Protein AF-0000000068719604 (afdb_homodimer)

Radius of gyration: 25.66 Å; Cα contacts (8 Å, |Δi|>4): 1727; chains: 2; bounding box: 52×74×62 Å

Structure (mmCIF, N/CA/C/O backbone):
data_AF-0000000068719604-model_v1
#
loop_
_entity.id
_entity.type
_entity.pdbx_description
1 polymer LD-carboxypeptidase
#
loop_
_atom_site.group_PDB
_atom_site.id
_atom_site.type_symbol
_atom_site.label_atom_id
_atom_site.label_alt_id
_atom_site.label_comp_id
_atom_site.label_asym_id
_atom_site.label_entity_id
_atom_site.label_seq_id
_atom_site.pdbx_PDB_ins_code
_atom_site.Cartn_x
_atom_site.Cartn_y
_atom_site.Cartn_z
_atom_site.occupancy
_atom_site.B_iso_or_equiv
_atom_site.auth_seq_id
_atom_site.auth_comp_id
_atom_site.auth_asym_id
_atom_site.auth_atom_id
_atom_site.pdbx_PDB_model_num
ATOM 1 N N . MET A 1 1 ? 5.652 -32.438 7.324 1 63.69 1 MET A N 1
ATOM 2 C CA . MET A 1 1 ? 4.797 -31.422 6.723 1 63.69 1 MET A CA 1
ATOM 3 C C . MET A 1 1 ? 3.811 -32.062 5.742 1 63.69 1 MET A C 1
ATOM 5 O O . MET A 1 1 ? 4.148 -33.031 5.047 1 63.69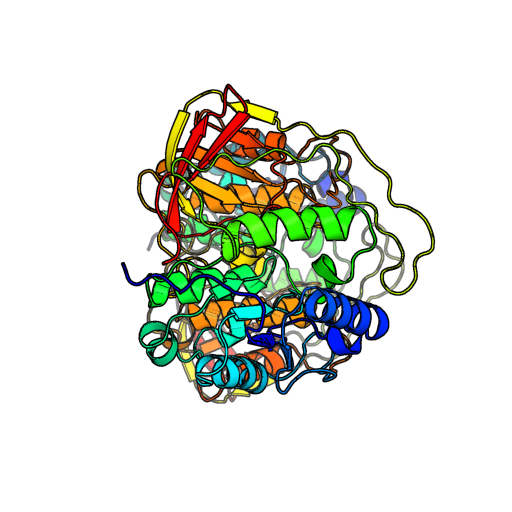 1 MET A O 1
ATOM 9 N N . LEU A 1 2 ? 2.512 -31.781 5.918 1 87.31 2 LEU A N 1
ATOM 10 C CA . LEU A 1 2 ? 1.528 -32.281 4.961 1 87.31 2 LEU A CA 1
ATOM 11 C C . LEU A 1 2 ? 1.741 -31.641 3.59 1 87.31 2 LEU A C 1
ATOM 13 O O . LEU A 1 2 ? 1.899 -30.422 3.482 1 87.31 2 LEU A O 1
ATOM 17 N N . LEU A 1 3 ? 2.041 -32.469 2.598 1 93.5 3 LEU A N 1
ATOM 18 C CA . LEU A 1 3 ? 2.295 -31.984 1.24 1 93.5 3 LEU A CA 1
ATOM 19 C C . LEU A 1 3 ? 1.126 -32.312 0.321 1 93.5 3 LEU A C 1
ATOM 21 O O . LEU A 1 3 ? 0.496 -33.375 0.467 1 93.5 3 LEU A O 1
ATOM 25 N N . PRO A 1 4 ? 0.834 -31.438 -0.579 1 95.38 4 PRO A N 1
ATOM 26 C CA . PRO A 1 4 ? -0.18 -31.781 -1.576 1 95.38 4 PRO A CA 1
ATOM 27 C C . PRO A 1 4 ? 0.299 -32.844 -2.553 1 95.38 4 PRO A C 1
ATOM 29 O O . PRO A 1 4 ? 1.506 -33.031 -2.744 1 95.38 4 PRO A O 1
ATOM 32 N N . LYS A 1 5 ? -0.651 -33.594 -3.117 1 95.25 5 LYS A N 1
ATOM 33 C CA . LYS A 1 5 ? -0.331 -34.594 -4.121 1 95.25 5 LYS A CA 1
ATOM 34 C C . LYS A 1 5 ? 0.071 -33.938 -5.441 1 95.25 5 LYS A C 1
ATOM 36 O O . LYS A 1 5 ? -0.4 -32.844 -5.773 1 95.25 5 LYS A O 1
ATOM 41 N N . SER A 1 6 ? 0.921 -34.656 -6.141 1 96.62 6 SER A N 1
ATOM 42 C CA . SER A 1 6 ? 1.283 -34.188 -7.48 1 96.62 6 SER A CA 1
ATOM 43 C C . SER A 1 6 ? 0.063 -34.125 -8.391 1 96.62 6 SER A C 1
ATOM 45 O O . SER A 1 6 ? -0.837 -34.969 -8.289 1 96.62 6 SER A O 1
ATOM 47 N N . LEU A 1 7 ? 0.074 -33.156 -9.234 1 97.88 7 LEU A N 1
ATOM 48 C CA . LEU A 1 7 ? -0.942 -33.062 -10.273 1 97.88 7 LEU A CA 1
ATOM 49 C C . LEU A 1 7 ? -0.713 -34.125 -11.344 1 97.88 7 LEU A C 1
ATOM 51 O O . LEU A 1 7 ? 0.431 -34.469 -11.656 1 97.88 7 LEU A O 1
ATOM 55 N N . LYS A 1 8 ? -1.786 -34.688 -11.875 1 97.5 8 LYS A N 1
ATOM 56 C CA . LYS A 1 8 ? -1.719 -35.688 -12.945 1 97.5 8 LYS A CA 1
ATOM 57 C C . LYS A 1 8 ? -2.68 -35.344 -14.078 1 97.5 8 LYS A C 1
ATOM 59 O O . LYS A 1 8 ? -3.699 -34.688 -13.852 1 97.5 8 LYS A O 1
ATOM 64 N N . TYR A 1 9 ? -2.24 -35.781 -15.242 1 97.75 9 TYR A N 1
ATOM 65 C CA . TYR A 1 9 ? -3.203 -35.656 -16.328 1 97.75 9 TYR A CA 1
ATOM 66 C C . TYR A 1 9 ? -4.5 -36.375 -16 1 97.75 9 TYR A C 1
ATOM 68 O O . TYR A 1 9 ? -4.48 -37.469 -15.422 1 97.75 9 TYR A O 1
ATOM 76 N N . GLY A 1 10 ? -5.617 -35.781 -16.375 1 98.31 10 GLY A N 1
ATOM 77 C CA . GLY A 1 10 ? -6.922 -36.312 -16 1 98.31 10 GLY A CA 1
ATOM 78 C C . GLY A 1 10 ? -7.504 -35.656 -14.773 1 98.31 10 GLY A C 1
ATOM 79 O O . GLY A 1 10 ? -8.711 -35.719 -14.531 1 98.31 10 GLY A O 1
ATOM 80 N N . ASP A 1 11 ? -6.66 -35.031 -13.977 1 98.62 11 ASP A N 1
ATOM 81 C CA . ASP A 1 11 ? -7.113 -34.344 -12.766 1 98.62 11 ASP A CA 1
ATOM 82 C C . ASP A 1 11 ? -8.008 -33.156 -13.109 1 98.62 11 ASP A C 1
ATOM 84 O O . ASP A 1 11 ? -7.984 -32.656 -14.242 1 98.62 11 ASP A O 1
ATOM 88 N N . THR A 1 12 ? -8.781 -32.75 -12.086 1 98.75 12 THR A N 1
ATOM 89 C CA . THR A 1 12 ? -9.641 -31.562 -12.219 1 98.75 12 THR A CA 1
ATOM 90 C C . THR A 1 12 ? -8.992 -30.344 -11.57 1 98.75 12 THR A C 1
ATOM 92 O O . THR A 1 12 ? -8.586 -30.391 -10.406 1 98.75 12 THR A O 1
ATOM 95 N N . ILE A 1 13 ? -8.867 -29.312 -12.367 1 98.88 13 ILE A N 1
ATOM 96 C CA . ILE A 1 13 ? -8.414 -28.016 -11.891 1 98.88 13 ILE A CA 1
ATOM 97 C C . ILE A 1 13 ? -9.617 -27.094 -11.664 1 98.88 13 ILE A C 1
ATOM 99 O O . ILE A 1 13 ? -10.375 -26.812 -12.594 1 98.88 13 ILE A O 1
ATOM 103 N N . GLY A 1 14 ? -9.852 -26.734 -10.391 1 98.94 14 GLY A N 1
ATOM 104 C CA . GLY A 1 14 ? -10.852 -25.719 -10.086 1 98.94 14 GLY A CA 1
ATOM 105 C C . GLY A 1 14 ? -10.336 -24.312 -10.273 1 98.94 14 GLY A C 1
ATOM 106 O O . GLY A 1 14 ? -9.25 -23.969 -9.797 1 98.94 14 GLY A O 1
ATOM 107 N N . ILE A 1 15 ? -11.086 -23.469 -11.008 1 98.94 15 ILE A N 1
ATOM 108 C CA . ILE A 1 15 ? -10.68 -22.078 -11.211 1 98.94 15 ILE A CA 1
ATOM 109 C C . ILE A 1 15 ? -11.633 -21.141 -10.461 1 98.94 15 ILE A C 1
ATOM 111 O O . ILE A 1 15 ? -12.82 -21.438 -10.312 1 98.94 15 ILE A O 1
ATOM 115 N N . TYR A 1 16 ? -11.094 -20.047 -9.945 1 98.88 16 TYR A N 1
ATOM 116 C CA . TYR A 1 16 ? -11.891 -19.094 -9.164 1 98.88 16 TYR A CA 1
ATOM 117 C C . TYR A 1 16 ? -11.43 -17.672 -9.406 1 98.88 16 TYR A C 1
ATOM 119 O O . TYR A 1 16 ? -10.328 -17.438 -9.922 1 98.88 16 TYR A O 1
ATOM 127 N N . SER A 1 17 ? -12.266 -16.719 -9.094 1 98.38 17 SER A N 1
ATOM 128 C CA . SER A 1 17 ? -12.055 -15.305 -9.359 1 98.38 17 SER A CA 1
ATOM 129 C C . SER A 1 17 ? -12 -14.5 -8.062 1 98.38 17 SER A C 1
ATOM 131 O O . SER A 1 17 ? -12.969 -13.828 -7.707 1 98.38 17 SER A O 1
ATOM 133 N N . PRO A 1 18 ? -10.859 -14.43 -7.465 1 97.75 18 PRO A N 1
ATOM 134 C CA . PRO A 1 18 ? -10.797 -13.836 -6.129 1 97.75 18 PRO A CA 1
ATOM 135 C C . PRO A 1 18 ? -10.836 -12.305 -6.164 1 97.75 18 PRO A C 1
ATOM 137 O O . PRO A 1 18 ? -11.039 -11.672 -5.129 1 97.75 18 PRO A O 1
ATOM 140 N N . SER A 1 19 ? -10.633 -11.695 -7.309 1 98.12 19 SER A N 1
ATOM 141 C CA . SER A 1 19 ? -10.539 -10.242 -7.426 1 98.12 19 SER A CA 1
ATOM 142 C C . SER A 1 19 ? -11.102 -9.766 -8.758 1 98.12 19 SER A C 1
ATOM 144 O O . SER A 1 19 ? -12.305 -9.836 -9 1 98.12 19 SER A O 1
ATOM 146 N N . SER A 1 20 ? -10.219 -9.438 -9.773 1 98.5 20 SER A N 1
ATOM 147 C CA . SER A 1 20 ? -10.664 -8.852 -11.039 1 98.5 20 SER A CA 1
ATOM 148 C C . SER A 1 20 ? -11.562 -9.82 -11.805 1 98.5 20 SER A C 1
ATOM 150 O O . SER A 1 20 ? -11.297 -11.023 -11.836 1 98.5 20 SER A O 1
ATOM 152 N N . PRO A 1 21 ? -12.57 -9.328 -12.43 1 98.62 21 PRO A N 1
ATOM 153 C CA . PRO A 1 21 ? -13.508 -10.195 -13.148 1 98.62 21 PRO A CA 1
ATOM 154 C C . PRO A 1 21 ? -13.078 -10.469 -14.594 1 98.62 21 PRO A C 1
ATOM 156 O O . PRO A 1 21 ? -13.844 -10.227 -15.523 1 98.62 21 PRO A O 1
ATOM 159 N N . VAL A 1 22 ? -12 -11.125 -14.727 1 98.62 22 VAL A N 1
ATOM 160 C CA . VAL A 1 22 ? -11.336 -11.242 -16.031 1 98.62 22 VAL A CA 1
ATOM 161 C C . VAL A 1 22 ? -12.117 -12.203 -16.922 1 98.62 22 VAL A C 1
ATOM 163 O O . VAL A 1 22 ? -12.102 -12.07 -18.156 1 98.62 22 VAL A O 1
ATOM 166 N N . THR A 1 23 ? -12.836 -13.234 -16.312 1 98.75 23 THR A N 1
ATOM 167 C CA . THR A 1 23 ? -13.602 -14.172 -17.109 1 98.75 23 THR A CA 1
ATOM 168 C C . THR A 1 23 ? -14.742 -13.461 -17.844 1 98.75 23 THR A C 1
ATOM 170 O O . THR A 1 23 ? -15.227 -13.938 -18.875 1 98.75 23 THR A O 1
ATOM 173 N N . TYR A 1 24 ? -15.141 -12.336 -17.281 1 98.62 24 TYR A N 1
ATOM 174 C CA . TYR A 1 24 ? -16.156 -11.492 -17.906 1 98.62 24 TYR A CA 1
ATOM 175 C C . TYR A 1 24 ? -15.508 -10.492 -18.859 1 98.62 24 TYR A C 1
ATOM 177 O O . TYR A 1 24 ? -15.984 -10.297 -19.984 1 98.62 24 TYR A O 1
ATOM 185 N N . THR A 1 25 ? -14.414 -9.844 -18.484 1 98 25 THR A N 1
ATOM 186 C CA . THR A 1 25 ? -13.867 -8.703 -19.219 1 98 25 THR A CA 1
ATOM 187 C C . THR A 1 25 ? -13.031 -9.172 -20.406 1 98 25 THR A C 1
ATOM 189 O O . THR A 1 25 ? -12.797 -8.414 -21.344 1 98 25 THR A O 1
ATOM 192 N N . SER A 1 26 ? -12.492 -10.422 -20.328 1 98.19 26 SER A N 1
ATOM 193 C CA . SER A 1 26 ? -11.695 -10.992 -21.406 1 98.19 26 SER A CA 1
ATOM 194 C C . SER A 1 26 ? -12.148 -12.414 -21.734 1 98.19 26 SER A C 1
ATOM 196 O O . SER A 1 26 ? -11.375 -13.367 -21.594 1 98.19 26 SER A O 1
ATOM 198 N N . PRO A 1 27 ? -13.344 -12.531 -22.297 1 98.19 27 PRO A N 1
ATOM 199 C CA . PRO A 1 27 ? -13.945 -13.859 -22.484 1 98.19 27 PRO A CA 1
ATOM 200 C C . PRO A 1 27 ? -13.211 -14.695 -23.516 1 98.19 27 PRO A C 1
ATOM 202 O O . PRO A 1 27 ? -13.148 -15.922 -23.406 1 98.19 27 PRO A O 1
ATOM 205 N N . LYS A 1 28 ? -12.617 -14.102 -24.609 1 98.5 28 LYS A N 1
ATOM 206 C CA . LYS A 1 28 ? -11.898 -14.875 -25.625 1 98.5 28 LYS A CA 1
ATOM 207 C C . LYS A 1 28 ? -10.617 -15.477 -25.047 1 98.5 28 LYS A C 1
ATOM 209 O O . LYS A 1 28 ? -10.312 -16.641 -25.281 1 98.5 28 LYS A O 1
ATOM 214 N N . ARG A 1 29 ? -9.914 -14.664 -24.359 1 98.5 29 ARG A N 1
ATOM 215 C CA . ARG A 1 29 ? -8.68 -15.148 -23.75 1 98.5 29 ARG A CA 1
ATOM 216 C C . ARG A 1 29 ? -8.977 -16.219 -22.688 1 98.5 29 ARG A C 1
ATOM 218 O O . ARG A 1 29 ? -8.211 -17.172 -22.531 1 98.5 29 ARG A O 1
ATOM 225 N N . PHE A 1 30 ? -10.094 -15.977 -22 1 98.81 30 PHE A N 1
ATOM 226 C CA . PHE A 1 30 ? -10.531 -16.953 -21 1 98.81 30 PHE A CA 1
ATOM 227 C C . PHE A 1 30 ? -10.781 -18.312 -21.641 1 98.81 30 PHE A C 1
ATOM 229 O O . PHE A 1 30 ? -10.266 -19.328 -21.172 1 98.81 30 PHE A O 1
ATOM 236 N N . GLU A 1 31 ? -11.469 -18.328 -22.672 1 98.69 31 GLU A N 1
ATOM 237 C CA . GLU A 1 31 ? -11.781 -19.562 -23.359 1 98.69 31 GLU A CA 1
ATOM 238 C C . GLU A 1 31 ? -10.523 -20.219 -23.938 1 98.69 31 GLU A C 1
ATOM 240 O O . GLU A 1 31 ? -10.383 -21.438 -23.906 1 98.69 31 GLU A O 1
ATOM 245 N N . ARG A 1 32 ? -9.641 -19.406 -24.438 1 98.69 32 ARG A N 1
ATOM 246 C CA . ARG A 1 32 ? -8.367 -19.922 -24.953 1 98.69 32 ARG A CA 1
ATOM 247 C C . ARG A 1 32 ? -7.555 -20.578 -23.844 1 98.69 32 ARG A C 1
ATOM 249 O O . ARG A 1 32 ? -6.945 -21.625 -24.047 1 98.69 32 ARG A O 1
ATOM 256 N N . ALA A 1 33 ? -7.559 -19.984 -22.719 1 98.88 33 ALA A N 1
ATOM 257 C CA . ALA A 1 33 ? -6.82 -20.5 -21.562 1 98.88 33 ALA A CA 1
ATOM 258 C C . ALA A 1 33 ? -7.383 -21.828 -21.109 1 98.88 33 ALA A C 1
ATOM 260 O O . ALA A 1 33 ? -6.629 -22.781 -20.859 1 98.88 33 ALA A O 1
ATOM 261 N N . LYS A 1 34 ? -8.695 -21.891 -20.953 1 98.62 34 LYS A N 1
ATOM 262 C CA . LYS A 1 34 ? -9.352 -23.141 -20.562 1 98.62 34 LYS A CA 1
ATOM 263 C C . LYS A 1 34 ? -9.055 -24.25 -21.547 1 98.62 34 LYS A C 1
ATOM 265 O O . LYS A 1 34 ? -8.68 -25.359 -21.156 1 98.62 34 LYS A O 1
ATOM 270 N N . SER A 1 35 ? -9.219 -23.938 -22.797 1 98.69 35 SER A N 1
ATOM 271 C CA . SER A 1 35 ? -9 -24.906 -23.859 1 98.69 35 SER A CA 1
ATOM 272 C C . SER A 1 35 ? -7.562 -25.422 -23.844 1 98.69 35 SER A C 1
ATOM 274 O O . SER A 1 35 ? -7.32 -26.609 -24.094 1 98.69 35 SER A O 1
ATOM 276 N N . TYR A 1 36 ? -6.652 -24.531 -23.625 1 98.81 36 TYR A N 1
ATOM 277 C CA . TYR A 1 36 ? -5.242 -24.906 -23.578 1 98.81 36 TYR A CA 1
ATOM 278 C C . TYR A 1 36 ? -5 -25.984 -22.547 1 98.81 36 TYR A C 1
ATOM 280 O O . TYR A 1 36 ? -4.375 -27.016 -22.844 1 98.81 36 TYR A O 1
ATOM 288 N N . LEU A 1 37 ? -5.512 -25.828 -21.328 1 98.88 37 LEU A N 1
ATOM 289 C CA . LEU A 1 37 ? -5.297 -26.797 -20.25 1 98.88 37 LEU A CA 1
ATOM 290 C C . LEU A 1 37 ? -6.09 -28.078 -20.516 1 98.88 37 LEU A C 1
ATOM 292 O O . LEU A 1 37 ? -5.633 -29.172 -20.172 1 98.88 37 LEU A O 1
ATOM 296 N N . GLN A 1 38 ? -7.262 -27.906 -21.078 1 98.81 38 GLN A N 1
ATOM 297 C CA . GLN A 1 38 ? -8.047 -29.078 -21.422 1 98.81 38 GLN A CA 1
ATOM 298 C C . GLN A 1 38 ? -7.336 -29.938 -22.469 1 98.81 38 GLN A C 1
ATOM 300 O O . GLN A 1 38 ? -7.348 -31.156 -22.391 1 98.81 38 GLN A O 1
ATOM 305 N N . GLN A 1 39 ? -6.742 -29.312 -23.391 1 98.69 39 GLN A N 1
ATOM 306 C CA . GLN A 1 39 ? -6 -30.016 -24.438 1 98.69 39 GLN A CA 1
ATOM 307 C C . GLN A 1 39 ? -4.777 -30.719 -23.875 1 98.69 39 GLN A C 1
ATOM 309 O O . GLN A 1 39 ? -4.305 -31.703 -24.438 1 98.69 39 GLN A O 1
ATOM 314 N N . LYS A 1 40 ? -4.223 -30.188 -22.828 1 98.5 40 LYS A N 1
ATOM 315 C CA . LYS A 1 40 ? -3.104 -30.859 -22.172 1 98.5 40 LYS A CA 1
ATOM 316 C C . LYS A 1 40 ? -3.562 -32.094 -21.438 1 98.5 40 LYS A C 1
ATOM 318 O O . LYS A 1 40 ? -2.744 -32.969 -21.062 1 98.5 40 LYS A O 1
ATOM 323 N N . GLY A 1 41 ? -4.961 -32.188 -21.141 1 98.5 41 GLY A N 1
ATOM 324 C CA . GLY A 1 41 ? -5.488 -33.406 -20.547 1 98.5 41 GLY A CA 1
ATOM 325 C C . GLY A 1 41 ? -6.133 -33.188 -19.188 1 98.5 41 GLY A C 1
ATOM 326 O O . GLY A 1 41 ? -6.438 -34.125 -18.469 1 98.5 41 GLY A O 1
ATOM 327 N N . PHE A 1 42 ? -6.34 -31.953 -18.828 1 98.81 42 PHE A N 1
ATOM 328 C CA . PHE A 1 42 ? -6.969 -31.656 -17.547 1 98.81 42 PHE A CA 1
ATOM 329 C C . PHE A 1 42 ? -8.461 -31.406 -17.734 1 98.81 42 PHE A C 1
ATOM 331 O O . PHE A 1 42 ? -8.914 -31.094 -18.828 1 98.81 42 PHE A O 1
ATOM 338 N N . ARG A 1 43 ? -9.188 -31.609 -16.656 1 98.62 43 ARG A N 1
ATOM 339 C CA . ARG A 1 43 ? -10.562 -31.125 -16.562 1 98.62 43 ARG A CA 1
ATOM 340 C C . ARG A 1 43 ? -10.609 -29.781 -15.828 1 98.62 43 ARG A C 1
ATOM 342 O O . ARG A 1 43 ? -9.859 -29.562 -14.867 1 98.62 43 ARG A O 1
ATOM 349 N N . ILE A 1 44 ? -11.461 -28.922 -16.312 1 98.81 44 ILE A N 1
ATOM 350 C CA . ILE A 1 44 ? -11.594 -27.609 -15.68 1 98.81 44 ILE A CA 1
ATOM 351 C C . ILE A 1 44 ? -12.961 -27.5 -15.023 1 98.81 44 ILE A C 1
ATOM 353 O O . ILE A 1 44 ? -13.992 -27.719 -15.664 1 98.81 44 ILE A O 1
ATOM 357 N N . LEU A 1 45 ? -13.016 -27.25 -13.766 1 98.88 45 LEU A N 1
ATOM 358 C CA . LEU A 1 45 ? -14.242 -26.906 -13.055 1 98.88 45 LEU A CA 1
ATOM 359 C C . LEU A 1 45 ? -14.305 -25.406 -12.773 1 98.88 45 LEU A C 1
ATOM 361 O O . LEU A 1 45 ? -13.484 -24.875 -12.016 1 98.88 45 LEU A O 1
ATOM 365 N N . GLU A 1 46 ? -15.211 -24.734 -13.344 1 98.81 46 GLU A N 1
ATOM 366 C CA . GLU A 1 46 ? -15.359 -23.281 -13.203 1 98.81 46 GLU A CA 1
ATOM 367 C C . GLU A 1 46 ? -16.031 -22.922 -11.875 1 98.81 46 GLU A C 1
ATOM 369 O O . GLU A 1 46 ? -17.031 -23.547 -11.492 1 98.81 46 GLU A O 1
ATOM 374 N N . GLY A 1 47 ? -15.5 -21.984 -11.164 1 98.81 47 GLY A N 1
ATOM 375 C CA . GLY A 1 47 ? -16.141 -21.484 -9.953 1 98.81 47 GLY A CA 1
ATOM 376 C C . GLY A 1 47 ? -17.422 -20.734 -10.227 1 98.81 47 GLY A C 1
ATOM 377 O O . GLY A 1 47 ? -17.719 -20.375 -11.375 1 98.81 47 GLY A O 1
ATOM 378 N N . SER A 1 48 ? -18.141 -20.406 -9.172 1 98.81 48 SER A N 1
ATOM 379 C CA . SER A 1 48 ? -19.5 -19.859 -9.266 1 98.81 48 SER A CA 1
ATOM 380 C C . SER A 1 48 ? -19.5 -18.438 -9.82 1 98.81 48 SER A C 1
ATOM 382 O O . SER A 1 48 ? -20.531 -17.938 -10.266 1 98.81 48 SER A O 1
ATOM 384 N N . LEU A 1 49 ? -18.359 -17.781 -9.828 1 98.81 49 LEU A N 1
ATOM 385 C CA . LEU A 1 49 ? -18.328 -16.391 -10.25 1 98.81 49 LEU A CA 1
ATOM 386 C C . LEU A 1 49 ? -17.781 -16.266 -11.664 1 98.81 49 LEU A C 1
ATOM 388 O O . LEU A 1 49 ? -17.484 -15.156 -12.125 1 98.81 49 LEU A O 1
ATOM 392 N N . THR A 1 50 ? -17.578 -17.344 -12.359 1 98.88 50 THR A N 1
ATOM 393 C CA . THR A 1 50 ? -17.188 -17.297 -13.766 1 98.88 50 THR A CA 1
ATOM 394 C C . THR A 1 50 ? -18.188 -16.484 -14.578 1 98.88 50 THR A C 1
ATOM 396 O O . THR A 1 50 ? -19.391 -16.703 -14.484 1 98.88 50 THR A O 1
ATOM 399 N N . GLY A 1 51 ? -17.688 -15.547 -15.258 1 98.56 51 GLY A N 1
ATOM 400 C CA . GLY A 1 51 ? -18.516 -14.703 -16.109 1 98.56 51 GLY A CA 1
ATOM 401 C C . GLY A 1 51 ? -19.234 -13.617 -15.336 1 98.56 51 GLY A C 1
ATOM 402 O O . GLY A 1 51 ? -19.953 -12.805 -15.93 1 98.56 51 GLY A O 1
ATOM 403 N N . ARG A 1 52 ? -19.062 -13.562 -14.031 1 98.5 52 ARG A N 1
ATOM 404 C CA . ARG A 1 52 ? -19.719 -12.555 -13.211 1 98.5 52 ARG A CA 1
ATOM 405 C C . ARG A 1 52 ? -18.906 -11.273 -13.148 1 98.5 52 ARG A C 1
ATOM 407 O O . ARG A 1 52 ? -17.688 -11.289 -13.359 1 98.5 52 ARG A O 1
ATOM 414 N N . TYR A 1 53 ? -19.594 -10.219 -12.875 1 98.38 53 TYR A N 1
ATOM 415 C CA . TYR A 1 53 ? -19.016 -8.883 -12.906 1 98.38 53 TYR A CA 1
ATOM 416 C C . TYR A 1 53 ? -19.656 -7.977 -11.867 1 98.38 53 TYR A C 1
ATOM 418 O O . TYR A 1 53 ? -20.875 -7.754 -11.891 1 98.38 53 TYR A O 1
ATOM 426 N N . ASP A 1 54 ? -18.938 -7.492 -11.016 1 98.25 54 ASP A N 1
ATOM 427 C CA . ASP A 1 54 ? -19.297 -6.465 -10.047 1 98.25 54 ASP A CA 1
ATOM 428 C C . ASP A 1 54 ? -18.312 -5.305 -10.078 1 98.25 54 ASP A C 1
ATOM 430 O O . ASP A 1 54 ? -17.703 -4.977 -9.055 1 98.25 54 ASP A O 1
ATOM 434 N N . PHE A 1 55 ? -18.156 -4.691 -11.352 1 97.94 55 PHE A N 1
ATOM 435 C CA . PHE A 1 55 ? -17.297 -3.547 -11.633 1 97.94 55 PHE A CA 1
ATOM 436 C C . PHE A 1 55 ? -15.82 -3.928 -11.492 1 97.94 55 PHE A C 1
ATOM 438 O O . PHE A 1 55 ? -15.305 -4.727 -12.281 1 97.94 55 PHE A O 1
ATOM 445 N N . TYR A 1 56 ? -15.172 -3.572 -10.453 1 98.44 56 TYR A N 1
ATOM 446 C CA . TYR A 1 56 ? -13.742 -3.791 -10.328 1 98.44 56 TYR A CA 1
ATOM 447 C C . TYR A 1 56 ? -13.445 -5.184 -9.781 1 98.44 56 TYR A C 1
ATOM 449 O O . TYR A 1 56 ? -12.281 -5.605 -9.734 1 98.44 56 TYR A O 1
ATOM 457 N N . ARG A 1 57 ? -14.43 -5.965 -9.414 1 98.62 57 ARG A N 1
ATOM 458 C CA . ARG A 1 57 ? -14.273 -7.293 -8.836 1 98.62 57 ARG A CA 1
ATOM 459 C C . ARG A 1 57 ? -15.344 -8.25 -9.344 1 98.62 57 ARG A C 1
ATOM 461 O O . ARG A 1 57 ? -16.281 -7.832 -10.039 1 98.62 57 ARG A O 1
ATOM 468 N N . SER A 1 58 ? -15.133 -9.523 -9.055 1 98.69 58 SER A N 1
ATOM 469 C CA . SER A 1 58 ? -16 -10.547 -9.625 1 98.69 58 SER A CA 1
ATOM 470 C C . SER A 1 58 ? -17.312 -10.664 -8.844 1 98.69 58 SER A C 1
ATOM 472 O O . SER A 1 58 ? -18.328 -11.117 -9.383 1 98.69 58 SER A O 1
ATOM 474 N N . GLY A 1 59 ? -17.344 -10.258 -7.695 1 98.69 59 GLY A N 1
ATOM 475 C CA . GLY A 1 59 ? -18.469 -10.328 -6.781 1 98.69 59 GLY A CA 1
ATOM 476 C C . GLY A 1 59 ? -18.188 -9.703 -5.43 1 98.69 59 GLY A C 1
ATOM 477 O O . GLY A 1 59 ? -17.094 -9.172 -5.203 1 98.69 59 GLY A O 1
ATOM 478 N N . SER A 1 60 ? -19.156 -9.766 -4.523 1 98.38 60 SER A N 1
ATOM 479 C CA . SER A 1 60 ? -18.969 -9.258 -3.17 1 98.38 60 SER A CA 1
ATOM 480 C C . SER A 1 60 ? -17.891 -10.023 -2.432 1 98.38 60 SER A C 1
ATOM 482 O O . SER A 1 60 ? -17.422 -11.07 -2.9 1 98.38 60 SER A O 1
ATOM 484 N N . ILE A 1 61 ? -17.531 -9.531 -1.334 1 98.69 61 ILE A N 1
ATOM 485 C CA . ILE A 1 61 ? -16.516 -10.18 -0.511 1 98.69 61 ILE A CA 1
ATOM 486 C C . ILE A 1 61 ? -16.953 -11.602 -0.169 1 98.69 61 ILE A C 1
ATOM 488 O O . ILE A 1 61 ? -16.203 -12.555 -0.357 1 98.69 61 ILE A O 1
ATOM 492 N N . GLN A 1 62 ? -18.203 -11.742 0.226 1 98.44 62 GLN A N 1
ATOM 493 C CA . GLN A 1 62 ? -18.703 -13.047 0.662 1 98.44 62 GLN A CA 1
ATOM 494 C C . GLN A 1 62 ? -18.859 -14 -0.519 1 98.44 62 GLN A C 1
ATOM 496 O O . GLN A 1 62 ? -18.562 -15.188 -0.406 1 98.44 62 GLN A O 1
ATOM 501 N N . GLU A 1 63 ? -19.328 -13.477 -1.628 1 98.81 63 GLU A N 1
ATOM 502 C CA . GLU A 1 63 ? -19.469 -14.32 -2.812 1 98.81 63 GLU A CA 1
ATOM 503 C C . GLU A 1 63 ? -18.125 -14.875 -3.271 1 98.81 63 GLU A C 1
ATOM 505 O O . GLU A 1 63 ? -18.047 -16.047 -3.656 1 98.81 63 GLU A O 1
ATOM 510 N N . ARG A 1 64 ? -17.172 -14.102 -3.262 1 98.88 64 ARG A N 1
ATOM 511 C CA . ARG A 1 64 ? -15.836 -14.531 -3.678 1 98.88 64 ARG A CA 1
ATOM 512 C C . ARG A 1 64 ? -15.266 -15.562 -2.711 1 98.88 64 ARG A C 1
ATOM 514 O O . ARG A 1 64 ? -14.633 -16.531 -3.133 1 98.88 64 ARG A O 1
ATOM 521 N N . ALA A 1 65 ? -15.461 -15.328 -1.406 1 98.81 65 ALA A N 1
ATOM 522 C CA . ALA A 1 65 ? -15.039 -16.312 -0.417 1 98.81 65 ALA A CA 1
ATOM 523 C C . ALA A 1 65 ? -15.773 -17.641 -0.619 1 98.81 65 ALA A C 1
ATOM 525 O O . ALA A 1 65 ? -15.164 -18.703 -0.574 1 98.81 65 ALA A O 1
ATOM 526 N N . ASP A 1 66 ? -17.078 -17.531 -0.856 1 98.88 66 ASP A N 1
ATOM 527 C CA . ASP A 1 66 ? -17.891 -18.719 -1.043 1 98.88 66 ASP A CA 1
ATOM 528 C C . ASP A 1 66 ? -17.438 -19.516 -2.27 1 98.88 66 ASP A C 1
ATOM 530 O O . ASP A 1 66 ? -17.453 -20.75 -2.254 1 98.88 66 ASP A O 1
ATOM 534 N N . GLU A 1 67 ? -17.125 -18.828 -3.299 1 98.88 67 GLU A N 1
ATOM 535 C CA . GLU A 1 67 ? -16.641 -19.484 -4.504 1 98.88 67 GLU A CA 1
ATOM 536 C C . GLU A 1 67 ? -15.398 -20.312 -4.207 1 98.88 67 GLU A C 1
ATOM 538 O O . GLU A 1 67 ? -15.328 -21.5 -4.582 1 98.88 67 GLU A O 1
ATOM 543 N N . LEU A 1 68 ? -14.43 -19.75 -3.561 1 98.88 68 LEU A N 1
ATOM 544 C CA . LEU A 1 68 ? -13.195 -20.453 -3.236 1 98.88 68 LEU A CA 1
ATOM 545 C C . LEU A 1 68 ? -13.469 -21.625 -2.297 1 98.88 68 LEU A C 1
ATOM 547 O O . LEU A 1 68 ? -12.93 -22.719 -2.486 1 98.88 68 LEU A O 1
ATOM 551 N N . ASN A 1 69 ? -14.297 -21.391 -1.307 1 98.94 69 ASN A N 1
ATOM 552 C CA . ASN A 1 69 ? -14.602 -22.438 -0.33 1 98.94 69 ASN A CA 1
ATOM 553 C C . ASN A 1 69 ? -15.289 -23.625 -0.981 1 98.94 69 ASN A C 1
ATOM 555 O O . ASN A 1 69 ? -15.062 -24.766 -0.584 1 98.94 69 ASN A O 1
ATOM 559 N N . ALA A 1 70 ? -16.141 -23.344 -1.938 1 98.88 70 ALA A N 1
ATOM 560 C CA . ALA A 1 70 ? -16.781 -24.438 -2.658 1 98.88 70 ALA A CA 1
ATOM 561 C C . ALA A 1 70 ? -15.75 -25.328 -3.338 1 98.88 70 ALA A C 1
ATOM 563 O O . ALA A 1 70 ? -15.891 -26.562 -3.342 1 98.88 70 ALA A O 1
ATOM 564 N N . LEU A 1 71 ? -14.75 -24.75 -3.9 1 98.81 71 LEU A N 1
ATOM 565 C CA . LEU A 1 71 ? -13.688 -25.516 -4.547 1 98.81 71 LEU A CA 1
ATOM 566 C C . LEU A 1 71 ? -12.844 -26.25 -3.514 1 98.81 71 LEU A C 1
ATOM 568 O O . LEU A 1 71 ? -12.453 -27.406 -3.725 1 98.81 71 LEU A O 1
ATOM 572 N N . ILE A 1 72 ? -12.539 -25.609 -2.404 1 98.81 72 ILE A N 1
ATOM 573 C CA . ILE A 1 72 ? -11.758 -26.203 -1.327 1 98.81 72 ILE A CA 1
ATOM 574 C C . ILE A 1 72 ? -12.469 -27.438 -0.788 1 98.81 72 ILE A C 1
ATOM 576 O O . ILE A 1 72 ? -11.836 -28.453 -0.524 1 98.81 72 ILE A O 1
ATOM 580 N N . ARG A 1 73 ? -13.758 -27.391 -0.738 1 98.62 73 ARG A N 1
ATOM 581 C CA . ARG A 1 73 ? -14.547 -28.453 -0.103 1 98.62 73 ARG A CA 1
ATOM 582 C C . ARG A 1 73 ? -14.828 -29.594 -1.077 1 98.62 73 ARG A C 1
ATOM 584 O O . ARG A 1 73 ? -15.266 -30.672 -0.67 1 98.62 73 ARG A O 1
ATOM 591 N N . ASN A 1 74 ? -14.594 -29.375 -2.342 1 98.5 74 ASN A N 1
ATOM 592 C CA . ASN A 1 74 ? -14.836 -30.391 -3.357 1 98.5 74 ASN A CA 1
ATOM 593 C C . ASN A 1 74 ? -13.703 -31.422 -3.412 1 98.5 74 ASN A C 1
ATOM 595 O O . ASN A 1 74 ? -12.602 -31.094 -3.857 1 98.5 74 ASN A O 1
ATOM 599 N N . PRO A 1 75 ? -13.938 -32.625 -3.039 1 96.69 75 PRO A N 1
ATOM 600 C CA . PRO A 1 75 ? -12.867 -33.625 -2.947 1 96.69 75 PRO A CA 1
ATOM 601 C C . PRO A 1 75 ? -12.336 -34.062 -4.312 1 96.69 75 PRO A C 1
ATOM 603 O O . PRO A 1 75 ? -11.297 -34.688 -4.402 1 96.69 75 PRO A O 1
ATOM 606 N N . ASN A 1 76 ? -12.992 -33.688 -5.355 1 97.19 76 ASN A N 1
ATOM 607 C CA . ASN A 1 76 ? -12.609 -34.156 -6.691 1 97.19 76 ASN A CA 1
ATOM 608 C C . ASN A 1 76 ? -11.625 -33.188 -7.348 1 97.19 76 ASN A C 1
ATOM 610 O O . ASN A 1 76 ? -11.164 -33.406 -8.461 1 97.19 76 ASN A O 1
ATOM 614 N N . ILE A 1 77 ? -11.305 -32.156 -6.66 1 97.94 77 ILE A N 1
ATOM 615 C CA . ILE A 1 77 ? -10.406 -31.125 -7.203 1 97.94 77 ILE A CA 1
ATOM 616 C C . ILE A 1 77 ? -8.984 -31.359 -6.691 1 97.94 77 ILE A C 1
ATOM 618 O O . ILE A 1 77 ? -8.773 -31.531 -5.484 1 97.94 77 ILE A O 1
ATOM 622 N N . SER A 1 78 ? -8.047 -31.328 -7.602 1 98 78 SER A N 1
ATOM 623 C CA . SER A 1 78 ? -6.652 -31.578 -7.246 1 98 78 SER A CA 1
ATOM 624 C C . SER A 1 78 ? -5.855 -30.281 -7.184 1 98 78 SER A C 1
ATOM 626 O O . SER A 1 78 ? -4.809 -30.219 -6.535 1 98 78 SER A O 1
ATOM 628 N N . CYS A 1 79 ? -6.293 -29.297 -7.91 1 98.75 79 CYS A N 1
ATOM 629 C CA . CYS A 1 79 ? -5.602 -28.031 -8.047 1 98.75 79 CYS A CA 1
ATOM 630 C C . CYS A 1 79 ? -6.594 -26.875 -8.117 1 98.75 79 CYS A C 1
ATOM 632 O O . CYS A 1 79 ? -7.633 -26.984 -8.773 1 98.75 79 CYS A O 1
ATOM 634 N N . ILE A 1 80 ? -6.391 -25.891 -7.344 1 98.94 80 ILE A N 1
ATOM 635 C CA . ILE A 1 80 ? -7.164 -24.656 -7.402 1 98.94 80 ILE A CA 1
ATOM 636 C C . ILE A 1 80 ? -6.301 -23.531 -7.969 1 98.94 80 ILE A C 1
ATOM 638 O O . ILE A 1 80 ? -5.246 -23.203 -7.414 1 98.94 80 ILE A O 1
ATOM 642 N N . MET A 1 81 ? -6.707 -22.906 -9.062 1 98.94 81 MET A N 1
ATOM 643 C CA . MET A 1 81 ? -5.945 -21.906 -9.805 1 98.94 81 MET A CA 1
ATOM 644 C C . MET A 1 81 ? -6.734 -20.609 -9.938 1 98.94 81 MET A C 1
ATOM 646 O O . MET A 1 81 ? -7.91 -20.625 -10.312 1 98.94 81 MET A O 1
ATOM 650 N N . SER A 1 82 ? -6.133 -19.484 -9.609 1 98.88 82 SER A N 1
ATOM 651 C CA . SER A 1 82 ? -6.809 -18.203 -9.812 1 98.88 82 SER A CA 1
ATOM 652 C C . SER A 1 82 ? -6.969 -17.891 -11.297 1 98.88 82 SER A C 1
ATOM 654 O O . SER A 1 82 ? -6.105 -18.25 -12.102 1 98.88 82 SER A O 1
ATOM 656 N N . THR A 1 83 ? -8.031 -17.203 -11.625 1 98.88 83 THR A N 1
ATOM 657 C CA . THR A 1 83 ? -8.219 -16.797 -13.008 1 98.88 83 THR A CA 1
ATOM 658 C C . THR A 1 83 ? -7.289 -15.641 -13.367 1 98.88 83 THR A C 1
ATOM 660 O O . THR A 1 83 ? -6.809 -15.555 -14.5 1 98.88 83 THR A O 1
ATOM 663 N N . ILE A 1 84 ? -7.184 -14.789 -12.469 1 98.25 84 ILE A N 1
ATOM 664 C CA . ILE A 1 84 ? -6.246 -13.664 -12.531 1 98.25 84 ILE A CA 1
ATOM 665 C C . ILE A 1 84 ? -6.035 -13.086 -11.133 1 98.25 84 ILE A C 1
ATOM 667 O O . ILE A 1 84 ? -6.609 -13.578 -10.156 1 98.25 84 ILE A O 1
ATOM 671 N N . GLY A 1 85 ? -5.227 -12.031 -11.039 1 96.31 85 GLY A N 1
ATOM 672 C CA . GLY A 1 85 ? -5.09 -11.242 -9.828 1 96.31 85 GLY A CA 1
ATOM 673 C C . GLY A 1 85 ? -6.043 -10.062 -9.773 1 96.31 85 GLY A C 1
ATOM 674 O O . GLY A 1 85 ? -7.168 -10.148 -10.273 1 96.31 85 GLY A O 1
ATOM 675 N N . GLY A 1 86 ? -5.664 -9.031 -9.305 1 97.75 86 GLY A N 1
ATOM 676 C CA . GLY A 1 86 ? -6.414 -7.816 -9.047 1 97.75 86 GLY A CA 1
ATOM 677 C C . GLY A 1 86 ? -5.926 -7.062 -7.82 1 97.75 86 GLY A C 1
ATOM 678 O O . GLY A 1 86 ? -4.73 -6.797 -7.691 1 97.75 86 GLY A O 1
ATOM 679 N N . MET A 1 87 ? -6.961 -6.715 -7.008 1 98.06 87 MET A N 1
ATOM 680 C CA . MET A 1 87 ? -6.539 -5.887 -5.883 1 98.06 87 MET A CA 1
ATOM 681 C C . MET A 1 87 ? -7.184 -6.363 -4.582 1 98.06 87 MET A C 1
ATOM 683 O O . MET A 1 87 ? -6.805 -5.918 -3.498 1 98.06 87 MET A O 1
ATOM 687 N N . ASN A 1 88 ? -8.078 -7.312 -4.613 1 98.56 88 ASN A N 1
ATOM 688 C CA . ASN A 1 88 ? -8.984 -7.406 -3.473 1 98.56 88 ASN A CA 1
ATOM 689 C C . ASN A 1 88 ? -9 -8.812 -2.881 1 98.56 88 ASN A C 1
ATOM 691 O O . ASN A 1 88 ? -9.93 -9.188 -2.164 1 98.56 88 ASN A O 1
ATOM 695 N N . SER A 1 89 ? -8.016 -9.586 -3.162 1 98.81 89 SER A N 1
ATOM 696 C CA . SER A 1 89 ? -7.977 -10.945 -2.623 1 98.81 89 SER A CA 1
ATOM 697 C C . SER A 1 89 ? -7.84 -10.93 -1.104 1 98.81 89 SER A C 1
ATOM 699 O O . SER A 1 89 ? -8.305 -11.852 -0.426 1 98.81 89 SER A O 1
ATOM 701 N N . ASN A 1 90 ? -7.254 -9.867 -0.549 1 98.88 90 ASN A N 1
ATOM 702 C CA . ASN A 1 90 ? -7.082 -9.805 0.897 1 98.88 90 ASN A CA 1
ATOM 703 C C . ASN A 1 90 ? -8.422 -9.719 1.62 1 98.88 90 ASN A C 1
ATOM 705 O O . ASN A 1 90 ? -8.531 -10.109 2.783 1 98.88 90 ASN A O 1
ATOM 709 N N . SER A 1 91 ? -9.477 -9.297 0.96 1 98.81 91 SER A N 1
ATOM 710 C CA . SER A 1 91 ? -10.789 -9.094 1.556 1 98.81 91 SER A CA 1
ATOM 711 C C . SER A 1 91 ? -11.438 -10.414 1.944 1 98.81 91 SER A C 1
ATOM 713 O O . SER A 1 91 ? -12.312 -10.453 2.809 1 98.81 91 SER A O 1
ATOM 715 N N . ILE A 1 92 ? -11.039 -11.516 1.323 1 98.81 92 ILE A N 1
ATOM 716 C CA . ILE A 1 92 ? -11.797 -12.75 1.549 1 98.81 92 ILE A CA 1
ATOM 717 C C . ILE A 1 92 ? -11.031 -13.648 2.516 1 98.81 92 ILE A C 1
ATOM 719 O O . ILE A 1 92 ? -11.555 -14.672 2.967 1 98.81 92 ILE A O 1
ATOM 723 N N . LEU A 1 93 ? -9.852 -13.258 2.953 1 98.88 93 LEU A N 1
ATOM 724 C CA . LEU A 1 93 ? -8.953 -14.07 3.764 1 98.88 93 LEU A CA 1
ATOM 725 C C . LEU A 1 93 ? -9.641 -14.531 5.043 1 98.88 93 LEU A C 1
ATOM 727 O O . LEU A 1 93 ? -9.516 -15.695 5.434 1 98.88 93 LEU A O 1
ATOM 731 N N . PRO A 1 94 ? -10.469 -13.664 5.723 1 98.5 94 PRO A N 1
ATOM 732 C CA . PRO A 1 94 ? -11.062 -14.094 6.992 1 98.5 94 PRO A CA 1
ATOM 733 C C . PRO A 1 94 ? -12.117 -15.18 6.816 1 98.5 94 PRO A C 1
ATOM 735 O O . PRO A 1 94 ? -12.516 -15.82 7.797 1 98.5 94 PRO A O 1
ATOM 738 N N . TYR A 1 95 ? -12.469 -15.438 5.605 1 98.62 95 TYR A N 1
ATOM 739 C CA . TYR A 1 95 ? -13.664 -16.25 5.398 1 98.62 95 TYR A CA 1
ATOM 740 C C . TYR A 1 95 ? -13.32 -17.562 4.695 1 98.62 95 TYR A C 1
ATOM 742 O O . TYR A 1 95 ? -14.211 -18.312 4.301 1 98.62 95 TYR A O 1
ATOM 750 N N . ILE A 1 96 ? -12.117 -17.844 4.516 1 98.81 96 ILE A N 1
ATOM 751 C CA . ILE A 1 96 ? -11.672 -19.047 3.822 1 98.81 96 ILE A CA 1
ATOM 752 C C . ILE A 1 96 ? -11.734 -20.25 4.77 1 98.81 96 ILE A C 1
ATOM 754 O O . ILE A 1 96 ? -11.422 -20.125 5.953 1 98.81 96 ILE A O 1
ATOM 758 N N . ASP A 1 97 ? -12.109 -21.375 4.297 1 98.81 97 ASP A N 1
ATOM 759 C CA . ASP A 1 97 ? -12.195 -22.625 5.055 1 98.81 97 ASP A CA 1
ATOM 760 C C . ASP A 1 97 ? -10.828 -23.297 5.152 1 98.81 97 ASP A C 1
ATOM 762 O O . ASP A 1 97 ? -10.609 -24.344 4.559 1 98.81 97 ASP A O 1
ATOM 766 N N . TYR A 1 98 ? -9.961 -22.797 6.008 1 98.69 98 TYR A N 1
ATOM 767 C CA . TYR A 1 98 ? -8.586 -23.266 6.156 1 98.69 98 TYR A CA 1
ATOM 768 C C . TYR A 1 98 ? -8.539 -24.688 6.711 1 98.69 98 TYR A C 1
ATOM 770 O O . TYR A 1 98 ? -7.668 -25.469 6.348 1 98.69 98 TYR A O 1
ATOM 778 N N . ASP A 1 99 ? -9.508 -25 7.574 1 98.38 99 ASP A N 1
ATOM 779 C CA . ASP A 1 99 ? -9.547 -26.328 8.18 1 98.38 99 ASP A CA 1
ATOM 780 C C . ASP A 1 99 ? -9.766 -27.422 7.125 1 98.38 99 ASP A C 1
ATOM 782 O O . ASP A 1 99 ? -9.086 -28.438 7.137 1 98.38 99 ASP A O 1
ATOM 786 N N . THR A 1 100 ? -10.719 -27.156 6.301 1 98.31 100 THR A N 1
ATOM 787 C CA . THR A 1 100 ? -10.969 -28.125 5.238 1 98.31 100 THR A CA 1
ATOM 788 C C . THR A 1 100 ? -9.758 -28.25 4.328 1 98.31 100 THR A C 1
ATOM 790 O O . THR A 1 100 ? -9.414 -29.359 3.9 1 98.31 100 THR A O 1
ATOM 793 N N . PHE A 1 101 ? -9.094 -27.188 4.004 1 98.19 101 PHE A N 1
ATOM 794 C CA . PHE A 1 101 ? -7.895 -27.219 3.172 1 98.19 101 PHE A CA 1
ATOM 795 C C . PHE A 1 101 ? -6.797 -28.031 3.844 1 98.19 101 PHE A C 1
ATOM 797 O O . PHE A 1 101 ? -6.105 -28.812 3.186 1 98.19 101 PHE A O 1
ATOM 804 N N . LEU A 1 102 ? -6.594 -27.812 5.121 1 97.44 102 LEU A N 1
ATOM 805 C CA . LEU A 1 102 ? -5.586 -28.531 5.898 1 97.44 102 LEU A CA 1
ATOM 806 C C . LEU A 1 102 ? -5.84 -30.031 5.875 1 97.44 102 LEU A C 1
ATOM 808 O O . LEU A 1 102 ? -4.898 -30.812 5.777 1 97.44 102 LEU A O 1
ATOM 812 N N . ASN A 1 103 ? -7.102 -30.406 5.918 1 95.94 103 ASN A N 1
ATOM 813 C CA . ASN A 1 103 ? -7.473 -31.812 6.012 1 95.94 103 ASN A CA 1
ATOM 814 C C . ASN A 1 103 ? -7.445 -32.5 4.645 1 95.94 103 ASN A C 1
ATOM 816 O O . ASN A 1 103 ? -7.363 -33.719 4.559 1 95.94 103 ASN A O 1
ATOM 820 N N . ASN A 1 104 ? -7.574 -31.719 3.639 1 94.44 104 ASN A N 1
ATOM 821 C CA . ASN A 1 104 ? -7.504 -32.219 2.266 1 94.44 104 ASN A CA 1
ATOM 822 C C . ASN A 1 104 ? -6.668 -31.281 1.386 1 94.44 104 ASN A C 1
ATOM 824 O O . ASN A 1 104 ? -7.199 -30.625 0.491 1 94.44 104 ASN A O 1
ATOM 828 N N . PRO A 1 105 ? -5.398 -31.359 1.587 1 95.56 105 PRO A N 1
ATOM 829 C CA . PRO A 1 105 ? -4.535 -30.422 0.873 1 95.56 105 PRO A CA 1
ATOM 830 C C . PRO A 1 105 ? -4.582 -30.609 -0.642 1 95.56 105 PRO A C 1
ATOM 832 O O . PRO A 1 105 ? -4.672 -31.734 -1.125 1 95.56 105 PRO A O 1
ATOM 835 N N . LYS A 1 106 ? -4.613 -29.531 -1.332 1 96.06 106 LYS A N 1
ATOM 836 C CA . LYS A 1 106 ? -4.547 -29.5 -2.791 1 96.06 106 LYS A CA 1
ATOM 837 C C . LYS A 1 106 ? -3.574 -28.422 -3.273 1 96.06 106 LYS A C 1
ATOM 839 O O . LYS A 1 106 ? -3.09 -27.609 -2.48 1 96.06 106 LYS A O 1
ATOM 844 N N . ILE A 1 107 ? -3.221 -28.531 -4.523 1 98.44 107 ILE A N 1
ATOM 845 C CA . ILE A 1 107 ? -2.355 -27.516 -5.121 1 98.44 107 ILE A CA 1
ATOM 846 C C . ILE A 1 107 ? -3.102 -26.188 -5.211 1 98.44 107 ILE A C 1
ATOM 848 O O . ILE A 1 107 ? -4.203 -26.125 -5.766 1 98.44 107 ILE A O 1
ATOM 852 N N . MET A 1 108 ? -2.619 -25.188 -4.57 1 98.75 108 MET A N 1
ATOM 853 C CA . MET A 1 108 ? -3.076 -23.797 -4.695 1 98.75 108 MET A CA 1
ATOM 854 C C . MET A 1 108 ? -2.068 -22.969 -5.477 1 98.75 108 MET A C 1
ATOM 856 O O . MET A 1 108 ? -0.922 -22.812 -5.051 1 98.75 108 MET A O 1
ATOM 860 N N . ILE A 1 109 ? -2.473 -22.375 -6.637 1 98.88 109 ILE A N 1
ATOM 861 C CA . ILE A 1 109 ? -1.487 -21.719 -7.488 1 98.88 109 ILE A CA 1
ATOM 862 C C . ILE A 1 109 ? -2.07 -20.422 -8.047 1 98.88 109 ILE A C 1
ATOM 864 O O . ILE A 1 109 ? -3.279 -20.328 -8.273 1 98.88 109 ILE A O 1
ATOM 868 N N . GLY A 1 110 ? -1.339 -19.453 -8.25 1 98.81 110 GLY A N 1
ATOM 869 C CA . GLY A 1 110 ? -1.627 -18.141 -8.781 1 98.81 110 GLY A CA 1
ATOM 870 C C . GLY A 1 110 ? -0.507 -17.141 -8.547 1 98.81 110 GLY A C 1
ATOM 871 O O . GLY A 1 110 ? 0.552 -17.5 -8.031 1 98.81 110 GLY A O 1
ATOM 872 N N . TYR A 1 111 ? -0.647 -15.945 -8.945 1 98.69 111 TYR A N 1
ATOM 873 C CA . TYR A 1 111 ? 0.321 -14.891 -8.695 1 98.69 111 TYR A CA 1
ATOM 874 C C . TYR A 1 111 ? -0.37 -13.531 -8.578 1 98.69 111 TYR A C 1
ATOM 876 O O . TYR A 1 111 ? -1.601 -13.453 -8.602 1 98.69 111 TYR A O 1
ATOM 884 N N . SER A 1 112 ? 0.421 -12.43 -8.422 1 98.62 112 SER A N 1
ATOM 885 C CA . SER A 1 112 ? -0.115 -11.078 -8.289 1 98.62 112 SER A CA 1
ATOM 886 C C . SER A 1 112 ? -0.936 -10.93 -7.012 1 98.62 112 SER A C 1
ATOM 888 O O . SER A 1 112 ? -0.454 -11.234 -5.918 1 98.62 112 SER A O 1
ATOM 890 N N . ASP A 1 113 ? -2.186 -10.57 -7.242 1 98.75 113 ASP A N 1
ATOM 891 C CA . ASP A 1 113 ? -3.045 -10.344 -6.082 1 98.75 113 ASP A CA 1
ATOM 892 C C . ASP A 1 113 ? -3.348 -11.656 -5.363 1 98.75 113 ASP A C 1
ATOM 894 O O . ASP A 1 113 ? -3.654 -11.664 -4.172 1 98.75 113 ASP A O 1
ATOM 898 N N . ALA A 1 114 ? -3.219 -12.805 -6.023 1 98.75 114 ALA A N 1
ATOM 899 C CA . ALA A 1 114 ? -3.447 -14.117 -5.426 1 98.75 114 ALA A CA 1
ATOM 900 C C . ALA A 1 114 ? -2.383 -14.438 -4.379 1 98.75 114 ALA A C 1
ATOM 902 O O . ALA A 1 114 ? -2.539 -15.367 -3.588 1 98.75 114 ALA A O 1
ATOM 903 N N . THR A 1 115 ? -1.307 -13.648 -4.355 1 98.94 115 THR A N 1
ATOM 904 C CA . THR A 1 115 ? -0.283 -13.766 -3.324 1 98.94 115 THR A CA 1
ATOM 905 C C . THR A 1 115 ? -0.916 -13.789 -1.936 1 98.94 115 THR A C 1
ATOM 907 O O . THR A 1 115 ? -0.487 -14.555 -1.065 1 98.94 115 THR A O 1
ATOM 910 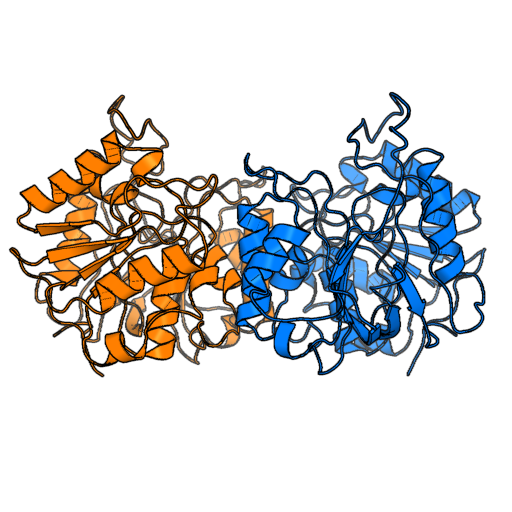N N . ALA A 1 116 ? -1.933 -12.961 -1.737 1 98.94 116 ALA A N 1
ATOM 911 C CA . ALA A 1 116 ? -2.598 -12.891 -0.439 1 98.94 116 ALA A CA 1
ATOM 912 C C . ALA A 1 116 ? -3.17 -14.25 -0.044 1 98.94 116 ALA A C 1
ATOM 914 O O . ALA A 1 116 ? -3.016 -14.688 1.1 1 98.94 116 ALA A O 1
ATOM 915 N N . LEU A 1 117 ? -3.783 -14.938 -0.982 1 98.94 117 LEU A N 1
ATOM 916 C CA . LEU A 1 117 ? -4.414 -16.219 -0.726 1 98.94 117 LEU A CA 1
ATOM 917 C C . LEU A 1 117 ? -3.363 -17.312 -0.548 1 98.94 117 LEU A C 1
ATOM 919 O O . LEU A 1 117 ? -3.494 -18.172 0.33 1 98.94 117 LEU A O 1
ATOM 923 N N . LEU A 1 118 ? -2.334 -17.297 -1.409 1 98.88 118 LEU A N 1
ATOM 924 C CA . LEU A 1 118 ? -1.254 -18.266 -1.304 1 98.88 118 LEU A CA 1
ATOM 925 C C . LEU A 1 118 ? -0.583 -18.188 0.064 1 98.88 118 LEU A C 1
ATOM 927 O O . LEU A 1 118 ? -0.413 -19.203 0.737 1 98.88 118 LEU A O 1
ATOM 931 N N . LEU A 1 119 ? -0.225 -16.984 0.457 1 98.94 119 LEU A N 1
ATOM 932 C CA . LEU A 1 119 ? 0.45 -16.781 1.734 1 98.94 119 LEU A CA 1
ATOM 933 C C . LEU A 1 119 ? -0.499 -17.062 2.898 1 98.94 119 LEU A C 1
ATOM 935 O O . LEU A 1 119 ? -0.092 -17.609 3.918 1 98.94 119 LEU A O 1
ATOM 939 N N . GLY A 1 120 ? -1.782 -16.609 2.729 1 98.88 120 GLY A N 1
ATOM 940 C CA . GLY A 1 120 ? -2.758 -16.891 3.77 1 98.88 120 GLY A CA 1
ATOM 941 C C . GLY A 1 120 ? -2.932 -18.375 4.043 1 98.88 120 GLY A C 1
ATOM 942 O O . GLY A 1 120 ? -2.934 -18.812 5.195 1 98.88 120 GLY A O 1
ATOM 943 N N . ILE A 1 121 ? -3.09 -19.172 2.992 1 98.75 121 ILE A N 1
ATOM 944 C CA . ILE A 1 121 ? -3.236 -20.609 3.115 1 98.75 121 ILE A CA 1
ATOM 945 C C . ILE A 1 121 ? -1.988 -21.203 3.764 1 98.75 121 ILE A C 1
ATOM 947 O O . ILE A 1 121 ? -2.086 -22.016 4.688 1 98.75 121 ILE A O 1
ATOM 951 N N . TYR A 1 122 ? -0.821 -20.797 3.312 1 98.62 122 TYR A N 1
ATOM 952 C CA . TYR A 1 122 ? 0.427 -21.297 3.885 1 98.62 122 TYR A CA 1
ATOM 953 C C . TYR A 1 122 ? 0.533 -20.922 5.359 1 98.62 122 TYR A C 1
ATOM 955 O O . TYR A 1 122 ? 0.924 -21.75 6.188 1 98.62 122 TYR A O 1
ATOM 963 N N . ALA A 1 123 ? 0.215 -19.688 5.691 1 98.69 123 ALA A N 1
ATOM 964 C CA . ALA A 1 123 ? 0.316 -19.203 7.062 1 98.69 123 ALA A CA 1
ATOM 965 C C . ALA A 1 123 ? -0.594 -20 7.996 1 98.69 123 ALA A C 1
ATOM 967 O O . ALA A 1 123 ? -0.217 -20.312 9.125 1 98.69 123 ALA A O 1
ATOM 968 N N . LYS A 1 124 ? -1.761 -20.391 7.496 1 98.5 124 LYS A N 1
ATOM 969 C CA . LYS A 1 124 ? -2.787 -20.984 8.344 1 98.5 124 LYS A CA 1
ATOM 970 C C . LYS A 1 124 ? -2.66 -22.5 8.367 1 98.5 124 LYS A C 1
ATOM 972 O O . LYS A 1 124 ? -3.129 -23.156 9.305 1 98.5 124 LYS A O 1
ATOM 977 N N . THR A 1 125 ? -2.006 -23.062 7.336 1 97.94 125 THR A N 1
ATOM 978 C CA . THR A 1 125 ? -2.062 -24.516 7.223 1 97.94 125 THR A CA 1
ATOM 979 C C . THR A 1 125 ? -0.657 -25.109 7.207 1 97.94 125 THR A C 1
ATOM 981 O O . THR A 1 125 ? -0.481 -26.297 7.457 1 97.94 125 THR A O 1
ATOM 984 N N . GLY A 1 126 ? 0.323 -24.328 6.852 1 97 126 GLY A N 1
ATOM 985 C CA . GLY A 1 126 ? 1.678 -24.844 6.707 1 97 126 GLY A CA 1
ATOM 986 C C . GLY A 1 126 ? 1.896 -25.594 5.406 1 97 126 GLY A C 1
ATOM 987 O O . GLY A 1 126 ? 3.014 -26.016 5.113 1 97 126 GLY A O 1
ATOM 988 N N . ILE A 1 127 ? 0.849 -25.734 4.598 1 97.38 127 ILE A N 1
ATOM 989 C CA . ILE A 1 127 ? 0.935 -26.453 3.33 1 97.38 127 ILE A CA 1
ATOM 990 C C . ILE A 1 127 ? 1.549 -25.547 2.266 1 97.38 127 ILE A C 1
ATOM 992 O O . ILE A 1 127 ? 1.104 -24.406 2.074 1 97.38 127 ILE A O 1
ATOM 996 N N . PRO A 1 128 ? 2.559 -26.016 1.551 1 97.62 128 PRO A N 1
ATOM 997 C CA . PRO A 1 128 ? 3.16 -25.188 0.5 1 97.62 128 PRO A CA 1
ATOM 998 C C . PRO A 1 128 ? 2.158 -24.781 -0.581 1 97.62 128 PRO A C 1
ATOM 1000 O O . PRO A 1 128 ? 1.304 -25.594 -0.964 1 97.62 128 PRO A O 1
ATOM 1003 N N . THR A 1 129 ? 2.193 -23.578 -0.951 1 98.56 129 THR A N 1
ATOM 1004 C CA . THR A 1 129 ? 1.442 -23.047 -2.086 1 98.56 129 THR A CA 1
ATOM 1005 C C . THR A 1 129 ? 2.385 -22.656 -3.221 1 98.56 129 THR A C 1
ATOM 1007 O O . THR A 1 129 ? 3.605 -22.672 -3.055 1 98.56 129 THR A O 1
ATOM 1010 N N . PHE A 1 130 ? 1.83 -22.344 -4.371 1 98.81 130 PHE A N 1
ATOM 1011 C CA . PHE A 1 130 ? 2.693 -22.203 -5.539 1 98.81 130 PHE A CA 1
ATOM 1012 C C . PHE A 1 130 ? 2.488 -20.844 -6.211 1 98.81 130 PHE A C 1
ATOM 1014 O O . PHE A 1 130 ? 1.383 -20.531 -6.648 1 98.81 130 PHE A O 1
ATOM 1021 N N . TYR A 1 131 ? 3.557 -20.047 -6.18 1 98.88 131 TYR A N 1
ATOM 1022 C CA . TYR A 1 131 ? 3.568 -18.828 -7 1 98.88 131 TYR A CA 1
ATOM 1023 C C . TYR A 1 131 ? 3.895 -19.156 -8.453 1 98.88 131 TYR A C 1
ATOM 1025 O O . TYR A 1 131 ? 4.988 -19.641 -8.758 1 98.88 131 TYR A O 1
ATOM 1033 N N . GLY A 1 132 ? 2.924 -18.969 -9.266 1 98.75 132 GLY A N 1
ATOM 1034 C CA . GLY A 1 132 ? 3.01 -19.406 -10.648 1 98.75 132 GLY A CA 1
ATOM 1035 C C . GLY A 1 132 ? 1.848 -18.938 -11.5 1 98.75 132 GLY A C 1
ATOM 1036 O O . GLY A 1 132 ? 1.183 -17.953 -11.156 1 98.75 132 GLY A O 1
ATOM 1037 N N . PRO A 1 133 ? 1.611 -19.609 -12.57 1 98.75 133 PRO A N 1
ATOM 1038 C CA . PRO A 1 133 ? 0.657 -19.109 -13.57 1 98.75 133 PRO A CA 1
ATOM 1039 C C . PRO A 1 133 ? -0.762 -18.984 -13.023 1 98.75 133 PRO A C 1
ATOM 1041 O O . PRO A 1 133 ? -1.177 -19.797 -12.188 1 98.75 133 PRO A O 1
ATOM 1044 N N . ALA A 1 134 ? -1.43 -17.984 -13.445 1 98.88 134 ALA A N 1
ATOM 1045 C CA . ALA A 1 134 ? -2.883 -17.875 -13.359 1 98.88 134 ALA A CA 1
ATOM 1046 C C . ALA A 1 134 ? -3.541 -18.203 -14.695 1 98.88 134 ALA A C 1
ATOM 1048 O O . ALA A 1 134 ? -2.932 -18.031 -15.758 1 98.88 134 ALA A O 1
ATOM 1049 N N . LEU A 1 135 ? -4.719 -18.594 -14.688 1 98.88 135 LEU A N 1
ATOM 1050 C CA . LEU A 1 135 ? -5.359 -19.172 -15.859 1 98.88 135 LEU A CA 1
ATOM 1051 C C . LEU A 1 135 ? -5.309 -18.219 -17.047 1 98.88 135 LEU A C 1
ATOM 1053 O O . LEU A 1 135 ? -4.637 -18.484 -18.047 1 98.88 135 LEU A O 1
ATOM 1057 N N . VAL A 1 136 ? -5.883 -17.078 -16.938 1 98.81 136 VAL A N 1
ATOM 1058 C CA . VAL A 1 136 ? -6.164 -16.219 -18.078 1 98.81 136 VAL A CA 1
ATOM 1059 C C . VAL A 1 136 ? -4.879 -15.539 -18.547 1 98.81 136 VAL A C 1
ATOM 1061 O O . VAL A 1 136 ? -4.531 -15.602 -19.734 1 98.81 136 VAL A O 1
ATOM 1064 N N . PRO A 1 137 ? -4.102 -14.914 -17.641 1 98.31 137 PRO A N 1
ATOM 1065 C CA . PRO A 1 137 ? -2.914 -14.227 -18.156 1 98.31 137 PRO A CA 1
ATOM 1066 C C . PRO A 1 137 ? -1.839 -15.188 -18.641 1 98.31 137 PRO A C 1
ATOM 1068 O O . PRO A 1 137 ? -1.069 -14.852 -19.547 1 98.31 137 PRO A O 1
ATOM 1071 N N . SER A 1 138 ? -1.797 -16.375 -18.078 1 98.5 138 SER A N 1
ATOM 1072 C CA . SER A 1 138 ? -0.682 -17.266 -18.375 1 98.5 138 SER A CA 1
ATOM 1073 C C . SER A 1 138 ? -1.042 -18.25 -19.484 1 98.5 138 SER A C 1
ATOM 1075 O O . SER A 1 138 ? -0.42 -18.25 -20.547 1 98.5 138 SER A O 1
ATOM 1077 N N . PHE A 1 139 ? -2.135 -18.953 -19.328 1 98.81 139 PHE A N 1
ATOM 1078 C CA . PHE A 1 139 ? -2.436 -20.031 -20.25 1 98.81 139 PHE A CA 1
ATOM 1079 C C . PHE A 1 139 ? -3.32 -19.547 -21.391 1 98.81 139 PHE A C 1
ATOM 1081 O O . PHE A 1 139 ? -3.57 -20.281 -22.344 1 98.81 139 PHE A O 1
ATOM 1088 N N . GLY A 1 140 ? -3.777 -18.266 -21.266 1 98.56 140 GLY A N 1
ATOM 1089 C CA . GLY A 1 140 ? -4.402 -17.594 -22.391 1 98.56 140 GLY A CA 1
ATOM 1090 C C . GLY A 1 140 ? -3.404 -16.922 -23.312 1 98.56 140 GLY A C 1
ATOM 1091 O O . GLY A 1 140 ? -3.775 -16.391 -24.359 1 98.56 140 GLY A O 1
ATOM 1092 N N . GLU A 1 141 ? -2.168 -16.875 -22.922 1 97.81 141 GLU A N 1
ATOM 1093 C CA . GLU A 1 141 ? -1.091 -16.281 -23.703 1 97.81 141 GLU A CA 1
ATOM 1094 C C . GLU A 1 141 ? -0.851 -17.062 -24.984 1 97.81 141 GLU A C 1
ATOM 1096 O O . GLU A 1 141 ? -1.198 -18.25 -25.078 1 97.81 141 GLU A O 1
ATOM 1101 N N . PHE A 1 142 ? -0.209 -16.422 -25.953 1 97.12 142 PHE A N 1
ATOM 1102 C CA . PHE A 1 142 ? 0.068 -17.047 -27.25 1 97.12 142 PHE A CA 1
ATOM 1103 C C . PHE A 1 142 ? 1.429 -17.734 -27.219 1 97.12 142 PHE A C 1
ATOM 1105 O O . PHE A 1 142 ? 2.283 -17.422 -26.406 1 97.12 142 PHE A O 1
ATOM 1112 N N . GLU A 1 143 ? 1.613 -18.688 -28.047 1 95.31 143 GLU A N 1
ATOM 1113 C CA . GLU A 1 143 ? 2.922 -19.297 -28.281 1 95.31 143 GLU A CA 1
ATOM 1114 C C . GLU A 1 143 ? 3.924 -18.25 -28.781 1 95.31 143 GLU A C 1
ATOM 1116 O O . GLU A 1 143 ? 3.553 -17.312 -29.484 1 95.31 143 GLU A O 1
ATOM 1121 N N . PRO A 1 144 ? 5.109 -18.5 -28.422 1 96.38 144 PRO A N 1
ATOM 1122 C CA . PRO A 1 144 ? 5.668 -19.656 -27.719 1 96.38 144 PRO A CA 1
ATOM 1123 C C . PRO A 1 144 ? 5.594 -19.516 -26.203 1 96.38 144 PRO A C 1
ATOM 1125 O O . PRO A 1 144 ? 5.852 -20.469 -25.469 1 96.38 144 PRO A O 1
ATOM 1128 N N . PHE A 1 145 ? 5.254 -18.359 -25.703 1 97.5 145 PHE A N 1
ATOM 1129 C CA . PHE A 1 145 ? 5.41 -18.047 -24.281 1 97.5 145 PHE A CA 1
ATOM 1130 C C . PHE A 1 145 ? 4.492 -18.922 -23.438 1 97.5 145 PHE A C 1
ATOM 1132 O O . PHE A 1 145 ? 4.863 -19.312 -22.328 1 97.5 145 PHE A O 1
ATOM 1139 N N . VAL A 1 146 ? 3.303 -19.234 -23.938 1 98.12 146 VAL A N 1
ATOM 1140 C CA . VAL A 1 146 ? 2.385 -20.078 -23.172 1 98.12 146 VAL A CA 1
ATOM 1141 C C . VAL A 1 146 ? 3.016 -21.453 -22.953 1 98.12 146 VAL A C 1
ATOM 1143 O O . VAL A 1 146 ? 2.914 -22.016 -21.859 1 98.12 146 VAL A O 1
ATOM 1146 N N . ASN A 1 147 ? 3.693 -21.969 -23.969 1 98.44 147 ASN A N 1
ATOM 1147 C CA . ASN A 1 147 ? 4.328 -23.281 -23.859 1 98.44 147 ASN A CA 1
ATOM 1148 C C . ASN A 1 147 ? 5.504 -23.25 -22.891 1 98.44 147 ASN A C 1
ATOM 1150 O O . ASN A 1 147 ? 5.715 -24.219 -22.141 1 98.44 147 ASN A O 1
ATOM 1154 N N . CYS A 1 148 ? 6.242 -22.203 -22.969 1 98.12 148 CYS A N 1
ATOM 1155 C CA . CYS A 1 148 ? 7.363 -22.047 -22.047 1 98.12 148 CYS A CA 1
ATOM 1156 C C . CYS A 1 148 ? 6.879 -22.016 -20.609 1 98.12 148 CYS A C 1
ATOM 1158 O O . CYS A 1 148 ? 7.453 -22.672 -19.734 1 98.12 148 CYS A O 1
ATOM 1160 N N . THR A 1 149 ? 5.855 -21.203 -20.328 1 98.75 149 THR A N 1
ATOM 1161 C CA . THR A 1 149 ? 5.262 -21.125 -19 1 98.75 149 THR A CA 1
ATOM 1162 C C . THR A 1 149 ? 4.734 -22.484 -18.547 1 98.75 149 THR A C 1
ATOM 1164 O O . THR A 1 149 ? 4.945 -22.891 -17.406 1 98.75 149 THR A O 1
ATOM 1167 N N . TYR A 1 150 ? 4.09 -23.203 -19.438 1 98.81 150 TYR A N 1
ATOM 1168 C CA . TYR A 1 150 ? 3.535 -24.516 -19.125 1 98.81 150 TYR A CA 1
ATOM 1169 C C . TYR A 1 150 ? 4.633 -25.484 -18.734 1 98.81 150 TYR A C 1
ATOM 1171 O O . TYR A 1 150 ? 4.434 -26.344 -17.875 1 98.81 150 TYR A O 1
ATOM 1179 N N . LYS A 1 151 ? 5.742 -25.406 -19.375 1 98.25 151 LYS A N 1
ATOM 1180 C CA . LYS A 1 151 ? 6.855 -26.297 -19.062 1 98.25 151 LYS A CA 1
ATOM 1181 C C . LYS A 1 151 ? 7.27 -26.156 -17.609 1 98.25 151 LYS A C 1
ATOM 1183 O O . LYS A 1 151 ? 7.496 -27.172 -16.922 1 98.25 151 LYS A O 1
ATOM 1188 N N . TYR A 1 152 ? 7.402 -24.953 -17.125 1 98.25 152 TYR A N 1
ATOM 1189 C CA . TYR A 1 152 ? 7.754 -24.719 -15.719 1 98.25 152 TYR A CA 1
ATOM 1190 C C . TYR A 1 152 ? 6.656 -25.234 -14.789 1 98.25 152 TYR A C 1
ATOM 1192 O O . TYR A 1 152 ? 6.941 -25.812 -13.75 1 98.25 152 TYR A O 1
ATOM 1200 N N . PHE A 1 153 ? 5.402 -24.984 -15.18 1 98.62 153 PHE A N 1
ATOM 1201 C CA . PHE A 1 153 ? 4.242 -25.469 -14.453 1 98.62 153 PHE A CA 1
ATOM 1202 C C . PHE A 1 153 ? 4.285 -27 -14.32 1 98.62 153 PHE A C 1
ATOM 1204 O O . PHE A 1 153 ? 4.168 -27.531 -13.219 1 98.62 153 PHE A O 1
ATOM 1211 N N . ALA A 1 154 ? 4.512 -27.672 -15.398 1 98.19 154 ALA A N 1
ATOM 1212 C CA . ALA A 1 154 ? 4.527 -29.125 -15.445 1 98.19 154 ALA A CA 1
ATOM 1213 C C . ALA A 1 154 ? 5.715 -29.688 -14.672 1 98.19 154 ALA A C 1
ATOM 1215 O O . ALA A 1 154 ? 5.574 -30.672 -13.93 1 98.19 154 ALA A O 1
ATOM 1216 N N . GLU A 1 155 ? 6.844 -29.078 -14.828 1 97.06 155 GLU A N 1
ATOM 1217 C CA . GLU A 1 155 ? 8.039 -29.531 -14.117 1 97.06 155 GLU A CA 1
ATOM 1218 C C . GLU A 1 155 ? 7.836 -29.469 -12.609 1 97.06 155 GLU A C 1
ATOM 1220 O O . GLU A 1 155 ? 8.305 -30.344 -11.875 1 97.06 155 GLU A O 1
ATOM 1225 N N . THR A 1 156 ? 7.141 -28.453 -12.203 1 97.69 156 THR A N 1
ATOM 1226 C CA . THR A 1 156 ? 6.988 -28.219 -10.766 1 97.69 156 THR A CA 1
ATOM 1227 C C . THR A 1 156 ? 5.84 -29.047 -10.195 1 97.69 156 THR A C 1
ATOM 1229 O O . THR A 1 156 ? 5.941 -29.578 -9.086 1 97.69 156 THR A O 1
ATOM 1232 N N . LEU A 1 157 ? 4.781 -29.203 -10.977 1 97.94 157 LEU A N 1
ATOM 1233 C CA . LEU A 1 157 ? 3.568 -29.719 -10.352 1 97.94 157 LEU A CA 1
ATOM 1234 C C . LEU A 1 157 ? 3.283 -31.156 -10.805 1 97.94 157 LEU A C 1
ATOM 1236 O O . LEU A 1 157 ? 2.582 -31.891 -10.117 1 97.94 157 LEU A O 1
ATOM 1240 N N . LEU A 1 158 ? 3.727 -31.547 -11.977 1 97.19 158 LEU A N 1
ATOM 1241 C CA . LEU A 1 158 ? 3.373 -32.844 -12.531 1 97.19 158 LEU A CA 1
ATOM 1242 C C . LEU A 1 158 ? 4.535 -33.844 -12.406 1 97.19 158 LEU A C 1
ATOM 1244 O O . LEU A 1 158 ? 4.336 -35 -12.062 1 97.19 158 LEU A O 1
ATOM 1248 N N . HIS A 1 159 ? 5.738 -33.375 -12.656 1 94.06 159 HIS A N 1
ATOM 1249 C CA . HIS A 1 159 ? 6.891 -34.281 -12.773 1 94.06 159 HIS A CA 1
ATOM 1250 C C . HIS A 1 159 ? 7.566 -34.469 -11.422 1 94.06 159 HIS A C 1
ATOM 1252 O O . HIS A 1 159 ? 7.555 -33.594 -10.57 1 94.06 159 HIS A O 1
ATOM 1258 N N . ASP A 1 160 ? 8.109 -35.656 -11.281 1 89.62 160 ASP A N 1
ATOM 1259 C CA . ASP A 1 160 ? 8.977 -35.906 -10.133 1 89.62 160 ASP A CA 1
ATOM 1260 C C . ASP A 1 160 ? 10.367 -35.312 -10.375 1 89.62 160 ASP A C 1
ATOM 1262 O O . ASP A 1 160 ? 10.945 -35.5 -11.445 1 89.62 160 ASP A O 1
ATOM 1266 N N . GLN A 1 161 ? 10.68 -34.594 -9.43 1 83.94 161 GLN A N 1
ATOM 1267 C CA . GLN A 1 161 ? 11.984 -33.969 -9.578 1 83.94 161 GLN A CA 1
ATOM 1268 C C . GLN A 1 161 ? 12.969 -34.5 -8.547 1 83.94 161 GLN A C 1
ATOM 1270 O O . GLN A 1 161 ? 12.609 -34.688 -7.379 1 83.94 161 GLN A O 1
ATOM 1275 N N . SER A 1 162 ? 14.203 -34.781 -9.062 1 90.56 162 SER A N 1
ATOM 1276 C CA . SER A 1 162 ? 15.289 -35.062 -8.133 1 90.56 162 SER A CA 1
ATOM 1277 C C . SER A 1 162 ? 15.789 -33.781 -7.445 1 90.56 162 SER A C 1
ATOM 1279 O O . SER A 1 162 ? 15.883 -32.75 -8.078 1 90.56 162 SER A O 1
ATOM 1281 N N . LEU A 1 163 ? 16.109 -34 -6.176 1 94 163 LEU A N 1
ATOM 1282 C CA . LEU A 1 163 ? 16.656 -32.875 -5.422 1 94 163 LEU A CA 1
ATOM 1283 C C . LEU A 1 163 ? 18.172 -32.875 -5.438 1 94 163 LEU A C 1
ATOM 1285 O O . LEU A 1 163 ? 18.797 -33.938 -5.359 1 94 163 LEU A O 1
ATOM 1289 N N . PRO A 1 164 ? 18.844 -31.734 -5.617 1 96.19 164 PRO A N 1
ATOM 1290 C CA . PRO A 1 164 ? 18.266 -30.391 -5.762 1 96.19 164 PRO A CA 1
ATOM 1291 C C . PRO A 1 164 ? 17.703 -30.156 -7.156 1 96.19 164 PRO A C 1
ATOM 1293 O O . PRO A 1 164 ? 18.266 -30.594 -8.148 1 96.19 164 PRO A O 1
ATOM 1296 N N . TYR A 1 165 ? 16.531 -29.562 -7.219 1 96.62 165 TYR A N 1
ATOM 1297 C CA . TYR A 1 165 ? 15.945 -29.156 -8.492 1 96.62 165 TYR A CA 1
ATOM 1298 C C . TYR A 1 165 ? 16.5 -27.797 -8.938 1 96.62 165 TYR A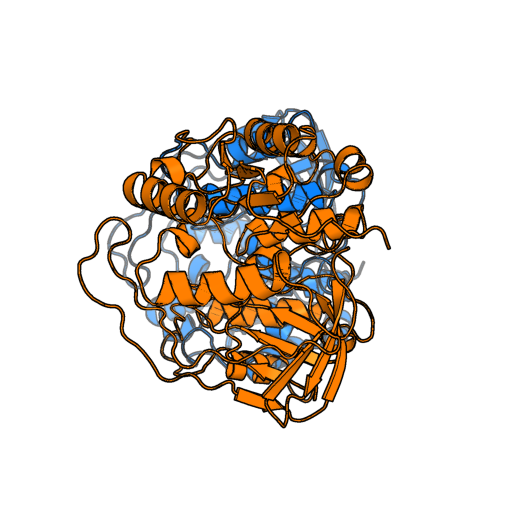 C 1
ATOM 1300 O O . TYR A 1 165 ? 16.328 -26.797 -8.25 1 96.62 165 TYR A O 1
ATOM 1308 N N . HIS A 1 166 ? 17.109 -27.75 -10.094 1 96.88 166 HIS A N 1
ATOM 1309 C CA . HIS A 1 166 ? 17.734 -26.562 -10.641 1 96.88 166 HIS A CA 1
ATOM 1310 C C . HIS A 1 166 ? 16.75 -25.781 -11.516 1 96.88 166 HIS A C 1
ATOM 1312 O O . HIS A 1 166 ? 16.375 -26.25 -12.594 1 96.88 166 HIS A O 1
ATOM 1318 N N . ILE A 1 167 ? 16.422 -24.609 -11.086 1 97.19 167 ILE A N 1
ATOM 1319 C CA . ILE A 1 167 ? 15.531 -23.781 -11.898 1 97.19 167 ILE A CA 1
ATOM 1320 C C . ILE A 1 167 ? 16.297 -23.234 -13.109 1 97.19 167 ILE A C 1
ATOM 1322 O O . ILE A 1 167 ? 17.344 -22.594 -12.961 1 97.19 167 ILE A O 1
ATOM 1326 N N . LYS A 1 168 ? 15.75 -23.469 -14.227 1 96.56 168 LYS A N 1
ATOM 1327 C CA . LYS A 1 168 ? 16.406 -23.062 -15.469 1 96.56 168 LYS A CA 1
ATOM 1328 C C . LYS A 1 168 ? 15.938 -21.672 -15.898 1 96.56 168 LYS A C 1
ATOM 1330 O O . LYS A 1 168 ? 14.734 -21.391 -15.93 1 96.56 168 LYS A O 1
ATOM 1335 N N . GLN A 1 169 ? 16.906 -20.844 -16.203 1 97.5 169 GLN A N 1
ATOM 1336 C CA . GLN A 1 169 ? 16.594 -19.516 -16.734 1 97.5 169 GLN A CA 1
ATOM 1337 C C . GLN A 1 169 ? 15.977 -19.609 -18.125 1 97.5 169 GLN A C 1
ATOM 1339 O O . GLN A 1 169 ? 16.484 -20.328 -19 1 97.5 169 GLN A O 1
ATOM 1344 N N . PRO A 1 170 ? 14.844 -18.953 -18.328 1 98 170 PRO A N 1
ATOM 1345 C CA . PRO A 1 170 ? 14.344 -18.906 -19.703 1 98 170 PRO A CA 1
ATOM 1346 C C . PRO A 1 170 ? 15.312 -18.219 -20.672 1 98 170 PRO A C 1
ATOM 1348 O O . PRO A 1 170 ? 16.031 -17.297 -20.281 1 98 170 PRO A O 1
ATOM 1351 N N . LEU A 1 171 ? 15.25 -18.609 -21.938 1 96.38 171 LEU A N 1
ATOM 1352 C CA . LEU A 1 171 ? 16.156 -18.047 -22.938 1 96.38 171 LEU A CA 1
ATOM 1353 C C . LEU A 1 171 ? 15.742 -16.641 -23.328 1 96.38 171 LEU A C 1
ATOM 1355 O O . LEU A 1 171 ? 16.594 -15.789 -23.609 1 96.38 171 LEU A O 1
ATOM 1359 N N . PHE A 1 172 ? 14.5 -16.453 -23.406 1 97.44 172 PHE A N 1
ATOM 1360 C CA . PHE A 1 172 ? 13.938 -15.164 -23.797 1 97.44 172 PHE A CA 1
ATOM 1361 C C . PHE A 1 172 ? 12.805 -14.758 -22.875 1 97.44 172 PHE A C 1
ATOM 1363 O O . PHE A 1 172 ? 12.258 -15.586 -22.141 1 97.44 172 PHE A O 1
ATOM 1370 N N . TRP A 1 173 ? 12.539 -13.461 -22.859 1 97.81 173 TRP A N 1
ATOM 1371 C CA . TRP A 1 173 ? 11.422 -12.945 -22.078 1 97.81 173 TRP A CA 1
ATOM 1372 C C . TRP A 1 173 ? 10.758 -11.766 -22.781 1 97.81 173 TRP A C 1
ATOM 1374 O O . TRP A 1 173 ? 11.289 -11.242 -23.766 1 97.81 173 TRP A O 1
ATOM 1384 N N . SER A 1 174 ? 9.57 -11.414 -22.359 1 97.62 174 SER A N 1
ATOM 1385 C CA . SER A 1 174 ? 8.859 -10.25 -22.875 1 97.62 174 SER A CA 1
ATOM 1386 C C . SER A 1 174 ? 7.887 -9.688 -21.859 1 97.62 174 SER A C 1
ATOM 1388 O O . SER A 1 174 ? 7.324 -10.438 -21.047 1 97.62 174 SER A O 1
ATOM 1390 N N . ASP A 1 175 ? 7.789 -8.414 -21.797 1 96.25 175 ASP A N 1
ATOM 1391 C CA . ASP A 1 175 ? 6.699 -7.762 -21.078 1 96.25 175 ASP A CA 1
ATOM 1392 C C . ASP A 1 175 ? 5.883 -6.867 -22 1 96.25 175 ASP A C 1
ATOM 1394 O O . ASP A 1 175 ? 5.258 -5.906 -21.562 1 96.25 175 ASP A O 1
ATOM 1398 N N . GLU A 1 176 ? 5.961 -7.172 -23.297 1 95.31 176 GLU A N 1
ATOM 1399 C CA . GLU A 1 176 ? 5.25 -6.379 -24.297 1 95.31 176 GLU A CA 1
ATOM 1400 C C . GLU A 1 176 ? 3.74 -6.473 -24.109 1 95.31 176 GLU A C 1
ATOM 1402 O O . GLU A 1 176 ? 3.195 -7.57 -23.953 1 95.31 176 GLU A O 1
ATOM 1407 N N . PHE A 1 177 ? 3.164 -5.383 -24.141 1 91.31 177 PHE A N 1
ATOM 1408 C CA . PHE A 1 177 ? 1.71 -5.34 -24.031 1 91.31 177 PHE A CA 1
ATOM 1409 C C . PHE A 1 177 ? 1.062 -5.348 -25.406 1 91.31 177 PHE A C 1
ATOM 1411 O O . PHE A 1 177 ? 1.12 -4.352 -26.125 1 91.31 177 PHE A O 1
ATOM 1418 N N . ILE A 1 178 ? 0.529 -6.414 -25.734 1 92.5 178 ILE A N 1
ATOM 1419 C CA . ILE A 1 178 ? -0.209 -6.516 -26.984 1 92.5 178 ILE A CA 1
ATOM 1420 C C . ILE A 1 178 ? -1.639 -6.977 -26.703 1 92.5 178 ILE A C 1
ATOM 1422 O O . ILE A 1 178 ? -1.977 -7.32 -25.578 1 92.5 178 ILE A O 1
ATOM 1426 N N . ASN A 1 179 ? -2.457 -6.977 -27.656 1 92.88 179 ASN A N 1
ATOM 1427 C CA . ASN A 1 179 ? -3.865 -7.324 -27.5 1 92.88 179 ASN A CA 1
ATOM 1428 C C . ASN A 1 179 ? -4.035 -8.703 -26.875 1 92.88 179 ASN A C 1
ATOM 1430 O O . ASN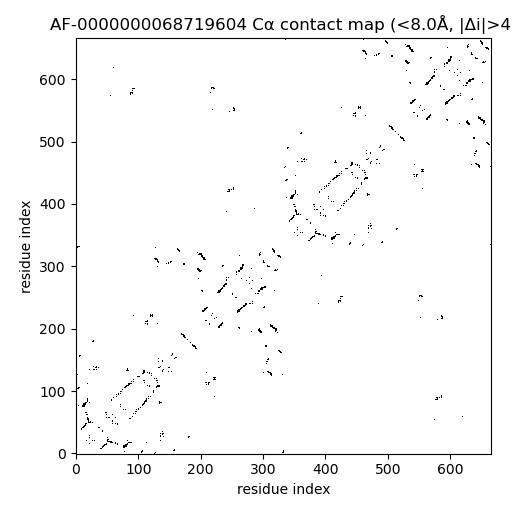 A 1 179 ? -3.469 -9.688 -27.359 1 92.88 179 ASN A O 1
ATOM 1434 N N . TRP A 1 180 ? -4.844 -8.891 -25.797 1 91.12 180 TRP A N 1
ATOM 1435 C CA . TRP A 1 180 ? -5.059 -10.117 -25.031 1 91.12 180 TRP A CA 1
ATOM 1436 C C . TRP A 1 180 ? -6.051 -11.031 -25.75 1 91.12 180 TRP A C 1
ATOM 1438 O O . TRP A 1 180 ? -5.965 -12.258 -25.625 1 91.12 180 TRP A O 1
ATOM 1448 N N . GLU A 1 181 ? -6.918 -10.383 -26.422 1 94.94 181 GLU A N 1
ATOM 1449 C CA . GLU A 1 181 ? -8.07 -11.133 -26.922 1 94.94 181 GLU A CA 1
ATOM 1450 C C . GLU A 1 181 ? -7.773 -11.766 -28.281 1 94.94 181 GLU A C 1
ATOM 1452 O O . GLU A 1 181 ? -8.234 -12.875 -28.578 1 94.94 181 GLU A O 1
ATOM 1457 N N . GLU A 1 182 ? -7.016 -11.016 -29.062 1 94.12 182 GLU A N 1
ATOM 1458 C CA . GLU A 1 182 ? -6.68 -11.484 -30.406 1 94.12 182 GLU A CA 1
ATOM 1459 C C . GLU A 1 182 ? -5.188 -11.352 -30.688 1 94.12 182 GLU A C 1
ATOM 1461 O O . GLU A 1 182 ? -4.562 -10.359 -30.281 1 94.12 182 GLU A O 1
ATOM 1466 N N . LYS A 1 183 ? -4.664 -12.352 -31.359 1 94.69 183 LYS A N 1
ATOM 1467 C CA . LYS A 1 183 ? -3.254 -12.266 -31.734 1 94.69 183 LYS A CA 1
ATOM 1468 C C . LYS A 1 183 ? -3.041 -11.242 -32.844 1 94.69 183 LYS A C 1
ATOM 1470 O O . LYS A 1 183 ? -3.496 -11.438 -33.969 1 94.69 183 LYS A O 1
ATOM 1475 N N . THR A 1 184 ? -2.451 -10.203 -32.5 1 95.56 184 THR A N 1
ATOM 1476 C CA . THR A 1 184 ? -2.254 -9.141 -33.5 1 95.56 184 THR A CA 1
ATOM 1477 C C . THR A 1 184 ? -0.818 -9.148 -34 1 95.56 184 THR A C 1
ATOM 1479 O O . THR A 1 184 ? -0.552 -8.688 -35.125 1 95.56 184 THR A O 1
ATOM 1482 N N . LYS A 1 185 ? 0.097 -9.648 -33.25 1 95.06 185 LYS A N 1
ATOM 1483 C CA . LYS A 1 185 ? 1.506 -9.797 -33.625 1 95.06 185 LYS A CA 1
ATOM 1484 C C . LYS A 1 185 ? 2.217 -10.742 -32.656 1 95.06 185 LYS A C 1
ATOM 1486 O O . LYS A 1 185 ? 1.658 -11.117 -31.609 1 95.06 185 LYS A O 1
ATOM 1491 N N . GLU A 1 186 ? 3.42 -11.086 -33.062 1 94.5 186 GLU A N 1
ATOM 1492 C CA . GLU A 1 186 ? 4.277 -11.82 -32.156 1 94.5 186 GLU A CA 1
ATOM 1493 C C . GLU A 1 186 ? 4.918 -10.883 -31.125 1 94.5 186 GLU A C 1
ATOM 1495 O O . GLU A 1 186 ? 5.32 -9.766 -31.453 1 94.5 186 GLU A O 1
ATOM 1500 N N . LYS A 1 187 ? 4.977 -11.352 -29.875 1 95.44 187 LYS A N 1
ATOM 1501 C CA . LYS A 1 187 ? 5.73 -10.594 -28.891 1 95.44 187 LYS A CA 1
ATOM 1502 C C . LYS A 1 187 ? 7.23 -10.664 -29.156 1 95.44 187 LYS A C 1
ATOM 1504 O O . LYS A 1 187 ? 7.73 -11.672 -29.656 1 95.44 187 LYS A O 1
ATOM 1509 N N . GLU A 1 188 ? 7.801 -9.594 -28.781 1 94.12 188 GLU A N 1
ATOM 1510 C CA . GLU A 1 188 ? 9.25 -9.547 -28.938 1 94.12 188 GLU A CA 1
ATOM 1511 C C . GLU A 1 188 ? 9.938 -10.562 -28.016 1 94.12 188 GLU A C 1
ATOM 1513 O O . GLU A 1 188 ? 9.547 -10.711 -26.859 1 94.12 188 GLU A O 1
ATOM 1518 N N . LEU A 1 189 ? 10.93 -11.266 -28.547 1 96.12 189 LEU A N 1
ATOM 1519 C CA . LEU A 1 189 ? 11.781 -12.148 -27.766 1 96.12 189 LEU A CA 1
ATOM 1520 C C . LEU A 1 189 ? 13.055 -11.43 -27.312 1 96.12 189 LEU A C 1
ATOM 1522 O O . LEU A 1 189 ? 14.031 -11.367 -28.062 1 96.12 189 LEU A O 1
ATOM 1526 N N . ARG A 1 190 ? 13.078 -10.969 -26.188 1 96.75 190 ARG A N 1
ATOM 1527 C CA . ARG A 1 190 ? 14.25 -10.289 -25.641 1 96.75 190 ARG A CA 1
ATOM 1528 C C . ARG A 1 190 ? 15.18 -11.266 -24.953 1 96.75 190 ARG A C 1
ATOM 1530 O O . ARG A 1 190 ? 14.734 -12.117 -24.172 1 96.75 190 ARG A O 1
ATOM 1537 N N . PRO A 1 191 ? 16.422 -11.133 -25.219 1 97.25 191 PRO A N 1
ATOM 1538 C CA . PRO A 1 191 ? 17.344 -12 -24.484 1 97.25 191 PRO A CA 1
ATOM 1539 C C . PRO A 1 191 ? 17.219 -11.867 -22.969 1 97.25 191 PRO A C 1
ATOM 1541 O O . PRO A 1 191 ? 17 -10.766 -22.453 1 97.25 191 PRO A O 1
ATOM 1544 N N . ASN A 1 192 ? 17.391 -13.016 -22.312 1 97.38 192 ASN A N 1
ATOM 1545 C CA . ASN A 1 192 ? 17.188 -13.07 -20.875 1 97.38 192 ASN A CA 1
ATOM 1546 C C . ASN A 1 192 ? 18.516 -13.195 -20.125 1 97.38 192 ASN A C 1
ATOM 1548 O O . ASN A 1 192 ? 19.406 -13.93 -20.562 1 97.38 192 ASN A O 1
ATOM 1552 N N . ASN A 1 193 ? 18.688 -12.414 -19.047 1 96.25 193 ASN A N 1
ATOM 1553 C CA . ASN A 1 193 ? 19.844 -12.531 -18.172 1 96.25 193 ASN A CA 1
ATOM 1554 C C . ASN A 1 193 ? 19.484 -12.109 -16.734 1 96.25 193 ASN A C 1
ATOM 1556 O O . ASN A 1 193 ? 19.109 -10.961 -16.5 1 96.25 193 ASN A O 1
ATOM 1560 N N . TRP A 1 194 ? 19.641 -13.07 -15.852 1 98.44 194 TRP A N 1
ATOM 1561 C CA . TRP A 1 194 ? 19.516 -12.68 -14.453 1 98.44 194 TRP A CA 1
ATOM 1562 C C . TRP A 1 194 ? 20.703 -11.828 -14.023 1 98.44 194 TRP A C 1
ATOM 1564 O O . TRP A 1 194 ? 21.766 -11.852 -14.656 1 98.44 194 TRP A O 1
ATOM 1574 N N . ILE A 1 195 ? 20.562 -11 -13.008 1 98.69 195 ILE A N 1
ATOM 1575 C CA . ILE A 1 195 ? 21.578 -10.031 -12.617 1 98.69 195 ILE A CA 1
ATOM 1576 C C . ILE A 1 195 ? 22.062 -10.336 -11.203 1 98.69 195 ILE A C 1
ATOM 1578 O O . ILE A 1 195 ? 21.266 -10.32 -10.258 1 98.69 195 ILE A O 1
ATOM 1582 N N . SER A 1 196 ? 23.344 -10.656 -11.07 1 98.81 196 SER A N 1
ATOM 1583 C CA . SER A 1 196 ? 23.969 -10.68 -9.75 1 98.81 196 SER A CA 1
ATOM 1584 C C . SER A 1 196 ? 24.172 -9.273 -9.211 1 98.81 196 SER A C 1
ATOM 1586 O O . SER A 1 196 ? 25.078 -8.555 -9.648 1 98.81 196 SER A O 1
ATOM 1588 N N . VAL A 1 197 ? 23.406 -8.836 -8.281 1 98.69 197 VAL A N 1
ATOM 1589 C CA . VAL A 1 197 ? 23.484 -7.477 -7.758 1 98.69 197 VAL A CA 1
ATOM 1590 C C . VAL A 1 197 ? 24.484 -7.426 -6.605 1 98.69 197 VAL A C 1
ATOM 1592 O O . VAL A 1 197 ? 25.391 -6.59 -6.598 1 98.69 197 VAL A O 1
ATOM 1595 N N . ILE A 1 198 ? 24.281 -8.273 -5.641 1 98.81 198 ILE A N 1
ATOM 1596 C CA . ILE A 1 198 ? 25.234 -8.484 -4.555 1 98.81 198 ILE A CA 1
ATOM 1597 C C . ILE A 1 198 ? 25.641 -9.961 -4.5 1 98.81 198 ILE A C 1
ATOM 1599 O O . ILE A 1 198 ? 24.781 -10.836 -4.336 1 98.81 198 ILE A O 1
ATOM 1603 N N . GLU A 1 199 ? 26.875 -10.289 -4.574 1 98.62 199 GLU A N 1
ATOM 1604 C CA . GLU A 1 199 ? 27.391 -11.656 -4.598 1 98.62 199 GLU A CA 1
ATOM 1605 C C . GLU A 1 199 ? 27.141 -12.359 -3.268 1 98.62 199 GLU A C 1
ATOM 1607 O O . GLU A 1 199 ? 26.906 -11.711 -2.25 1 98.62 199 GLU A O 1
ATOM 1612 N N . GLY A 1 200 ? 27.188 -13.695 -3.391 1 98.75 200 GLY A N 1
ATOM 1613 C CA . GLY A 1 200 ? 27.047 -14.508 -2.197 1 98.75 200 GLY A CA 1
ATOM 1614 C C . GLY A 1 200 ? 26.062 -15.656 -2.373 1 98.75 200 GLY A C 1
ATOM 1615 O O . GLY A 1 200 ? 25.453 -15.797 -3.432 1 98.75 200 GLY A O 1
ATOM 1616 N N . LYS A 1 201 ? 26.078 -16.5 -1.321 1 98.69 201 LYS A N 1
ATOM 1617 C CA . LYS A 1 201 ? 25.203 -17.672 -1.297 1 98.69 201 LYS A CA 1
ATOM 1618 C C . LYS A 1 201 ? 24.391 -17.719 -0.003 1 98.69 201 LYS A C 1
ATOM 1620 O O . LYS A 1 201 ? 24.828 -17.203 1.026 1 98.69 201 LYS A O 1
ATOM 1625 N N . ALA A 1 202 ? 23.266 -18.234 -0.139 1 98.69 202 ALA A N 1
ATOM 1626 C CA . ALA A 1 202 ? 22.406 -18.438 1.035 1 98.69 202 ALA A CA 1
ATOM 1627 C C . ALA A 1 202 ? 21.453 -19.594 0.836 1 98.69 202 ALA A C 1
ATOM 1629 O O . ALA A 1 202 ? 21.094 -19.922 -0.296 1 98.69 202 ALA A O 1
ATOM 1630 N N . THR A 1 203 ? 21.141 -20.266 1.902 1 98.75 203 THR A N 1
ATOM 1631 C CA . THR A 1 203 ? 20.109 -21.297 1.936 1 98.75 203 THR A CA 1
ATOM 1632 C C . THR A 1 203 ? 19.031 -20.953 2.967 1 98.75 203 THR A C 1
ATOM 1634 O O . THR A 1 203 ? 19.344 -20.547 4.082 1 98.75 203 THR A O 1
ATOM 1637 N N . GLY A 1 204 ? 17.797 -21 2.531 1 98.75 204 GLY A N 1
ATOM 1638 C CA . GLY A 1 204 ? 16.703 -20.703 3.447 1 98.75 204 GLY A CA 1
ATOM 1639 C C . GLY A 1 204 ? 15.336 -20.938 2.846 1 98.75 204 GLY A C 1
ATOM 1640 O O . GLY A 1 204 ? 15.227 -21.297 1.673 1 98.75 204 GLY A O 1
ATOM 1641 N N . ARG A 1 205 ? 14.312 -20.844 3.678 1 98.62 205 ARG A N 1
ATOM 1642 C CA . ARG A 1 205 ? 12.922 -20.953 3.242 1 98.62 205 ARG A CA 1
ATOM 1643 C C . ARG A 1 205 ? 12.562 -19.797 2.307 1 98.62 205 ARG A C 1
ATOM 1645 O O . ARG A 1 205 ? 12.82 -18.625 2.617 1 98.62 205 ARG A O 1
ATOM 1652 N N . ILE A 1 206 ? 12.023 -20.109 1.151 1 98.75 206 ILE A N 1
ATOM 1653 C CA . ILE A 1 206 ? 11.617 -19.078 0.217 1 98.75 206 ILE A CA 1
ATOM 1654 C C . ILE A 1 206 ? 10.203 -18.609 0.558 1 98.75 206 ILE A C 1
ATOM 1656 O O . ILE A 1 206 ? 9.289 -19.422 0.721 1 98.75 206 ILE A O 1
ATOM 1660 N N . ILE A 1 207 ? 10.023 -17.297 0.733 1 98.62 207 ILE A N 1
ATOM 1661 C CA . ILE A 1 207 ? 8.742 -16.688 1.047 1 98.62 207 ILE A CA 1
ATOM 1662 C C . ILE A 1 207 ? 8.633 -15.344 0.331 1 98.62 207 ILE A C 1
ATOM 1664 O O . ILE A 1 207 ? 9.633 -14.656 0.116 1 98.62 207 ILE A O 1
ATOM 1668 N N . GLY A 1 208 ? 7.445 -14.992 -0.109 1 98.25 208 GLY A N 1
ATOM 1669 C CA . GLY A 1 208 ? 7.258 -13.695 -0.737 1 98.25 208 GLY A CA 1
ATOM 1670 C C . GLY A 1 208 ? 6.102 -13.664 -1.719 1 98.25 208 GLY A C 1
ATOM 1671 O O . GLY A 1 208 ? 4.988 -14.07 -1.384 1 98.25 208 GLY A O 1
ATOM 1672 N N . GLY A 1 209 ? 6.34 -13.141 -2.912 1 98.69 209 GLY A N 1
ATOM 1673 C CA . GLY A 1 209 ? 5.32 -12.938 -3.928 1 98.69 209 GLY A CA 1
ATOM 1674 C C . GLY A 1 209 ? 5.215 -11.5 -4.391 1 98.69 209 GLY A C 1
ATOM 1675 O O . GLY A 1 209 ? 6.227 -10.805 -4.523 1 98.69 209 GLY A O 1
ATOM 1676 N N . ASN A 1 210 ? 4.039 -11.125 -4.816 1 98.88 210 ASN A N 1
ATOM 1677 C CA . ASN A 1 210 ? 3.814 -9.742 -5.238 1 98.88 210 ASN A CA 1
ATOM 1678 C C . ASN A 1 210 ? 3.91 -8.781 -4.059 1 98.88 210 ASN A C 1
ATOM 1680 O O . ASN A 1 210 ? 3.145 -8.883 -3.1 1 98.88 210 ASN A O 1
ATOM 1684 N N . LEU A 1 211 ? 4.844 -7.867 -4.148 1 98.81 211 LEU A N 1
ATOM 1685 C CA . LEU A 1 211 ? 5.172 -7.012 -3.014 1 98.81 211 LEU A CA 1
ATOM 1686 C C . LEU A 1 211 ? 4 -6.102 -2.662 1 98.81 211 LEU A C 1
ATOM 1688 O O . LEU A 1 211 ? 3.715 -5.875 -1.484 1 98.81 211 LEU A O 1
ATOM 1692 N N . ASN A 1 212 ? 3.369 -5.551 -3.686 1 98.5 212 ASN A N 1
ATOM 1693 C CA . ASN A 1 212 ? 2.178 -4.742 -3.449 1 98.5 212 ASN A CA 1
ATOM 1694 C C . ASN A 1 212 ? 1.131 -5.508 -2.645 1 98.5 212 ASN A C 1
ATOM 1696 O O . ASN A 1 212 ? 0.525 -4.957 -1.723 1 98.5 212 ASN A O 1
ATOM 1700 N N . THR A 1 213 ? 0.929 -6.727 -2.986 1 98.81 213 THR A N 1
ATOM 1701 C CA . THR A 1 213 ? -0.056 -7.562 -2.309 1 98.81 213 THR A CA 1
ATOM 1702 C C . THR A 1 213 ? 0.418 -7.926 -0.904 1 98.81 213 THR A C 1
ATOM 1704 O O . THR A 1 213 ? -0.376 -7.953 0.038 1 98.81 213 THR A O 1
ATOM 1707 N N . ILE A 1 214 ? 1.678 -8.219 -0.734 1 98.88 214 ILE A N 1
ATOM 1708 C CA . ILE A 1 214 ? 2.248 -8.516 0.575 1 98.88 214 ILE A CA 1
ATOM 1709 C C . ILE A 1 214 ? 1.969 -7.363 1.535 1 98.88 214 ILE A C 1
ATOM 1711 O O . ILE A 1 214 ? 1.563 -7.586 2.678 1 98.88 214 ILE A O 1
ATOM 1715 N N . GLN A 1 215 ? 2.107 -6.152 1.078 1 98.69 215 GLN A N 1
ATOM 1716 C CA . GLN A 1 215 ? 1.84 -4.98 1.905 1 98.69 215 GLN A CA 1
ATOM 1717 C C . GLN A 1 215 ? 0.384 -4.949 2.361 1 98.69 215 GLN A C 1
ATOM 1719 O O . GLN A 1 215 ? 0.079 -4.465 3.453 1 98.69 215 GLN A O 1
ATOM 1724 N N . GLY A 1 216 ? -0.478 -5.508 1.553 1 98.75 216 GLY A N 1
ATOM 1725 C CA . GLY A 1 216 ? -1.903 -5.496 1.843 1 98.75 216 GLY A CA 1
ATOM 1726 C C . GLY A 1 216 ? -2.305 -6.512 2.896 1 98.75 216 GLY A C 1
ATOM 1727 O O . GLY A 1 216 ? -3.441 -6.504 3.371 1 98.75 216 GLY A O 1
ATOM 1728 N N . ILE A 1 217 ? -1.358 -7.379 3.326 1 98.88 217 ILE A N 1
ATOM 1729 C CA . ILE A 1 217 ? -1.705 -8.375 4.336 1 98.88 217 ILE A CA 1
ATOM 1730 C C . ILE A 1 217 ? -0.638 -8.398 5.426 1 98.88 217 ILE A C 1
ATOM 1732 O O . ILE A 1 217 ? -0.664 -9.25 6.312 1 98.88 217 ILE A O 1
ATOM 1736 N N . TRP A 1 218 ? 0.278 -7.461 5.387 1 98.81 218 TRP A N 1
ATOM 1737 C CA . TRP A 1 218 ? 1.432 -7.422 6.281 1 98.81 218 TRP A CA 1
ATOM 1738 C C . TRP A 1 218 ? 0.991 -7.406 7.738 1 98.81 218 TRP A C 1
ATOM 1740 O O . TRP A 1 218 ? 0.032 -6.719 8.102 1 98.81 218 TRP A O 1
ATOM 1750 N N . ALA A 1 219 ? 1.657 -8.219 8.586 1 98.56 219 ALA A N 1
ATOM 1751 C CA . ALA A 1 219 ? 1.53 -8.289 10.039 1 98.56 219 ALA A CA 1
ATOM 1752 C C . ALA A 1 219 ? 0.182 -8.875 10.445 1 98.56 219 ALA A C 1
ATOM 1754 O O . ALA A 1 219 ? -0.118 -8.992 11.633 1 98.56 219 ALA A O 1
ATOM 1755 N N . SER A 1 220 ? -0.715 -9.242 9.508 1 98.81 220 SER A N 1
ATOM 1756 C CA . SER A 1 220 ? -1.954 -9.953 9.797 1 98.81 220 SER A CA 1
ATOM 1757 C C . SER A 1 220 ? -1.688 -11.43 10.078 1 98.81 220 SER A C 1
ATOM 1759 O O . SER A 1 220 ? -0.59 -11.93 9.82 1 98.81 220 SER A O 1
ATOM 1761 N N . PRO A 1 221 ? -2.703 -12.141 10.586 1 98.69 221 PRO A N 1
ATOM 1762 C CA . PRO A 1 221 ? -2.539 -13.586 10.797 1 98.69 221 PRO A CA 1
ATOM 1763 C C . PRO A 1 221 ? -2.393 -14.352 9.484 1 98.69 221 PRO A C 1
ATOM 1765 O O . PRO A 1 221 ? -2.08 -15.547 9.492 1 98.69 221 PRO A O 1
ATOM 1768 N N . TYR A 1 222 ? -2.498 -13.695 8.352 1 98.88 222 TYR A N 1
ATOM 1769 C CA . TYR A 1 222 ? -2.486 -14.359 7.051 1 98.88 222 TYR A CA 1
ATOM 1770 C C . TYR A 1 222 ? -1.153 -14.148 6.344 1 98.88 222 TYR A C 1
ATOM 1772 O O . TYR A 1 222 ? -0.925 -14.695 5.262 1 98.88 222 TYR A O 1
ATOM 1780 N N . MET A 1 223 ? -0.297 -13.305 6.859 1 98.88 223 MET A N 1
ATOM 1781 C CA . MET A 1 223 ? 1.064 -13.109 6.367 1 98.88 223 MET A CA 1
ATOM 1782 C C . MET A 1 223 ? 2.051 -13.984 7.133 1 98.88 223 MET A C 1
ATOM 1784 O O . MET A 1 223 ? 2.23 -13.82 8.336 1 98.88 223 MET A O 1
ATOM 1788 N N . PRO A 1 224 ? 2.701 -14.938 6.414 1 98.56 224 PRO A N 1
ATOM 1789 C CA . PRO A 1 224 ? 3.725 -15.703 7.133 1 98.56 224 PRO A CA 1
ATOM 1790 C C . PRO A 1 224 ? 4.809 -14.812 7.734 1 98.56 224 PRO A C 1
ATOM 1792 O O . PRO A 1 224 ? 5.238 -13.844 7.102 1 98.56 224 PRO A O 1
ATOM 1795 N N . HIS A 1 225 ? 5.188 -15.094 8.961 1 97.44 225 HIS A N 1
ATOM 1796 C CA . HIS A 1 225 ? 6.301 -14.367 9.555 1 97.44 225 HIS A CA 1
ATOM 1797 C C . HIS A 1 225 ? 7.582 -14.547 8.75 1 97.44 225 HIS A C 1
ATOM 1799 O O . HIS A 1 225 ? 7.891 -15.656 8.312 1 97.44 225 HIS A O 1
ATOM 1805 N N . ILE A 1 226 ? 8.227 -13.461 8.484 1 98.5 226 ILE A N 1
ATOM 1806 C CA . ILE A 1 226 ? 9.57 -13.547 7.926 1 98.5 226 ILE A CA 1
ATOM 1807 C C . ILE A 1 226 ? 10.555 -13.984 9.008 1 98.5 226 ILE A C 1
ATOM 1809 O O . ILE A 1 226 ? 10.727 -13.289 10.016 1 98.5 226 ILE A O 1
ATOM 1813 N N . GLN A 1 227 ? 11.18 -15.07 8.797 1 98.12 227 GLN A N 1
ATOM 1814 C CA . GLN A 1 227 ? 12.055 -15.664 9.805 1 98.12 227 GLN A CA 1
ATOM 1815 C C . GLN A 1 227 ? 13.523 -15.414 9.469 1 98.12 227 GLN A C 1
ATOM 1817 O O . GLN A 1 227 ? 13.859 -15.086 8.328 1 98.12 227 GLN A O 1
ATOM 1822 N N . GLU A 1 228 ? 14.344 -15.594 10.523 1 98.56 228 GLU A N 1
ATOM 1823 C CA . GLU A 1 228 ? 15.789 -15.539 10.312 1 98.56 228 GLU A CA 1
ATOM 1824 C C . GLU A 1 228 ? 16.234 -16.578 9.289 1 98.56 228 GLU A C 1
ATOM 1826 O O . GLU A 1 228 ? 15.891 -17.75 9.391 1 98.56 228 GLU A O 1
ATOM 1831 N N . GLY A 1 229 ? 16.891 -16.062 8.242 1 98.69 229 GLY A N 1
ATOM 1832 C CA . GLY A 1 229 ? 17.469 -16.984 7.277 1 98.69 229 GLY A CA 1
ATOM 1833 C C . GLY A 1 229 ? 16.594 -17.188 6.051 1 98.69 229 GLY A C 1
ATOM 1834 O O . GLY A 1 229 ? 17.016 -17.797 5.074 1 98.69 229 GLY A O 1
ATOM 1835 N N . ASP A 1 230 ? 15.406 -16.672 6.016 1 98.88 230 ASP A N 1
ATOM 1836 C CA . ASP A 1 230 ? 14.516 -16.781 4.867 1 98.88 230 ASP A CA 1
ATOM 1837 C C . ASP A 1 230 ? 15.148 -16.203 3.609 1 98.88 230 ASP A C 1
ATOM 1839 O O . ASP A 1 230 ? 16.031 -15.344 3.697 1 98.88 230 ASP A O 1
ATOM 1843 N N . ILE A 1 231 ? 14.812 -16.688 2.471 1 98.94 231 ILE A N 1
ATOM 1844 C CA . ILE A 1 231 ? 15.062 -16.078 1.177 1 98.94 231 ILE A CA 1
ATOM 1845 C C . ILE A 1 231 ? 13.82 -15.312 0.716 1 98.94 231 ILE A C 1
ATOM 1847 O O . ILE A 1 231 ? 12.766 -15.922 0.484 1 98.94 231 ILE A O 1
ATOM 1851 N N . LEU A 1 232 ? 13.953 -14.008 0.596 1 98.94 232 LEU A N 1
ATOM 1852 C CA . LEU A 1 232 ? 12.82 -13.172 0.209 1 98.94 232 LEU A CA 1
ATOM 1853 C C . LEU A 1 232 ? 12.703 -13.086 -1.309 1 98.94 232 LEU A C 1
ATOM 1855 O O . LEU A 1 232 ? 13.633 -12.633 -1.985 1 98.94 232 LEU A O 1
ATOM 1859 N N . PHE A 1 233 ? 11.648 -13.578 -1.8 1 98.88 233 PHE A N 1
ATOM 1860 C CA . PHE A 1 233 ? 11.312 -13.414 -3.207 1 98.88 233 PHE A CA 1
ATOM 1861 C C . PHE A 1 233 ? 10.219 -12.359 -3.379 1 98.88 233 PHE A C 1
ATOM 1863 O O . PHE A 1 233 ? 9.109 -12.523 -2.865 1 98.88 233 PHE A O 1
ATOM 1870 N N . ILE A 1 234 ? 10.492 -11.258 -4.152 1 98.88 234 ILE A N 1
ATOM 1871 C CA . ILE A 1 234 ? 9.461 -10.242 -4.363 1 98.88 234 ILE A CA 1
ATOM 1872 C C . ILE A 1 234 ? 9.469 -9.812 -5.828 1 98.88 234 ILE A C 1
ATOM 1874 O O . ILE A 1 234 ? 10.516 -9.812 -6.48 1 98.88 234 ILE A O 1
ATOM 1878 N N . GLU A 1 235 ? 8.367 -9.453 -6.328 1 98.75 235 GLU A N 1
ATOM 1879 C CA . GLU A 1 235 ? 8.156 -8.898 -7.664 1 98.75 235 GLU A CA 1
ATOM 1880 C C . GLU A 1 235 ? 6.973 -7.938 -7.684 1 98.75 235 GLU A C 1
ATOM 1882 O O . GLU A 1 235 ? 6.188 -7.891 -6.738 1 98.75 235 GLU A O 1
ATOM 1887 N N . ASP A 1 236 ? 6.871 -7.07 -8.711 1 98.31 236 ASP A N 1
ATOM 1888 C CA . ASP A 1 236 ? 5.73 -6.188 -8.93 1 98.31 236 ASP A CA 1
ATOM 1889 C C . ASP A 1 236 ? 5.531 -5.902 -10.414 1 98.31 236 ASP A C 1
ATOM 1891 O O . ASP A 1 236 ? 6.309 -6.363 -11.25 1 98.31 236 ASP A O 1
ATOM 1895 N N . SER A 1 237 ? 4.492 -5.297 -10.703 1 97.88 237 SER A N 1
ATOM 1896 C CA . SER A 1 237 ? 4.168 -4.969 -12.086 1 97.88 237 SER A CA 1
ATOM 1897 C C . SER A 1 237 ? 3.498 -3.604 -12.188 1 97.88 237 SER A C 1
ATOM 1899 O O . SER A 1 237 ? 2.705 -3.229 -11.32 1 97.88 237 SER A O 1
ATOM 1901 N N . SER A 1 238 ? 3.836 -2.832 -13.203 1 97.44 238 SER A N 1
ATOM 1902 C CA . SER A 1 238 ? 3.203 -1.57 -13.57 1 97.44 238 SER A CA 1
ATOM 1903 C C . SER A 1 238 ? 3.273 -0.562 -12.43 1 97.44 238 SER A C 1
ATOM 1905 O O . SER A 1 238 ? 2.277 0.089 -12.109 1 97.44 238 SER A O 1
ATOM 1907 N N . LYS A 1 239 ? 4.32 -0.52 -11.742 1 98.44 239 LYS A N 1
ATOM 1908 C CA . LYS A 1 239 ? 4.582 0.473 -10.703 1 98.44 239 LYS A CA 1
ATOM 1909 C C . LYS A 1 239 ? 5.656 1.463 -11.148 1 98.44 239 LYS A C 1
ATOM 1911 O O . LYS A 1 239 ? 6.387 1.204 -12.102 1 98.44 239 LYS A O 1
ATOM 1916 N N . ASP A 1 240 ? 5.664 2.57 -10.5 1 98.62 240 ASP A N 1
ATOM 1917 C CA . ASP A 1 240 ? 6.676 3.574 -10.812 1 98.62 240 ASP A CA 1
ATOM 1918 C C . ASP A 1 240 ? 7.754 3.615 -9.727 1 98.62 240 ASP A C 1
ATOM 1920 O O . ASP A 1 240 ? 7.641 2.938 -8.703 1 98.62 240 ASP A O 1
ATOM 1924 N N . ALA A 1 241 ? 8.797 4.375 -9.984 1 98.69 241 ALA A N 1
ATOM 1925 C CA . ALA A 1 241 ? 9.969 4.441 -9.109 1 98.69 241 ALA A CA 1
ATOM 1926 C C . ALA A 1 241 ? 9.586 4.914 -7.711 1 98.69 241 ALA A C 1
ATOM 1928 O O . ALA A 1 241 ? 10.109 4.402 -6.715 1 98.69 241 ALA A O 1
ATOM 1929 N N . ALA A 1 242 ? 8.703 5.855 -7.59 1 98.75 242 ALA A N 1
ATOM 1930 C CA . ALA A 1 242 ? 8.266 6.367 -6.297 1 98.75 242 ALA A CA 1
ATOM 1931 C C . ALA A 1 242 ? 7.582 5.273 -5.473 1 98.75 242 ALA A C 1
ATOM 1933 O O . ALA A 1 242 ? 7.879 5.105 -4.289 1 98.75 242 ALA A O 1
ATOM 1934 N N . THR A 1 243 ? 6.719 4.562 -6.145 1 98.62 243 THR A N 1
ATOM 1935 C CA . THR A 1 243 ? 5.977 3.498 -5.477 1 98.62 243 THR A CA 1
ATOM 1936 C C . THR A 1 243 ? 6.918 2.395 -5.008 1 98.62 243 THR A C 1
ATOM 1938 O O . THR A 1 243 ? 6.781 1.887 -3.893 1 98.62 243 THR A O 1
ATOM 1941 N N . ILE A 1 244 ? 7.883 1.999 -5.809 1 98.44 244 ILE A N 1
ATOM 1942 C CA . ILE A 1 244 ? 8.727 0.863 -5.465 1 98.44 244 ILE A CA 1
ATOM 1943 C C . ILE A 1 244 ? 9.711 1.267 -4.367 1 98.44 244 ILE A C 1
ATOM 1945 O O . ILE A 1 244 ? 10.055 0.456 -3.502 1 98.44 244 ILE A O 1
ATOM 1949 N N . GLU A 1 245 ? 10.219 2.561 -4.359 1 98.81 245 GLU A N 1
ATOM 1950 C CA . GLU A 1 245 ? 11.023 3 -3.223 1 98.81 245 GLU A CA 1
ATOM 1951 C C . GLU A 1 245 ? 10.25 2.883 -1.916 1 98.81 245 GLU A C 1
ATOM 1953 O O . GLU A 1 245 ? 10.781 2.41 -0.91 1 98.81 245 GLU A O 1
ATOM 1958 N N . ARG A 1 246 ? 9.008 3.35 -1.976 1 98.81 246 ARG A N 1
ATOM 1959 C CA . ARG A 1 246 ? 8.156 3.264 -0.794 1 98.81 246 ARG A CA 1
ATOM 1960 C C . ARG A 1 246 ? 8.016 1.819 -0.323 1 98.81 246 ARG A C 1
ATOM 1962 O O . ARG A 1 246 ? 8.125 1.537 0.872 1 98.81 246 ARG A O 1
ATOM 1969 N N . SER A 1 247 ? 7.77 0.929 -1.242 1 98.88 247 SER A N 1
ATOM 1970 C CA . SER A 1 247 ? 7.551 -0.476 -0.916 1 98.88 247 SER A CA 1
ATOM 1971 C C . SER A 1 247 ? 8.812 -1.115 -0.342 1 98.88 247 SER A C 1
ATOM 1973 O O . SER A 1 247 ? 8.742 -1.892 0.613 1 98.88 247 SER A O 1
ATOM 1975 N N . PHE A 1 248 ? 9.984 -0.812 -0.958 1 98.94 248 PHE A N 1
ATOM 1976 C CA . PHE A 1 248 ? 11.242 -1.335 -0.45 1 98.94 248 PHE A CA 1
ATOM 1977 C C . PHE A 1 248 ? 11.555 -0.758 0.926 1 98.94 248 PHE A C 1
ATOM 1979 O O . PHE A 1 248 ? 12.023 -1.473 1.813 1 98.94 248 PHE A O 1
ATOM 1986 N N . SER A 1 249 ? 11.289 0.527 1.122 1 98.94 249 SER A N 1
ATOM 1987 C CA . SER A 1 249 ? 11.516 1.175 2.41 1 98.94 249 SER A CA 1
ATOM 1988 C C . SER A 1 249 ? 10.609 0.593 3.49 1 98.94 249 SER A C 1
ATOM 1990 O O . SER A 1 249 ? 11.008 0.501 4.656 1 98.94 249 SER A O 1
ATOM 1992 N N . PHE A 1 250 ? 9.422 0.219 3.027 1 98.94 250 PHE A N 1
ATOM 1993 C CA . PHE A 1 250 ? 8.5 -0.469 3.92 1 98.94 250 PHE A CA 1
ATOM 1994 C C . PHE A 1 250 ? 9.133 -1.733 4.488 1 98.94 250 PHE A C 1
ATOM 1996 O O . PHE A 1 250 ? 9.07 -1.979 5.695 1 98.94 250 PHE A O 1
ATOM 2003 N N . LEU A 1 251 ? 9.734 -2.531 3.678 1 98.88 251 LEU A N 1
ATOM 2004 C CA . LEU A 1 251 ? 10.422 -3.74 4.121 1 98.88 251 LEU A CA 1
ATOM 2005 C C . LEU A 1 251 ? 11.57 -3.398 5.066 1 98.88 251 LEU A C 1
ATOM 2007 O O . LEU A 1 251 ? 11.773 -4.078 6.074 1 98.88 251 LEU A O 1
ATOM 2011 N N . LYS A 1 252 ? 12.297 -2.34 4.738 1 98.75 252 LYS A N 1
ATOM 2012 C CA . LYS A 1 252 ? 13.445 -1.915 5.539 1 98.75 252 LYS A CA 1
ATOM 2013 C C . LYS A 1 252 ? 13.016 -1.537 6.953 1 98.75 252 LYS A C 1
ATOM 2015 O O . LYS A 1 252 ? 13.57 -2.039 7.934 1 98.75 252 LYS A O 1
ATOM 2020 N N . ILE A 1 253 ? 11.992 -0.741 7.066 1 98.75 253 ILE A N 1
ATOM 2021 C CA . ILE A 1 253 ? 11.648 -0.196 8.375 1 98.75 253 ILE A CA 1
ATOM 2022 C C . ILE A 1 253 ? 10.945 -1.266 9.211 1 98.75 253 ILE A C 1
ATOM 2024 O O . ILE A 1 253 ? 10.797 -1.114 10.422 1 98.75 253 ILE A O 1
ATOM 2028 N N . ASN A 1 254 ? 10.477 -2.326 8.594 1 98.75 254 ASN A N 1
ATOM 2029 C CA . ASN A 1 254 ? 9.898 -3.451 9.32 1 98.75 254 ASN A CA 1
ATOM 2030 C C . ASN A 1 254 ? 10.953 -4.496 9.664 1 98.75 254 ASN A C 1
ATOM 2032 O O . ASN A 1 254 ? 10.625 -5.574 10.164 1 98.75 254 ASN A O 1
ATOM 2036 N N . GLY A 1 255 ? 12.203 -4.266 9.344 1 98.38 255 GLY A N 1
ATOM 2037 C CA . GLY A 1 255 ? 13.32 -5.102 9.766 1 98.38 255 GLY A CA 1
ATOM 2038 C C . GLY A 1 255 ? 13.484 -6.348 8.914 1 98.38 255 GLY A C 1
ATOM 2039 O O . GLY A 1 255 ? 14.164 -7.293 9.32 1 98.38 255 GLY A O 1
ATOM 2040 N N . VAL A 1 256 ? 12.898 -6.391 7.781 1 98.75 256 VAL A N 1
ATOM 2041 C CA . VAL A 1 256 ? 12.906 -7.582 6.941 1 98.75 256 VAL A CA 1
ATOM 2042 C C . VAL A 1 256 ? 14.336 -7.902 6.508 1 98.75 256 VAL A C 1
ATOM 2044 O O . VAL A 1 256 ? 14.766 -9.055 6.574 1 98.75 256 VAL A O 1
ATOM 2047 N N . PHE A 1 257 ? 15.102 -6.887 6.125 1 98.62 257 PHE A N 1
ATOM 2048 C CA . PHE A 1 257 ? 16.438 -7.09 5.555 1 98.62 257 PHE A CA 1
ATOM 2049 C C . PHE A 1 257 ? 17.438 -7.465 6.637 1 98.62 257 PHE A C 1
ATOM 2051 O O . PHE A 1 257 ? 18.547 -7.91 6.336 1 98.62 257 PHE A O 1
ATOM 2058 N N . ASP A 1 258 ? 17.047 -7.309 7.871 1 98.12 258 ASP A N 1
ATOM 2059 C CA . ASP A 1 258 ? 17.875 -7.746 8.992 1 98.12 258 ASP A CA 1
ATOM 2060 C C . ASP A 1 258 ? 17.703 -9.234 9.258 1 98.12 258 ASP A C 1
ATOM 2062 O O . ASP A 1 258 ? 18.531 -9.852 9.945 1 98.12 258 ASP A O 1
ATOM 2066 N N . LYS A 1 259 ? 16.672 -9.82 8.719 1 98.5 259 LYS A N 1
ATOM 2067 C CA . LYS A 1 259 ? 16.312 -11.203 9.039 1 98.5 259 LYS A CA 1
ATOM 2068 C C . LYS A 1 259 ? 16.656 -12.141 7.883 1 98.5 259 LYS A C 1
ATOM 2070 O O . LYS A 1 259 ? 17.141 -13.25 8.094 1 98.5 259 LYS A O 1
ATOM 2075 N N . ILE A 1 260 ? 16.438 -11.703 6.727 1 98.75 260 ILE A N 1
ATOM 2076 C CA . ILE A 1 260 ? 16.531 -12.586 5.574 1 98.75 260 ILE A CA 1
ATOM 2077 C C . ILE A 1 260 ? 18 -12.812 5.207 1 98.75 260 ILE A C 1
ATOM 2079 O O . ILE A 1 260 ? 18.859 -12 5.551 1 98.75 260 ILE A O 1
ATOM 2083 N N . SER A 1 261 ? 18.25 -13.906 4.449 1 98.69 261 SER A N 1
ATOM 2084 C CA . SER A 1 261 ? 19.609 -14.273 4.098 1 98.69 261 SER A CA 1
ATOM 2085 C C . SER A 1 261 ? 19.875 -14.086 2.605 1 98.69 261 SER A C 1
ATOM 2087 O O . SER A 1 261 ? 21 -14.227 2.143 1 98.69 261 SER A O 1
ATOM 2089 N N . GLY A 1 262 ? 18.844 -13.781 1.865 1 98.88 262 GLY A N 1
ATOM 2090 C CA . GLY A 1 262 ? 18.953 -13.562 0.432 1 98.88 262 GLY A CA 1
ATOM 2091 C C . GLY A 1 262 ? 17.75 -12.875 -0.171 1 98.88 262 GLY A C 1
ATOM 2092 O O . GLY A 1 262 ? 16.656 -12.906 0.406 1 98.88 262 GLY A O 1
ATOM 2093 N N . ILE A 1 263 ? 17.953 -12.234 -1.298 1 98.94 263 ILE A N 1
ATOM 2094 C CA . ILE A 1 263 ? 16.891 -11.539 -2.021 1 98.94 263 ILE A CA 1
ATOM 2095 C C . ILE A 1 263 ? 16.828 -12.055 -3.459 1 98.94 263 ILE A C 1
ATOM 2097 O O . ILE A 1 263 ? 17.859 -12.148 -4.137 1 98.94 263 ILE A O 1
ATOM 2101 N N . ILE A 1 264 ? 15.703 -12.445 -3.879 1 98.94 264 ILE A N 1
ATOM 2102 C CA . ILE A 1 264 ? 15.383 -12.688 -5.281 1 98.94 264 ILE A CA 1
ATOM 2103 C C . ILE A 1 264 ? 14.344 -11.672 -5.754 1 98.94 264 ILE A C 1
ATOM 2105 O O . ILE A 1 264 ? 13.203 -11.672 -5.289 1 98.94 264 ILE A O 1
ATOM 2109 N N . LEU A 1 265 ? 14.758 -10.781 -6.602 1 98.94 265 LEU A N 1
ATOM 2110 C CA . LEU A 1 265 ? 13.867 -9.758 -7.152 1 98.94 265 LEU A CA 1
ATOM 2111 C C . LEU A 1 265 ? 13.438 -10.125 -8.57 1 98.94 265 LEU A C 1
ATOM 2113 O O . LEU A 1 265 ? 14.273 -10.273 -9.461 1 98.94 265 LEU A O 1
ATOM 2117 N N . GLY A 1 266 ? 12.141 -10.25 -8.758 1 98.75 266 GLY A N 1
ATOM 2118 C CA . GLY A 1 266 ? 11.625 -10.547 -10.086 1 98.75 266 GLY A CA 1
ATOM 2119 C C . GLY A 1 266 ? 11.711 -9.375 -11.039 1 98.75 266 GLY A C 1
ATOM 2120 O O . GLY A 1 266 ? 11.828 -8.227 -10.609 1 98.75 266 GLY A O 1
ATOM 2121 N N . LYS A 1 267 ? 11.672 -9.703 -12.344 1 98.19 267 LYS A N 1
ATOM 2122 C CA . LYS A 1 267 ? 11.516 -8.633 -13.328 1 98.19 267 LYS A CA 1
ATOM 2123 C C . LYS A 1 267 ? 10.266 -7.801 -13.039 1 98.19 267 LYS A C 1
ATOM 2125 O O . LYS A 1 267 ? 9.242 -8.336 -12.609 1 98.19 267 LYS A O 1
ATOM 2130 N N . HIS A 1 268 ? 10.438 -6.516 -13.195 1 97.88 268 HIS A N 1
ATOM 2131 C CA . HIS A 1 268 ? 9.289 -5.621 -13.039 1 97.88 268 HIS A CA 1
ATOM 2132 C C . HIS A 1 268 ? 8.625 -5.34 -14.383 1 97.88 268 HIS A C 1
ATOM 2134 O O . HIS A 1 268 ? 9.211 -4.68 -15.242 1 97.88 268 HIS A O 1
ATOM 2140 N N . GLU A 1 269 ? 7.457 -5.875 -14.539 1 97.31 269 GLU A N 1
ATOM 2141 C CA . GLU A 1 269 ? 6.73 -5.648 -15.781 1 97.31 269 GLU A CA 1
ATOM 2142 C C . GLU A 1 269 ? 6.344 -4.18 -15.938 1 97.31 269 GLU A C 1
ATOM 2144 O O . GLU A 1 269 ? 5.754 -3.588 -15.031 1 97.31 269 GLU A O 1
ATOM 2149 N N . GLN A 1 270 ? 6.688 -3.574 -17.047 1 96.69 270 GLN A N 1
ATOM 2150 C CA . GLN A 1 270 ? 6.285 -2.217 -17.406 1 96.69 270 GLN A CA 1
ATOM 2151 C C . GLN A 1 270 ? 6.621 -1.232 -16.281 1 96.69 270 GLN A C 1
ATOM 2153 O O . GLN A 1 270 ? 5.758 -0.467 -15.852 1 96.69 270 GLN A O 1
ATOM 2158 N N . PHE A 1 271 ? 7.887 -1.275 -15.852 1 98 271 PHE A N 1
ATOM 2159 C CA . PHE A 1 271 ? 8.375 -0.377 -14.805 1 98 271 PHE A CA 1
ATOM 2160 C C . PHE A 1 271 ? 8.477 1.05 -15.328 1 98 271 PHE A C 1
ATOM 2162 O O . PHE A 1 271 ? 9.031 1.282 -16.406 1 98 271 PHE A O 1
ATOM 2169 N N . ASP A 1 272 ? 7.832 1.983 -14.578 1 98.62 272 ASP A N 1
ATOM 2170 C CA . ASP A 1 272 ? 7.992 3.406 -14.867 1 98.62 272 ASP A CA 1
ATOM 2171 C C . ASP A 1 272 ? 9.086 4.023 -14 1 98.62 272 ASP A C 1
ATOM 2173 O O . ASP A 1 272 ? 8.875 4.277 -12.812 1 98.62 272 ASP A O 1
ATOM 2177 N N . ASP A 1 273 ? 10.211 4.305 -14.555 1 98.44 273 ASP A N 1
ATOM 2178 C CA . ASP A 1 273 ? 11.359 4.773 -13.773 1 98.44 273 ASP A CA 1
ATOM 2179 C C . ASP A 1 273 ? 11.219 6.254 -13.438 1 98.44 273 ASP A C 1
ATOM 2181 O O . ASP A 1 273 ? 12.102 6.84 -12.805 1 98.44 273 ASP A O 1
ATOM 2185 N N . CYS A 1 274 ? 10.109 6.93 -13.883 1 98.25 274 CYS A N 1
ATOM 2186 C CA . CYS A 1 274 ? 9.828 8.336 -13.602 1 98.25 274 CYS A CA 1
ATOM 2187 C C . CYS A 1 274 ? 10.938 9.227 -14.125 1 98.25 274 CYS A C 1
ATOM 2189 O O . CYS A 1 274 ? 11.273 10.242 -13.508 1 98.25 274 CYS A O 1
ATOM 2191 N N . GLY A 1 275 ? 11.57 8.852 -15.148 1 98.12 275 GLY A N 1
ATOM 2192 C CA . GLY A 1 275 ? 12.609 9.648 -15.773 1 98.12 275 GLY A CA 1
ATOM 2193 C C . GLY A 1 275 ? 13.969 9.477 -15.125 1 98.12 275 GLY A C 1
ATOM 2194 O O . GLY A 1 275 ? 14.953 10.078 -15.562 1 98.12 275 GLY A O 1
ATOM 2195 N N . THR A 1 276 ? 14.133 8.641 -14.117 1 98 276 THR A N 1
ATOM 2196 C CA . THR A 1 276 ? 15.367 8.508 -13.352 1 98 276 THR A CA 1
ATOM 2197 C C . THR A 1 276 ? 16.391 7.668 -14.109 1 98 276 THR A C 1
ATOM 2199 O O . THR A 1 276 ? 17.594 7.781 -13.875 1 98 276 THR A O 1
ATOM 2202 N N . ASN A 1 277 ? 15.945 6.746 -14.93 1 97.94 277 ASN A N 1
ATOM 2203 C CA . ASN A 1 277 ? 16.734 5.727 -15.617 1 97.94 277 ASN A CA 1
ATOM 2204 C C . ASN A 1 277 ? 17.234 4.66 -14.648 1 97.94 277 ASN A C 1
ATOM 2206 O O . ASN A 1 277 ? 18.094 3.846 -15 1 97.94 277 ASN A O 1
ATOM 2210 N N . ARG A 1 278 ? 16.797 4.699 -13.406 1 97.94 278 ARG A N 1
ATOM 2211 C CA . ARG A 1 278 ? 17.141 3.662 -12.438 1 97.94 278 ARG A CA 1
ATOM 2212 C C . ARG A 1 278 ? 16.266 2.426 -12.625 1 97.94 278 ARG A C 1
ATOM 2214 O O . ARG A 1 278 ? 15.07 2.539 -12.922 1 97.94 278 ARG A O 1
ATOM 2221 N N . LYS A 1 279 ? 16.906 1.263 -12.398 1 98.12 279 LYS A N 1
ATOM 2222 C CA . LYS A 1 279 ? 16.172 0.005 -12.359 1 98.12 279 LYS A CA 1
ATOM 2223 C C . LYS A 1 279 ? 15.695 -0.314 -10.945 1 98.12 279 LYS A C 1
ATOM 2225 O O . LYS A 1 279 ? 16.219 0.238 -9.977 1 98.12 279 LYS A O 1
ATOM 2230 N N . PRO A 1 280 ? 14.719 -1.188 -10.859 1 98.69 280 PRO A N 1
ATOM 2231 C CA . PRO A 1 280 ? 14.203 -1.521 -9.531 1 98.69 280 PRO A CA 1
ATOM 2232 C C . PRO A 1 280 ? 15.297 -1.975 -8.57 1 98.69 280 PRO A C 1
ATOM 2234 O O . PRO A 1 280 ? 15.305 -1.573 -7.402 1 98.69 280 PRO A O 1
ATOM 2237 N N . PHE A 1 281 ? 16.25 -2.777 -9.039 1 98.75 281 PHE A N 1
ATOM 2238 C CA . PHE A 1 281 ? 17.266 -3.297 -8.125 1 98.75 281 PHE A CA 1
ATOM 2239 C C . PHE A 1 281 ? 18.188 -2.184 -7.656 1 98.75 281 PHE A C 1
ATOM 2241 O O . PHE A 1 281 ? 18.75 -2.254 -6.559 1 98.75 281 PHE A O 1
ATOM 2248 N N . GLU A 1 282 ? 18.375 -1.12 -8.453 1 98.69 282 GLU A N 1
ATOM 2249 C CA . GLU A 1 282 ? 19.188 0.022 -8.039 1 98.69 282 GLU A CA 1
ATOM 2250 C C . GLU A 1 282 ? 18.484 0.819 -6.938 1 98.69 282 GLU A C 1
ATOM 2252 O O . GLU A 1 282 ? 19.141 1.336 -6.031 1 98.69 282 GLU A O 1
ATOM 2257 N N . ILE A 1 283 ? 17.156 0.952 -7.078 1 98.75 283 ILE A N 1
ATOM 2258 C CA . ILE A 1 283 ? 16.375 1.613 -6.035 1 98.75 283 ILE A CA 1
ATOM 2259 C C . ILE A 1 283 ? 16.469 0.81 -4.742 1 98.75 283 ILE A C 1
ATOM 2261 O O . ILE A 1 283 ? 16.641 1.379 -3.66 1 98.75 283 ILE A O 1
ATOM 2265 N N . LEU A 1 284 ? 16.344 -0.502 -4.863 1 98.88 284 LEU A N 1
ATOM 2266 C CA . LEU A 1 284 ? 16.469 -1.355 -3.688 1 98.88 284 LEU A CA 1
ATOM 2267 C C . LEU A 1 284 ? 17.844 -1.232 -3.062 1 98.88 284 LEU A C 1
ATOM 2269 O O . LEU A 1 284 ? 17.984 -1.257 -1.837 1 98.88 284 LEU A O 1
ATOM 2273 N N . LEU A 1 285 ? 18.906 -1.115 -3.871 1 98.69 285 LEU A N 1
ATOM 2274 C CA . LEU A 1 285 ? 20.266 -0.934 -3.367 1 98.69 285 LEU A CA 1
ATOM 2275 C C . LEU A 1 285 ? 20.359 0.333 -2.523 1 98.69 285 LEU A C 1
ATOM 2277 O O . LEU A 1 285 ? 21.031 0.342 -1.488 1 98.69 285 LEU A O 1
ATOM 2281 N N . GLU A 1 286 ? 19.734 1.404 -3.002 1 98.31 286 GLU A N 1
ATOM 2282 C CA . GLU A 1 286 ? 19.75 2.627 -2.205 1 98.31 286 GLU A CA 1
ATOM 2283 C C . GLU A 1 286 ? 19.062 2.416 -0.854 1 98.31 286 GLU A C 1
ATOM 2285 O O . GLU A 1 286 ? 19.562 2.875 0.174 1 98.31 286 GLU A O 1
ATOM 2290 N N . VAL A 1 287 ? 17.922 1.697 -0.889 1 98.69 287 VAL A N 1
ATOM 2291 C CA . VAL A 1 287 ? 17.156 1.438 0.333 1 98.69 287 VAL A CA 1
ATOM 2292 C C . VAL A 1 287 ? 17.984 0.566 1.275 1 98.69 287 VAL A C 1
ATOM 2294 O O . VAL A 1 287 ? 17.969 0.77 2.492 1 98.69 287 VAL A O 1
ATOM 2297 N N . LEU A 1 288 ? 18.734 -0.406 0.696 1 98.25 288 LEU A N 1
ATOM 2298 C CA . LEU A 1 288 ? 19.547 -1.332 1.48 1 98.25 288 LEU A CA 1
ATOM 2299 C C . LEU A 1 288 ? 20.719 -0.608 2.135 1 98.25 288 LEU A C 1
ATOM 2301 O O . LEU A 1 288 ? 21.203 -1.028 3.188 1 98.25 288 LEU A O 1
ATOM 2305 N N . GLN A 1 289 ? 21.141 0.476 1.496 1 94.75 289 GLN A N 1
ATOM 2306 C CA . GLN A 1 289 ? 22.312 1.216 1.955 1 94.75 289 GLN A CA 1
ATOM 2307 C C . GLN A 1 289 ? 23.547 0.311 2.037 1 94.75 289 GLN A C 1
ATOM 2309 O O . GLN A 1 289 ? 23.969 -0.253 1.027 1 94.75 289 GLN A O 1
ATOM 2314 N N . ASN A 1 290 ? 24.031 -0.032 3.246 1 92.12 290 ASN A N 1
ATOM 2315 C CA . ASN A 1 290 ? 25.297 -0.752 3.387 1 92.12 290 ASN A CA 1
ATOM 2316 C C . ASN A 1 290 ? 25.062 -2.234 3.668 1 92.12 290 ASN A C 1
ATOM 2318 O O . ASN A 1 290 ? 26.016 -3 3.807 1 92.12 290 ASN A O 1
ATOM 2322 N N . GLN A 1 291 ? 23.859 -2.631 3.668 1 95.44 291 GLN A N 1
ATOM 2323 C CA . GLN A 1 291 ? 23.578 -4.039 3.943 1 95.44 291 GLN A CA 1
ATOM 2324 C C . GLN A 1 291 ? 23.922 -4.91 2.742 1 95.44 291 GLN A C 1
ATOM 2326 O O . GLN A 1 291 ? 23.547 -4.602 1.61 1 95.44 291 GLN A O 1
ATOM 2331 N N . ARG A 1 292 ? 24.703 -5.961 3.084 1 94.75 292 ARG A N 1
ATOM 2332 C CA . ARG A 1 292 ? 25.125 -6.879 2.027 1 94.75 292 ARG A CA 1
ATOM 2333 C C . ARG A 1 292 ? 24.453 -8.242 2.182 1 94.75 292 ARG A C 1
ATOM 2335 O O . ARG A 1 292 ? 24.891 -9.062 2.994 1 94.75 292 ARG A O 1
ATOM 2342 N N . ILE A 1 293 ? 23.5 -8.469 1.48 1 98 293 ILE A N 1
ATOM 2343 C CA . ILE A 1 293 ? 22.703 -9.695 1.402 1 98 293 ILE A CA 1
ATOM 2344 C C . ILE A 1 293 ? 22.75 -10.242 -0.02 1 98 293 ILE A C 1
ATOM 2346 O O . ILE A 1 293 ? 22.547 -9.508 -0.987 1 98 293 ILE A O 1
ATOM 2350 N N . PRO A 1 294 ? 23.141 -11.594 -0.169 1 98.88 294 PRO A N 1
ATOM 2351 C CA . PRO A 1 294 ? 23.047 -12.133 -1.529 1 98.88 294 PRO A CA 1
ATOM 2352 C C . PRO A 1 294 ? 21.781 -11.695 -2.254 1 98.88 294 PRO A C 1
ATOM 2354 O O . PRO A 1 294 ? 20.672 -11.852 -1.72 1 98.88 294 PRO A O 1
ATOM 2357 N N . PHE A 1 295 ? 21.953 -11.109 -3.445 1 98.88 295 PHE A N 1
ATOM 2358 C CA . PHE A 1 295 ? 20.859 -10.414 -4.121 1 98.88 295 PHE A CA 1
ATOM 2359 C C . PHE A 1 295 ? 20.891 -10.68 -5.621 1 98.88 295 PHE A C 1
ATOM 2361 O O . PHE A 1 295 ? 21.812 -10.234 -6.312 1 98.88 295 PHE A O 1
ATOM 2368 N N . LEU A 1 296 ? 19.891 -11.484 -6.102 1 98.94 296 LEU A N 1
ATOM 2369 C CA . LEU A 1 296 ? 19.703 -11.805 -7.512 1 98.94 296 LEU A CA 1
ATOM 2370 C C . LEU A 1 296 ? 18.484 -11.07 -8.078 1 98.94 296 LEU A C 1
ATOM 2372 O O . LEU A 1 296 ? 17.406 -11.125 -7.492 1 98.94 296 LEU A O 1
ATOM 2376 N N . ALA A 1 297 ? 18.625 -10.367 -9.203 1 98.81 297 ALA A N 1
ATOM 2377 C CA . ALA A 1 297 ? 17.531 -9.594 -9.773 1 98.81 297 ALA A CA 1
ATOM 2378 C C . ALA A 1 297 ? 17.125 -10.148 -11.141 1 98.81 297 ALA A C 1
ATOM 2380 O O . ALA A 1 297 ? 17.812 -11 -11.703 1 98.81 297 ALA A O 1
ATOM 2381 N N . ASP A 1 298 ? 16 -9.703 -11.641 1 98.38 298 ASP A N 1
ATOM 2382 C CA . ASP A 1 298 ? 15.445 -9.969 -12.961 1 98.38 298 ASP A CA 1
ATOM 2383 C C . ASP A 1 298 ? 15.055 -11.445 -13.094 1 98.38 298 ASP A C 1
ATOM 2385 O O . ASP A 1 298 ? 15.203 -12.031 -14.172 1 98.38 298 ASP A O 1
ATOM 2389 N N . PHE A 1 299 ? 14.703 -11.984 -11.953 1 98.69 299 PHE A N 1
ATOM 2390 C CA . PHE A 1 299 ? 14.211 -13.359 -11.938 1 98.69 299 PHE A CA 1
ATOM 2391 C C . PHE A 1 299 ? 12.875 -13.469 -12.664 1 98.69 299 PHE A C 1
ATOM 2393 O O . PHE A 1 299 ? 12.039 -12.562 -12.57 1 98.69 299 PHE A O 1
ATOM 2400 N N . ASP A 1 300 ? 12.555 -14.578 -13.32 1 98.56 300 ASP A N 1
ATOM 2401 C CA . ASP A 1 300 ? 11.445 -14.672 -14.266 1 98.56 300 ASP A CA 1
ATOM 2402 C C . ASP A 1 300 ? 10.227 -15.32 -13.625 1 98.56 300 ASP A C 1
ATOM 2404 O O . ASP A 1 300 ? 9.445 -15.992 -14.297 1 98.56 300 ASP A O 1
ATOM 2408 N N . CYS A 1 301 ? 10.008 -15.266 -12.359 1 97 301 CYS A N 1
ATOM 2409 C CA . CYS A 1 301 ? 8.789 -15.625 -11.641 1 97 301 CYS A CA 1
ATOM 2410 C C . CYS A 1 301 ? 7.992 -14.383 -11.266 1 97 301 CYS A C 1
ATOM 2412 O O . CYS A 1 301 ? 7.848 -14.07 -10.086 1 97 301 CYS A O 1
ATOM 2414 N N . CYS A 1 302 ? 7.414 -13.789 -12.312 1 97.06 302 CYS A N 1
ATOM 2415 C CA . CYS A 1 302 ? 6.824 -12.453 -12.219 1 97.06 302 CYS A CA 1
ATOM 2416 C C . CYS A 1 302 ? 5.801 -12.234 -13.328 1 97.06 302 CYS A C 1
ATOM 2418 O O . CYS A 1 302 ? 5.324 -13.195 -13.938 1 97.06 302 CYS A O 1
ATOM 2420 N N . HIS A 1 303 ? 5.41 -10.961 -13.586 1 97.69 303 HIS A N 1
ATOM 2421 C CA . HIS A 1 303 ? 4.332 -10.602 -14.5 1 97.69 303 HIS A CA 1
ATOM 2422 C C . HIS A 1 303 ? 4.816 -10.57 -15.945 1 97.69 303 HIS A C 1
ATOM 2424 O O . HIS A 1 303 ? 4.109 -10.094 -16.828 1 97.69 303 HIS A O 1
ATOM 2430 N N . THR A 1 304 ? 6.023 -11.07 -16.172 1 97.44 304 THR A N 1
ATOM 2431 C CA . THR A 1 304 ? 6.547 -11.188 -17.531 1 97.44 304 THR A CA 1
ATOM 2432 C C . THR A 1 304 ? 6.359 -12.609 -18.062 1 97.44 304 THR A C 1
ATOM 2434 O O . THR A 1 304 ? 5.863 -13.484 -17.344 1 97.44 304 THR A O 1
ATOM 2437 N N . HIS A 1 305 ? 6.652 -12.82 -19.328 1 97.56 305 HIS A N 1
ATOM 2438 C CA . HIS A 1 305 ? 6.562 -14.125 -19.984 1 97.56 305 HIS A CA 1
ATOM 2439 C C . HIS A 1 305 ? 7.934 -14.602 -20.438 1 97.56 305 HIS A C 1
ATOM 2441 O O . HIS A 1 305 ? 8.711 -13.828 -21 1 97.56 305 HIS A O 1
ATOM 2447 N N . PRO A 1 306 ? 8.258 -15.859 -20.266 1 98.06 306 PRO A N 1
ATOM 2448 C CA . PRO A 1 306 ? 7.453 -16.844 -19.562 1 98.06 306 PRO A CA 1
ATOM 2449 C C . PRO A 1 306 ? 7.52 -16.688 -18.031 1 98.06 306 PRO A C 1
ATOM 2451 O O . PRO A 1 306 ? 8.203 -15.781 -17.547 1 98.06 306 PRO A O 1
ATOM 2454 N N . MET A 1 307 ? 6.777 -17.453 -17.328 1 98.5 307 MET A N 1
ATOM 2455 C CA . MET A 1 307 ? 6.754 -17.391 -15.867 1 98.5 307 MET A CA 1
ATOM 2456 C C . MET A 1 307 ? 7.203 -18.719 -15.258 1 98.5 307 MET A C 1
ATOM 2458 O O . MET A 1 307 ? 6.652 -19.766 -15.586 1 98.5 307 MET A O 1
ATOM 2462 N N . ILE A 1 308 ? 8.211 -18.656 -14.391 1 98.69 308 ILE A N 1
ATOM 2463 C CA . ILE A 1 308 ? 8.664 -19.797 -13.602 1 98.69 308 ILE A CA 1
ATOM 2464 C C . ILE A 1 308 ? 7.664 -20.094 -12.484 1 98.69 308 ILE A C 1
ATOM 2466 O O . ILE A 1 308 ? 7.027 -19.172 -11.961 1 98.69 308 ILE A O 1
ATOM 2470 N N . THR A 1 309 ? 7.406 -21.312 -12.133 1 98.62 309 THR A N 1
ATOM 2471 C CA . THR A 1 309 ? 6.586 -21.719 -10.992 1 98.62 309 THR A CA 1
ATOM 2472 C C . THR A 1 309 ? 7.461 -22.109 -9.805 1 98.62 309 THR A C 1
ATOM 2474 O O . THR A 1 309 ? 8.367 -22.938 -9.945 1 98.62 309 THR A O 1
ATOM 2477 N N . ILE A 1 310 ? 7.203 -21.5 -8.641 1 98.19 310 ILE A N 1
ATOM 2478 C CA . ILE A 1 310 ? 8.008 -21.828 -7.473 1 98.19 310 ILE A CA 1
ATOM 2479 C C . ILE A 1 310 ? 7.098 -22.141 -6.289 1 98.19 310 ILE A C 1
ATOM 2481 O O . ILE A 1 310 ? 6.055 -21.5 -6.109 1 98.19 310 ILE A O 1
ATOM 2485 N N . PRO A 1 311 ? 7.453 -23.141 -5.465 1 98 311 PRO A N 1
ATOM 2486 C CA . PRO A 1 311 ? 6.719 -23.391 -4.227 1 98 311 PRO A CA 1
ATOM 2487 C C . PRO A 1 311 ? 7.141 -22.469 -3.086 1 98 311 PRO A C 1
ATOM 2489 O O . PRO A 1 311 ? 8.328 -22.172 -2.932 1 98 311 PRO A O 1
ATOM 2492 N N . PHE A 1 312 ? 6.199 -21.938 -2.375 1 98.12 312 PHE A N 1
ATOM 2493 C CA . PHE A 1 312 ? 6.48 -21.172 -1.171 1 98.12 312 PHE A CA 1
ATOM 2494 C C . PHE A 1 312 ? 6.613 -22.078 0.041 1 98.12 312 PHE A C 1
ATOM 2496 O O . PHE A 1 312 ? 5.91 -23.094 0.142 1 98.12 312 PHE A O 1
ATOM 2503 N N . GLY A 1 313 ? 7.469 -21.734 0.9 1 97.31 313 GLY A N 1
ATOM 2504 C CA . GLY A 1 313 ? 7.551 -22.406 2.188 1 97.31 313 GLY A CA 1
ATOM 2505 C C . GLY A 1 313 ? 8.555 -23.547 2.205 1 97.31 313 GLY A C 1
ATOM 2506 O O . GLY A 1 313 ? 8.586 -24.344 3.152 1 97.31 313 GLY A O 1
ATOM 2507 N N . VAL A 1 314 ? 9.359 -23.625 1.139 1 97.44 314 VAL A N 1
ATOM 2508 C CA . VAL A 1 314 ? 10.32 -24.719 1.062 1 97.44 314 VAL A CA 1
ATOM 2509 C C . VAL A 1 314 ? 11.742 -24.156 1.049 1 97.44 314 VAL A C 1
ATOM 2511 O O . VAL A 1 314 ? 11.945 -22.969 0.768 1 97.44 314 VAL A O 1
ATOM 2514 N N . GLN A 1 315 ? 12.695 -25.031 1.24 1 98.38 315 GLN A N 1
ATOM 2515 C CA . GLN A 1 315 ? 14.094 -24.625 1.29 1 98.38 315 GLN A CA 1
ATOM 2516 C C . GLN A 1 315 ? 14.672 -24.484 -0.113 1 98.38 315 GLN A C 1
ATOM 2518 O O . GLN A 1 315 ? 14.453 -25.344 -0.972 1 98.38 315 GLN A O 1
ATOM 2523 N N . VAL A 1 316 ? 15.414 -23.344 -0.278 1 98.69 316 VAL A N 1
ATOM 2524 C CA . VAL A 1 316 ? 16.094 -23.109 -1.548 1 98.69 316 VAL A CA 1
ATOM 2525 C C . VAL A 1 316 ? 17.531 -22.656 -1.289 1 98.69 316 VAL A C 1
ATOM 2527 O O . VAL A 1 316 ? 17.828 -22.109 -0.227 1 98.69 316 VAL A O 1
ATOM 2530 N N . GLU A 1 317 ? 18.344 -22.953 -2.201 1 98.81 317 GLU A N 1
ATOM 2531 C CA . GLU A 1 317 ? 19.703 -22.422 -2.254 1 98.81 317 GLU A CA 1
ATOM 2532 C C . GLU A 1 317 ? 19.828 -21.328 -3.318 1 98.81 317 GLU A C 1
ATOM 2534 O O . GLU A 1 317 ? 19.531 -21.562 -4.492 1 98.81 317 GLU A O 1
ATOM 2539 N N . LEU A 1 318 ? 20.203 -20.203 -2.873 1 98.88 318 LEU A N 1
ATOM 2540 C CA . LEU A 1 318 ? 20.484 -19.078 -3.752 1 98.88 318 LEU A CA 1
ATOM 2541 C C . LEU A 1 318 ? 21.984 -18.859 -3.906 1 98.88 318 LEU A C 1
ATOM 2543 O O . LEU A 1 318 ? 22.688 -18.688 -2.914 1 98.88 318 LEU A O 1
ATOM 2547 N N . ASP A 1 319 ? 22.5 -18.984 -5.051 1 98.88 319 ASP A N 1
ATOM 2548 C CA . ASP A 1 319 ? 23.844 -18.547 -5.402 1 98.88 319 ASP A CA 1
ATOM 2549 C C . ASP A 1 319 ? 23.812 -17.312 -6.289 1 98.88 319 ASP A C 1
ATOM 2551 O O . ASP A 1 319 ? 23.828 -17.406 -7.516 1 98.88 319 ASP A O 1
ATOM 2555 N N . ALA A 1 320 ? 23.797 -16.188 -5.648 1 98.75 320 ALA A N 1
ATOM 2556 C CA . ALA A 1 320 ? 23.672 -14.93 -6.383 1 98.75 320 ALA A CA 1
ATOM 2557 C C . ALA A 1 320 ? 24.891 -14.695 -7.273 1 98.75 320 ALA A C 1
ATOM 2559 O O . ALA A 1 320 ? 24.781 -14.109 -8.352 1 98.75 320 ALA A O 1
ATOM 2560 N N . THR A 1 321 ? 26 -15.125 -6.883 1 98.62 321 THR A N 1
ATOM 2561 C CA . THR A 1 321 ? 27.219 -14.953 -7.645 1 98.62 321 THR A CA 1
ATOM 2562 C C . THR A 1 321 ? 27.125 -15.656 -8.992 1 98.62 321 THR A C 1
ATOM 2564 O O . THR A 1 321 ? 27.406 -15.055 -10.031 1 98.62 321 THR A O 1
ATOM 2567 N N . ASN A 1 322 ? 26.703 -16.906 -8.953 1 98.56 322 ASN A N 1
ATOM 2568 C CA . ASN A 1 322 ? 26.656 -17.719 -10.172 1 98.56 322 ASN A CA 1
ATOM 2569 C C . ASN A 1 322 ? 25.266 -17.703 -10.797 1 98.56 322 ASN A C 1
ATOM 2571 O O . ASN A 1 322 ? 25.016 -18.453 -11.75 1 98.56 322 ASN A O 1
ATOM 2575 N N . LYS A 1 323 ? 24.375 -16.984 -10.234 1 98.56 323 LYS A N 1
ATOM 2576 C CA . LYS A 1 323 ? 23.016 -16.766 -10.758 1 98.56 323 LYS A CA 1
ATOM 2577 C C . LYS A 1 323 ? 22.266 -18.094 -10.875 1 98.56 323 LYS A C 1
ATOM 2579 O O . LYS A 1 323 ? 21.688 -18.391 -11.93 1 98.56 323 LYS A O 1
ATOM 2584 N N . THR A 1 324 ? 22.25 -18.828 -9.719 1 98.5 324 THR A N 1
ATOM 2585 C CA . THR A 1 324 ? 21.5 -20.078 -9.711 1 98.5 324 THR A CA 1
ATOM 2586 C C . THR A 1 324 ? 20.562 -20.141 -8.5 1 98.5 324 THR A C 1
ATOM 2588 O O . THR A 1 324 ? 20.891 -19.594 -7.441 1 98.5 324 THR A O 1
ATOM 2591 N N . ILE A 1 325 ? 19.438 -20.734 -8.656 1 98.5 325 ILE A N 1
ATOM 2592 C CA . ILE A 1 325 ? 18.484 -21.047 -7.598 1 98.5 325 ILE A CA 1
ATOM 2593 C C . ILE A 1 325 ? 18.141 -22.531 -7.652 1 98.5 325 ILE A C 1
ATOM 2595 O O . ILE A 1 325 ? 17.734 -23.047 -8.703 1 98.5 325 ILE A O 1
ATOM 2599 N N . HIS A 1 326 ? 18.328 -23.234 -6.559 1 98.31 326 HIS A N 1
ATOM 2600 C CA . HIS A 1 326 ? 18 -24.656 -6.445 1 98.31 326 HIS A CA 1
ATOM 2601 C C . HIS A 1 326 ? 16.984 -24.906 -5.328 1 98.31 326 HIS A C 1
ATOM 2603 O O . HIS A 1 326 ? 17.156 -24.406 -4.211 1 98.31 326 HIS A O 1
ATOM 2609 N N . ILE A 1 327 ? 15.938 -25.625 -5.641 1 98.19 327 ILE A N 1
ATOM 2610 C CA . ILE A 1 327 ? 15.047 -26.094 -4.586 1 98.19 327 ILE A CA 1
ATOM 2611 C C . ILE A 1 327 ? 15.625 -27.359 -3.951 1 98.19 327 ILE A C 1
ATOM 2613 O O . ILE A 1 327 ? 15.961 -28.312 -4.652 1 98.19 327 ILE A O 1
ATOM 2617 N N . VAL A 1 328 ? 15.695 -27.406 -2.605 1 98.25 328 VAL A N 1
ATOM 2618 C CA . VAL A 1 328 ? 16.438 -28.5 -1.97 1 98.25 328 VAL A CA 1
ATOM 2619 C C . VAL A 1 328 ? 15.523 -29.234 -0.994 1 98.25 328 VAL A C 1
ATOM 2621 O O . VAL A 1 328 ? 15.992 -30.016 -0.168 1 98.25 328 VAL A O 1
ATOM 2624 N N . GLU A 1 329 ? 14.273 -28.969 -1.056 1 96.75 329 GLU A N 1
ATOM 2625 C CA . GLU A 1 329 ? 13.266 -29.625 -0.238 1 96.75 329 GLU A CA 1
ATOM 2626 C C . GLU A 1 329 ? 12.055 -30.031 -1.072 1 96.75 329 GLU A C 1
ATOM 2628 O O . GLU A 1 329 ? 11.648 -29.297 -1.976 1 96.75 329 GLU A O 1
ATOM 2633 N N . SER A 1 330 ? 11.477 -31.203 -0.725 1 95.56 330 SER A N 1
ATOM 2634 C CA . SER A 1 330 ? 10.281 -31.656 -1.434 1 95.56 330 SER A CA 1
ATOM 2635 C C . SER A 1 330 ? 9.102 -30.734 -1.153 1 95.56 330 SER A C 1
ATOM 2637 O O . SER A 1 330 ? 8.922 -30.266 -0.025 1 95.56 330 SER A O 1
ATOM 2639 N N . TRP A 1 331 ? 8.258 -30.5 -2.201 1 95.62 331 TRP A N 1
ATOM 2640 C CA . TRP A 1 331 ? 7.137 -29.578 -2.037 1 95.62 331 TRP A CA 1
ATOM 2641 C C . TRP A 1 331 ? 5.816 -30.266 -2.381 1 95.62 331 TRP A C 1
ATOM 2643 O O . TRP A 1 331 ? 4.75 -29.656 -2.258 1 95.62 331 TRP A O 1
ATOM 2653 N N . LYS A 1 332 ? 5.871 -31.453 -2.793 1 92.62 332 LYS A N 1
ATOM 2654 C CA . LYS A 1 332 ? 4.707 -32.281 -3.09 1 92.62 332 LYS A CA 1
ATOM 2655 C C . LYS A 1 332 ? 5.016 -33.75 -2.848 1 92.62 332 LYS A C 1
ATOM 2657 O O . LYS A 1 332 ? 6.176 -34.125 -2.66 1 92.62 332 LYS A O 1
ATOM 2662 N N . LYS A 1 333 ? 3.902 -34.531 -2.816 1 89.94 333 LYS A N 1
ATOM 2663 C CA . LYS A 1 333 ? 4.055 -35.969 -2.594 1 89.94 333 LYS A CA 1
ATOM 2664 C C . LYS A 1 333 ? 4.477 -36.688 -3.877 1 89.94 333 LYS A C 1
ATOM 2666 O O . LYS A 1 333 ? 4.113 -36.25 -4.977 1 89.94 333 LYS A O 1
ATOM 2671 N N . MET B 1 1 ? 2.895 14.469 29.844 1 63.53 1 MET B N 1
ATOM 2672 C CA . MET B 1 1 ? 3.309 14.383 28.438 1 63.53 1 MET B CA 1
ATOM 2673 C C . MET B 1 1 ? 3.979 15.672 28 1 63.53 1 MET B C 1
ATOM 2675 O O . MET B 1 1 ? 3.582 16.766 28.406 1 63.53 1 MET B O 1
ATOM 2679 N N . LEU B 1 2 ? 5.199 15.57 27.438 1 87.38 2 LEU B N 1
ATOM 2680 C CA . LEU B 1 2 ? 5.852 16.766 26.906 1 87.38 2 LEU B CA 1
ATOM 2681 C C . LEU B 1 2 ? 5.074 17.312 25.719 1 87.38 2 LEU B C 1
ATOM 2683 O O . LEU B 1 2 ? 4.695 16.562 24.812 1 87.38 2 LEU B O 1
ATOM 2687 N N . LEU B 1 3 ? 4.574 18.531 25.844 1 93.56 3 LEU B N 1
ATOM 2688 C CA . LEU B 1 3 ? 3.789 19.172 24.812 1 93.56 3 LEU B CA 1
ATOM 2689 C C . LEU B 1 3 ? 4.602 20.266 24.109 1 93.56 3 LEU B C 1
ATOM 2691 O O . LEU B 1 3 ? 5.41 20.938 24.75 1 93.56 3 LEU B O 1
ATOM 2695 N N . PRO B 1 4 ? 4.406 20.391 22.828 1 95.38 4 PRO B N 1
ATOM 2696 C CA . PRO B 1 4 ? 5.047 21.516 22.156 1 95.38 4 PRO B CA 1
ATOM 2697 C C . PRO B 1 4 ? 4.438 22.859 22.547 1 95.38 4 PRO B C 1
ATOM 2699 O O . PRO B 1 4 ? 3.285 22.922 22.984 1 95.38 4 PRO B O 1
ATOM 2702 N N . LYS B 1 5 ? 5.238 23.922 22.438 1 95.25 5 LYS B N 1
ATOM 2703 C CA . LYS B 1 5 ? 4.754 25.266 22.703 1 95.25 5 LYS B CA 1
ATOM 2704 C C . LYS B 1 5 ? 3.816 25.75 21.609 1 95.25 5 LYS B C 1
ATOM 2706 O O . LYS B 1 5 ? 3.961 25.359 20.438 1 95.25 5 LYS B O 1
ATOM 2711 N N . SER B 1 6 ? 2.898 26.578 22.016 1 96.62 6 SER B N 1
ATOM 2712 C CA . SER B 1 6 ? 2.021 27.203 21.031 1 96.62 6 SER B CA 1
ATOM 2713 C C . SER B 1 6 ? 2.816 28.047 20.031 1 96.62 6 SER B C 1
ATOM 2715 O O . SER B 1 6 ? 3.818 28.656 20.391 1 96.62 6 SER B O 1
ATOM 2717 N N . LEU B 1 7 ? 2.35 28.016 18.828 1 97.88 7 LEU B N 1
ATOM 2718 C CA . LEU B 1 7 ? 2.906 28.906 17.812 1 97.88 7 LEU B CA 1
ATOM 2719 C C . LEU B 1 7 ? 2.494 30.344 18.062 1 97.88 7 LEU B C 1
ATOM 2721 O O . LEU B 1 7 ? 1.378 30.609 18.516 1 97.88 7 LEU B O 1
ATOM 2725 N N . LYS B 1 8 ? 3.396 31.281 17.797 1 97.56 8 LYS B N 1
ATOM 2726 C CA . LYS B 1 8 ? 3.119 32.719 17.922 1 97.56 8 LYS B CA 1
ATOM 2727 C C . LYS B 1 8 ? 3.553 33.469 16.672 1 97.56 8 LYS B C 1
ATOM 2729 O O . LYS B 1 8 ? 4.469 33.031 15.969 1 97.56 8 LYS B O 1
ATOM 2734 N N . TYR B 1 9 ? 2.809 34.562 16.484 1 97.75 9 TYR B N 1
ATOM 2735 C CA . TYR B 1 9 ? 3.291 35.438 15.422 1 97.75 9 TYR B CA 1
ATOM 2736 C C . TYR B 1 9 ? 4.723 35.875 15.688 1 97.75 9 TYR B C 1
ATOM 2738 O O . TYR B 1 9 ? 5.086 36.156 16.828 1 97.75 9 TYR B O 1
ATOM 2746 N N . GLY B 1 10 ? 5.523 35.969 14.656 1 98.31 10 GLY B N 1
ATOM 2747 C CA . GLY B 1 10 ? 6.941 36.25 14.797 1 98.31 10 GLY B CA 1
ATOM 2748 C C . GLY B 1 10 ? 7.805 35 14.82 1 98.31 10 GLY B C 1
ATOM 2749 O O . GLY B 1 10 ? 9.008 35.062 14.586 1 98.31 10 GLY B O 1
ATOM 2750 N N . ASP B 1 11 ? 7.211 33.844 15.133 1 98.62 11 ASP B N 1
ATOM 2751 C CA . ASP B 1 11 ? 7.945 32.594 15.164 1 98.62 11 ASP B CA 1
ATOM 2752 C C . ASP B 1 11 ? 8.453 32.219 13.773 1 98.62 11 ASP B C 1
ATOM 2754 O O . ASP B 1 11 ? 7.949 32.719 12.766 1 98.62 11 ASP B O 1
ATOM 2758 N N . THR B 1 12 ? 9.445 31.312 13.781 1 98.81 12 THR B N 1
ATOM 2759 C CA . THR B 1 12 ? 10 30.781 12.539 1 98.81 12 THR B CA 1
ATOM 2760 C C . THR B 1 12 ? 9.43 29.406 12.242 1 98.81 12 THR B C 1
ATOM 2762 O O . THR B 1 12 ? 9.477 28.516 13.086 1 98.81 12 THR B O 1
ATOM 2765 N N . ILE B 1 13 ? 8.867 29.297 11.062 1 98.88 13 ILE B N 1
ATOM 2766 C CA . ILE B 1 13 ? 8.406 28.016 10.531 1 98.88 13 ILE B CA 1
ATOM 2767 C C . ILE B 1 13 ? 9.453 27.438 9.578 1 98.88 13 ILE B C 1
ATOM 2769 O O . ILE B 1 13 ? 9.781 28.062 8.562 1 98.88 13 ILE B O 1
ATOM 2773 N N . GLY B 1 14 ? 10.047 26.312 9.961 1 98.94 14 GLY B N 1
ATOM 2774 C CA . GLY B 1 14 ? 10.906 25.578 9.047 1 98.94 14 GLY B CA 1
ATOM 2775 C C . GLY B 1 14 ? 10.141 24.703 8.078 1 98.94 14 GLY B C 1
ATOM 2776 O O . GLY B 1 14 ? 9.258 23.953 8.477 1 98.94 14 GLY B O 1
ATOM 2777 N N . ILE B 1 15 ? 10.438 24.812 6.77 1 98.94 15 ILE B N 1
ATOM 2778 C CA . ILE B 1 15 ? 9.766 23.984 5.773 1 98.94 15 ILE B CA 1
ATOM 2779 C C . ILE B 1 15 ? 10.758 22.969 5.188 1 98.94 15 ILE B C 1
ATOM 2781 O O . ILE B 1 15 ? 11.953 23.266 5.082 1 98.94 15 ILE B O 1
ATOM 2785 N N . TYR B 1 16 ? 10.258 21.797 4.852 1 98.88 16 TYR B N 1
ATOM 2786 C CA . TYR B 1 16 ? 11.109 20.734 4.328 1 98.88 16 TYR B CA 1
ATOM 2787 C C . TYR B 1 16 ? 10.359 19.891 3.297 1 98.88 16 TYR B C 1
ATOM 2789 O O . TYR B 1 16 ? 9.133 19.938 3.23 1 98.88 16 TYR B O 1
ATOM 2797 N N . SER B 1 17 ? 11.086 19.172 2.473 1 98.38 17 SER B N 1
ATOM 2798 C CA . SER B 1 17 ? 10.555 18.406 1.355 1 98.38 17 SER B CA 1
ATOM 2799 C C . SER B 1 17 ? 10.844 16.906 1.534 1 98.38 17 SER B C 1
ATOM 2801 O O . SER B 1 17 ? 11.75 16.375 0.906 1 98.38 17 SER B O 1
ATOM 2803 N N . PRO B 1 18 ? 9.992 16.234 2.229 1 97.75 18 PRO B N 1
ATOM 2804 C CA . PRO B 1 18 ? 10.312 14.852 2.584 1 97.75 18 PRO B CA 1
ATOM 2805 C C . PRO B 1 18 ? 10.086 13.883 1.427 1 97.75 18 PRO B C 1
ATOM 2807 O O . PRO B 1 18 ? 10.531 12.734 1.484 1 97.75 18 PRO B O 1
ATOM 2810 N N . SER B 1 19 ? 9.391 14.289 0.396 1 98.19 19 SER B N 1
ATOM 2811 C CA . SER B 1 19 ? 9.031 13.406 -0.708 1 98.19 19 SER B CA 1
ATOM 2812 C C . SER B 1 19 ? 9 14.164 -2.033 1 98.19 19 SER B C 1
ATOM 2814 O O . SER B 1 19 ? 10.039 14.586 -2.537 1 98.19 19 SER B O 1
ATOM 2816 N N . SER B 1 20 ? 7.781 14.555 -2.559 1 98.5 20 SER B N 1
ATOM 2817 C CA . SER B 1 20 ? 7.652 15.172 -3.873 1 98.5 20 SER B CA 1
ATOM 2818 C C . SER B 1 20 ? 8.367 16.516 -3.92 1 98.5 20 SER B C 1
ATOM 2820 O O . SER B 1 20 ? 8.32 17.281 -2.959 1 98.5 20 SER B O 1
ATOM 2822 N N . PRO B 1 21 ? 9 16.828 -4.996 1 98.62 21 PRO B N 1
ATOM 2823 C CA . PRO B 1 21 ? 9.758 18.078 -5.109 1 98.62 21 PRO B CA 1
ATOM 2824 C C . PRO B 1 21 ? 8.898 19.234 -5.586 1 98.62 21 PRO B C 1
ATOM 2826 O O . PRO B 1 21 ? 9.242 19.906 -6.57 1 98.62 21 PRO B O 1
ATOM 2829 N N . VAL B 1 22 ? 7.961 19.609 -4.805 1 98.62 22 VAL B N 1
ATOM 2830 C CA . VAL B 1 22 ? 6.918 20.531 -5.238 1 98.62 22 VAL B CA 1
ATOM 2831 C C . VAL B 1 22 ? 7.48 21.938 -5.324 1 98.62 22 VAL B C 1
ATOM 2833 O O . VAL B 1 22 ? 7.016 22.75 -6.125 1 98.62 22 VAL B O 1
ATOM 2836 N N . THR B 1 23 ? 8.516 22.281 -4.449 1 98.75 23 THR B N 1
ATOM 2837 C CA . THR B 1 23 ? 9.094 23.625 -4.488 1 98.75 23 THR B CA 1
ATOM 2838 C C . THR B 1 23 ? 9.781 23.875 -5.828 1 98.75 23 THR B C 1
ATOM 2840 O O . THR B 1 23 ? 9.945 25.031 -6.238 1 98.75 23 THR B O 1
ATOM 2843 N N . TYR B 1 24 ? 10.156 22.797 -6.477 1 98.62 24 TYR B N 1
ATOM 2844 C CA . TYR B 1 24 ? 10.727 22.875 -7.816 1 98.62 24 TYR B CA 1
ATOM 2845 C C . TYR B 1 24 ? 9.641 22.812 -8.883 1 98.62 24 TYR B C 1
ATOM 2847 O O . TYR B 1 24 ? 9.656 23.594 -9.836 1 98.62 24 TYR B O 1
ATOM 2855 N N . THR B 1 25 ? 8.656 21.938 -8.766 1 98 25 THR B N 1
ATOM 2856 C CA . THR B 1 25 ? 7.711 21.641 -9.836 1 98 25 THR B CA 1
ATOM 2857 C C . THR B 1 25 ? 6.602 22.688 -9.883 1 98 25 THR B C 1
ATOM 2859 O O . THR B 1 25 ? 5.93 22.844 -10.906 1 98 25 THR B O 1
ATOM 2862 N N . SER B 1 26 ? 6.332 23.344 -8.727 1 98.19 26 SER B N 1
ATOM 2863 C CA . SER B 1 26 ? 5.316 24.391 -8.648 1 98.19 26 SER B CA 1
ATOM 2864 C C . SER B 1 26 ? 5.852 25.641 -7.949 1 98.19 26 SER B C 1
ATOM 2866 O O . SER B 1 26 ? 5.34 26.031 -6.902 1 98.19 26 SER B O 1
ATOM 2868 N N . PRO B 1 27 ? 6.777 26.312 -8.602 1 98.19 27 PRO B N 1
ATOM 2869 C CA . PRO B 1 27 ? 7.48 27.422 -7.953 1 98.19 27 PRO B CA 1
ATOM 2870 C C . PRO B 1 27 ? 6.574 28.625 -7.676 1 98.19 27 PRO B C 1
ATOM 2872 O O . PRO B 1 27 ? 6.762 29.328 -6.684 1 98.19 27 PRO B O 1
ATOM 2875 N N . LYS B 1 28 ? 5.551 28.938 -8.531 1 98.5 28 LYS B N 1
ATOM 2876 C CA . LYS B 1 28 ? 4.668 30.078 -8.297 1 98.5 28 LYS B CA 1
ATOM 2877 C C . LYS B 1 28 ? 3.781 29.844 -7.074 1 98.5 28 LYS B C 1
ATOM 2879 O O . LYS B 1 28 ? 3.611 30.734 -6.242 1 98.5 28 LYS B O 1
ATOM 2884 N N . ARG B 1 29 ? 3.242 28.672 -7.027 1 98.5 29 ARG B N 1
ATOM 2885 C CA . ARG B 1 29 ? 2.4 28.344 -5.883 1 98.5 29 ARG B CA 1
ATOM 2886 C C . ARG B 1 29 ? 3.213 28.312 -4.594 1 98.5 29 ARG B C 1
ATOM 2888 O O . ARG B 1 29 ? 2.719 28.688 -3.531 1 98.5 29 ARG B O 1
ATOM 2895 N N . PHE B 1 30 ? 4.445 27.828 -4.766 1 98.81 30 PHE B N 1
ATOM 2896 C CA . PHE B 1 30 ? 5.355 27.797 -3.627 1 98.81 30 PHE B CA 1
ATOM 2897 C C . PHE B 1 30 ? 5.59 29.203 -3.084 1 98.81 30 PHE B C 1
ATOM 2899 O O . PHE B 1 30 ? 5.445 29.438 -1.883 1 98.81 30 PHE B O 1
ATOM 2906 N N . GLU B 1 31 ? 5.863 30.094 -3.904 1 98.69 31 GLU B N 1
ATOM 2907 C CA . GLU B 1 31 ? 6.117 31.469 -3.492 1 98.69 31 GLU B CA 1
ATOM 2908 C C . GLU B 1 31 ? 4.863 32.094 -2.904 1 98.69 31 GLU B C 1
ATOM 2910 O O . GLU B 1 31 ? 4.945 32.875 -1.936 1 98.69 31 GLU B O 1
ATOM 2915 N N . ARG B 1 32 ? 3.734 31.812 -3.477 1 98.69 32 ARG B N 1
ATOM 2916 C CA . ARG B 1 32 ? 2.471 32.312 -2.951 1 98.69 32 ARG B CA 1
ATOM 2917 C C . ARG B 1 32 ? 2.213 31.797 -1.544 1 98.69 32 ARG B C 1
ATOM 2919 O O . ARG B 1 32 ? 1.752 32.531 -0.673 1 98.69 32 ARG B O 1
ATOM 2926 N N . ALA B 1 33 ? 2.516 30.578 -1.348 1 98.88 33 ALA B N 1
ATOM 2927 C CA . ALA B 1 33 ? 2.32 29.938 -0.047 1 98.88 33 ALA B CA 1
ATOM 2928 C C . ALA B 1 33 ? 3.221 30.578 1.012 1 98.88 33 ALA B C 1
ATOM 2930 O O . ALA B 1 33 ? 2.768 30.875 2.117 1 98.88 33 ALA B O 1
ATOM 2931 N N . LYS B 1 34 ? 4.496 30.719 0.698 1 98.62 34 LYS B N 1
ATOM 2932 C CA . LYS B 1 34 ? 5.441 31.344 1.609 1 98.62 34 LYS B CA 1
ATOM 2933 C C . LYS B 1 34 ? 5 32.75 1.965 1 98.62 34 LYS B C 1
ATOM 2935 O O . LYS B 1 34 ? 4.977 33.125 3.139 1 98.62 34 LYS B O 1
ATOM 2940 N N . SER B 1 35 ? 4.66 33.5 0.945 1 98.69 35 SER B N 1
ATOM 2941 C CA . SER B 1 35 ? 4.242 34.875 1.128 1 98.69 35 SER B CA 1
ATOM 2942 C C . SER B 1 35 ? 3.008 34.969 2.018 1 98.69 35 SER B C 1
ATOM 2944 O O . SER B 1 35 ? 2.889 35.906 2.83 1 98.69 35 SER B O 1
ATOM 2946 N N . TYR B 1 36 ? 2.1 34.062 1.808 1 98.81 36 TYR B N 1
ATOM 2947 C CA . TYR B 1 36 ? 0.875 34.062 2.602 1 98.81 36 TYR B CA 1
ATOM 2948 C C . TYR B 1 36 ? 1.192 33.969 4.09 1 98.81 36 TYR B C 1
ATOM 2950 O O . TYR B 1 36 ? 0.678 34.75 4.891 1 98.81 36 TYR B O 1
ATOM 2958 N N . LEU B 1 37 ? 2.062 33.062 4.496 1 98.88 37 LEU B N 1
ATOM 2959 C CA . LEU B 1 37 ? 2.396 32.875 5.906 1 98.88 37 LEU B CA 1
ATOM 2960 C C . LEU B 1 37 ? 3.248 34.031 6.422 1 98.88 37 LEU B C 1
ATOM 2962 O O . LEU B 1 37 ? 3.125 34.406 7.582 1 98.88 37 LEU B O 1
ATOM 2966 N N . GLN B 1 38 ? 4.102 34.531 5.555 1 98.81 38 GLN B N 1
ATOM 2967 C CA . GLN B 1 38 ? 4.898 35.688 5.941 1 98.81 38 GLN B CA 1
ATOM 2968 C C . GLN B 1 38 ? 4.012 36.875 6.215 1 98.81 38 GLN B C 1
ATOM 2970 O O . GLN B 1 38 ? 4.254 37.625 7.164 1 98.81 38 GLN B O 1
ATOM 2975 N N . GLN B 1 39 ? 3.037 37.062 5.43 1 98.69 39 GLN B N 1
ATOM 2976 C CA . GLN B 1 39 ? 2.1 38.156 5.602 1 98.69 39 GLN B CA 1
ATOM 2977 C C . GLN B 1 39 ? 1.29 38 6.883 1 98.69 39 GLN B C 1
ATOM 2979 O O . GLN B 1 39 ? 0.82 39 7.453 1 98.69 39 GLN B O 1
ATOM 2984 N N . LYS B 1 40 ? 1.057 36.812 7.289 1 98.5 40 LYS B N 1
ATOM 2985 C CA . LYS B 1 40 ? 0.365 36.562 8.555 1 98.5 40 LYS B CA 1
ATOM 2986 C C . LYS B 1 40 ? 1.252 36.938 9.742 1 98.5 40 LYS B C 1
ATOM 2988 O O . LYS B 1 40 ? 0.766 37.062 10.867 1 98.5 40 LYS B O 1
ATOM 2993 N N . GLY B 1 41 ? 2.66 37 9.477 1 98.5 41 GLY B N 1
ATOM 2994 C CA . GLY B 1 41 ? 3.555 37.438 10.539 1 98.5 41 GLY B CA 1
ATOM 2995 C C . GLY B 1 41 ? 4.586 36.406 10.922 1 98.5 41 GLY B C 1
ATOM 2996 O O . GLY B 1 41 ? 5.281 36.562 11.93 1 98.5 41 GLY B O 1
ATOM 2997 N N . PHE B 1 42 ? 4.703 35.375 10.164 1 98.81 42 PHE B N 1
ATOM 2998 C CA . PHE B 1 42 ? 5.688 34.344 10.461 1 98.81 42 PHE B CA 1
ATOM 2999 C C . PHE B 1 42 ? 6.961 34.562 9.648 1 98.81 42 PHE B C 1
ATOM 3001 O O . PHE B 1 42 ? 6.941 35.219 8.625 1 98.81 42 PHE B O 1
ATOM 3008 N N . ARG B 1 43 ? 8.039 34.031 10.172 1 98.62 43 ARG B N 1
ATOM 3009 C CA . ARG B 1 43 ? 9.258 33.844 9.391 1 98.62 43 ARG B CA 1
ATOM 3010 C C . ARG B 1 43 ? 9.344 32.438 8.812 1 98.62 43 ARG B C 1
ATOM 3012 O O . ARG B 1 43 ? 8.945 31.469 9.461 1 98.62 43 ARG B O 1
ATOM 3019 N N . ILE B 1 44 ? 9.82 32.375 7.594 1 98.81 44 ILE B N 1
ATOM 3020 C CA . ILE B 1 44 ? 9.945 31.062 6.949 1 98.81 44 ILE B CA 1
ATOM 3021 C C . ILE B 1 44 ? 11.422 30.719 6.762 1 98.81 44 ILE B C 1
ATOM 3023 O O . ILE B 1 44 ? 12.18 31.5 6.188 1 98.81 44 ILE B O 1
ATOM 3027 N N . LEU B 1 45 ? 11.867 29.656 7.281 1 98.88 45 LEU B N 1
ATOM 3028 C CA . LEU B 1 45 ? 13.195 29.109 7.004 1 98.88 45 LEU B CA 1
ATOM 3029 C C . LEU B 1 45 ? 13.102 27.922 6.043 1 98.88 45 LEU B C 1
ATOM 3031 O O . LEU B 1 45 ? 12.523 26.891 6.379 1 98.88 45 LEU B O 1
ATOM 3035 N N . GLU B 1 46 ? 13.625 28.047 4.902 1 98.81 46 GLU B N 1
ATOM 3036 C CA . GLU B 1 46 ? 13.586 27.016 3.871 1 98.81 46 GLU B CA 1
ATOM 3037 C C . GLU B 1 46 ? 14.609 25.906 4.145 1 98.81 46 GLU B C 1
ATOM 3039 O O . GLU B 1 46 ? 15.758 26.203 4.48 1 98.81 46 GLU B O 1
ATOM 3044 N N . GLY B 1 47 ? 14.211 24.672 4.051 1 98.81 47 GLY B N 1
ATOM 3045 C CA . GLY B 1 47 ? 15.141 23.562 4.156 1 98.81 47 GLY B CA 1
ATOM 3046 C C . GLY B 1 47 ? 16.109 23.484 2.994 1 98.81 47 GLY B C 1
ATOM 3047 O O . GLY B 1 47 ? 15.922 24.156 1.972 1 98.81 47 GLY B O 1
ATOM 3048 N N . SER B 1 48 ? 17.094 22.609 3.104 1 98.81 48 SER B N 1
ATOM 3049 C CA . SER B 1 48 ? 18.219 22.547 2.182 1 98.81 48 SER B CA 1
ATOM 3050 C C . SER B 1 48 ? 17.797 22.016 0.817 1 98.81 48 SER B C 1
ATOM 3052 O O . SER B 1 48 ? 18.5 22.188 -0.173 1 98.81 48 SER B O 1
ATOM 3054 N N . LEU B 1 49 ? 16.625 21.406 0.719 1 98.81 49 LEU B N 1
ATOM 3055 C CA . LEU B 1 49 ? 16.234 20.797 -0.545 1 98.81 49 LEU B CA 1
ATOM 3056 C C . LEU B 1 49 ? 15.195 21.672 -1.264 1 98.81 49 LEU B C 1
ATOM 3058 O O . LEU B 1 49 ? 14.586 21.234 -2.242 1 98.81 49 LEU B O 1
ATOM 3062 N N . THR B 1 50 ? 14.945 22.859 -0.792 1 98.88 50 THR B N 1
ATOM 3063 C CA . THR B 1 50 ? 14.078 23.797 -1.507 1 98.88 50 THR B CA 1
ATOM 3064 C C . THR B 1 50 ? 14.586 24.016 -2.928 1 98.88 50 THR B C 1
ATOM 3066 O O . THR B 1 50 ? 15.773 24.297 -3.133 1 98.88 50 THR B O 1
ATOM 3069 N N . GLY B 1 51 ? 13.742 23.828 -3.842 1 98.56 51 GLY B N 1
ATOM 3070 C CA . GLY B 1 51 ? 14.078 24.031 -5.242 1 98.56 51 GLY B CA 1
ATOM 3071 C C . GLY B 1 51 ? 14.836 22.859 -5.852 1 98.56 51 GLY B C 1
ATOM 3072 O O . GLY B 1 51 ? 15.156 22.875 -7.043 1 98.56 51 GLY B O 1
ATOM 3073 N N . ARG B 1 52 ? 15.109 21.844 -5.07 1 98.5 52 ARG B N 1
ATOM 3074 C CA . ARG B 1 52 ? 15.852 20.688 -5.57 1 98.5 52 ARG B CA 1
ATOM 3075 C C . ARG B 1 52 ? 14.906 19.672 -6.195 1 98.5 52 ARG B C 1
ATOM 3077 O O . ARG B 1 52 ? 13.719 19.641 -5.875 1 98.5 52 ARG B O 1
ATOM 3084 N N . TYR B 1 53 ? 15.469 18.891 -7.055 1 98.38 53 TYR B N 1
ATOM 3085 C CA . TYR B 1 53 ? 14.703 17.938 -7.855 1 98.38 53 TYR B CA 1
ATOM 3086 C C . TYR B 1 53 ? 15.516 16.688 -8.148 1 98.38 53 TYR B C 1
ATOM 3088 O O . TYR B 1 53 ? 16.578 16.766 -8.75 1 98.38 53 TYR B O 1
ATOM 3096 N N . ASP B 1 54 ? 15.07 15.633 -7.758 1 98.25 54 ASP B N 1
ATOM 3097 C CA . ASP B 1 54 ? 15.578 14.305 -8.086 1 98.25 54 ASP B CA 1
ATOM 3098 C C . ASP B 1 54 ? 14.461 13.406 -8.609 1 98.25 54 ASP B C 1
ATOM 3100 O O . ASP B 1 54 ? 14.203 12.336 -8.047 1 98.25 54 ASP B O 1
ATOM 3104 N N . PHE B 1 55 ? 13.773 13.906 -9.75 1 97.94 55 PHE B N 1
ATOM 3105 C CA . PHE B 1 55 ? 12.695 13.227 -10.461 1 97.94 55 PHE B CA 1
ATOM 3106 C C . PHE B 1 55 ? 11.453 13.125 -9.586 1 97.94 55 PHE B C 1
ATOM 3108 O O . PHE B 1 55 ? 10.836 14.141 -9.266 1 97.94 55 PHE B O 1
ATOM 3115 N N . TYR B 1 56 ? 11.164 12.023 -9.016 1 98.44 56 TYR B N 1
ATOM 3116 C CA . TYR B 1 56 ? 9.922 11.836 -8.281 1 98.44 56 TYR B CA 1
ATOM 3117 C C . TYR B 1 56 ? 10.062 12.305 -6.832 1 98.44 56 TYR B C 1
ATOM 3119 O O . TYR B 1 56 ? 9.078 12.344 -6.086 1 98.44 56 TYR B O 1
ATOM 3127 N N . ARG B 1 57 ? 11.227 12.703 -6.387 1 98.62 57 ARG B N 1
ATOM 3128 C CA . ARG B 1 57 ? 11.492 13.117 -5.012 1 98.62 57 ARG B CA 1
ATOM 3129 C C . ARG B 1 57 ? 12.461 14.297 -4.98 1 98.62 57 ARG B C 1
ATOM 3131 O O . ARG B 1 57 ? 13 14.695 -6.012 1 98.62 57 ARG B O 1
ATOM 3138 N N . SER B 1 58 ? 12.578 14.891 -3.795 1 98.69 58 SER B N 1
ATOM 3139 C CA . SER B 1 58 ? 13.344 16.125 -3.672 1 98.69 58 SER B CA 1
ATOM 3140 C C . SER B 1 58 ? 14.844 15.836 -3.594 1 98.69 58 SER B C 1
ATOM 3142 O O . SER B 1 58 ? 15.656 16.703 -3.918 1 98.69 58 SER B O 1
ATOM 3144 N N . GLY B 1 59 ? 15.211 14.734 -3.238 1 98.69 59 GLY B N 1
ATOM 3145 C CA . GLY B 1 59 ? 16.578 14.289 -3.057 1 98.69 59 GLY B CA 1
ATOM 3146 C C . GLY B 1 59 ? 16.688 12.836 -2.639 1 98.69 59 GLY B C 1
ATOM 3147 O O . GLY B 1 59 ? 15.68 12.141 -2.52 1 98.69 59 GLY B O 1
ATOM 3148 N N . SER B 1 60 ? 17.922 12.375 -2.408 1 98.38 60 SER B N 1
ATOM 3149 C CA . SER B 1 60 ? 18.141 11.008 -1.94 1 98.38 60 SER B CA 1
ATOM 3150 C C . SER B 1 60 ? 17.516 10.789 -0.562 1 98.38 60 SER B C 1
ATOM 3152 O O . SER B 1 60 ? 17.109 11.75 0.095 1 98.38 60 SER B O 1
ATOM 3154 N N . ILE B 1 61 ? 17.5 9.594 -0.168 1 98.69 61 ILE B N 1
ATOM 3155 C CA . ILE B 1 61 ? 16.953 9.25 1.143 1 98.69 61 ILE B CA 1
ATOM 3156 C C . ILE B 1 61 ? 17.719 10 2.23 1 98.69 61 ILE B C 1
ATOM 3158 O O . ILE B 1 61 ? 17.109 10.641 3.092 1 98.69 61 ILE B O 1
ATOM 3162 N N . GLN B 1 62 ? 19.031 10.016 2.131 1 98.44 62 GLN B N 1
ATOM 3163 C CA . GLN B 1 62 ? 19.859 10.625 3.164 1 98.44 62 GLN B CA 1
ATOM 3164 C C . GLN B 1 62 ? 19.75 12.148 3.131 1 98.44 62 GLN B C 1
ATOM 3166 O O . GLN B 1 62 ? 19.703 12.797 4.176 1 98.44 62 GLN B O 1
ATOM 3171 N N . GLU B 1 63 ? 19.688 12.695 1.942 1 98.81 63 GLU B N 1
ATOM 3172 C CA . GLU B 1 63 ? 19.547 14.141 1.823 1 98.81 63 GLU B CA 1
ATOM 3173 C C . GLU B 1 63 ? 18.25 14.625 2.441 1 98.81 63 GLU B C 1
ATOM 3175 O O . GLU B 1 63 ? 18.219 15.664 3.109 1 98.81 63 GLU B O 1
ATOM 3180 N N . ARG B 1 64 ? 17.234 13.945 2.209 1 98.88 64 ARG B N 1
ATOM 3181 C CA . ARG B 1 64 ? 15.93 14.32 2.75 1 98.88 64 ARG B CA 1
ATOM 3182 C C . ARG B 1 64 ? 15.914 14.188 4.27 1 98.88 64 ARG B C 1
ATOM 3184 O O . ARG B 1 64 ? 15.344 15.031 4.961 1 98.88 64 ARG B O 1
ATOM 3191 N N . ALA B 1 65 ? 16.516 13.109 4.785 1 98.81 65 ALA B N 1
ATOM 3192 C CA . ALA B 1 65 ? 16.641 12.953 6.23 1 98.81 65 ALA B CA 1
ATOM 3193 C C . ALA B 1 65 ? 17.453 14.094 6.836 1 98.81 65 ALA B C 1
ATOM 3195 O O . ALA B 1 65 ? 17.078 14.664 7.863 1 98.81 65 ALA B O 1
ATOM 3196 N N . ASP B 1 66 ? 18.547 14.414 6.164 1 98.88 66 ASP B N 1
ATOM 3197 C CA . ASP B 1 66 ? 19.438 15.461 6.648 1 98.88 66 ASP B CA 1
ATOM 3198 C C . ASP B 1 66 ? 18.719 16.812 6.68 1 98.88 66 ASP B C 1
ATOM 3200 O O . ASP B 1 66 ? 18.922 17.609 7.594 1 98.88 66 ASP B O 1
ATOM 3204 N N . GLU B 1 67 ? 17.953 17.062 5.684 1 98.88 67 GLU B N 1
ATOM 3205 C CA . GLU B 1 67 ? 17.188 18.312 5.645 1 98.88 67 GLU B CA 1
ATOM 3206 C C . GLU B 1 67 ? 16.281 18.438 6.867 1 98.88 67 GLU B C 1
ATOM 3208 O O . GLU B 1 67 ? 16.281 19.469 7.539 1 98.88 67 GLU B O 1
ATOM 3213 N N . LEU B 1 68 ? 15.523 17.422 7.16 1 98.88 68 LEU B N 1
ATOM 3214 C CA . LEU B 1 68 ? 14.617 17.438 8.297 1 98.88 68 LEU B CA 1
ATOM 3215 C C . LEU B 1 68 ? 15.391 17.562 9.609 1 98.88 68 LEU B C 1
ATOM 3217 O O . LEU B 1 68 ? 15 18.344 10.492 1 98.88 68 LEU B O 1
ATOM 3221 N N . ASN B 1 69 ? 16.469 16.828 9.719 1 98.94 69 ASN B N 1
ATOM 3222 C CA . ASN B 1 69 ? 17.25 16.844 10.945 1 98.94 69 ASN B CA 1
ATOM 3223 C C . ASN B 1 69 ? 17.859 18.219 11.203 1 98.94 69 ASN B C 1
ATOM 3225 O O . ASN B 1 69 ? 17.984 18.641 12.359 1 98.94 69 ASN B O 1
ATOM 3229 N N . ALA B 1 70 ? 18.25 18.875 10.141 1 98.88 70 ALA B N 1
ATOM 3230 C CA . ALA B 1 70 ? 18.781 20.219 10.305 1 98.88 70 ALA B CA 1
ATOM 3231 C C . ALA B 1 70 ? 17.734 21.141 10.938 1 98.88 70 ALA B C 1
ATOM 3233 O O . ALA B 1 70 ? 18.062 21.969 11.789 1 98.88 70 ALA B O 1
ATOM 3234 N N . LEU B 1 71 ? 16.516 21.016 10.539 1 98.81 71 LEU B N 1
ATOM 3235 C CA . LEU B 1 71 ? 15.445 21.812 11.109 1 98.81 71 LEU B CA 1
ATOM 3236 C C . LEU B 1 71 ? 15.141 21.391 12.539 1 98.81 71 LEU B C 1
ATOM 3238 O O . LEU B 1 71 ? 14.898 22.234 13.406 1 98.81 71 LEU B O 1
ATOM 3242 N N . ILE B 1 72 ? 15.148 20.109 12.805 1 98.81 72 ILE B N 1
ATOM 3243 C CA . ILE B 1 72 ? 14.898 19.562 14.141 1 98.81 72 ILE B CA 1
ATOM 3244 C C . ILE B 1 72 ? 15.945 20.094 15.109 1 98.81 72 ILE B C 1
ATOM 3246 O O . ILE B 1 72 ? 15.625 20.469 16.234 1 98.81 72 ILE B O 1
ATOM 3250 N N . ARG B 1 73 ? 17.156 20.25 14.664 1 98.62 73 ARG B N 1
ATOM 3251 C CA . ARG B 1 73 ? 18.266 20.609 15.531 1 98.62 73 ARG B CA 1
ATOM 3252 C C . ARG B 1 73 ? 18.359 22.109 15.711 1 98.62 73 ARG B C 1
ATOM 3254 O O . ARG B 1 73 ? 19.094 22.594 16.578 1 98.62 73 ARG B O 1
ATOM 3261 N N . ASN B 1 74 ? 17.688 22.875 14.898 1 98.5 74 ASN B N 1
ATOM 3262 C CA . ASN B 1 74 ? 17.719 24.328 14.977 1 98.5 74 ASN B CA 1
ATOM 3263 C C . ASN B 1 74 ? 16.812 24.859 16.094 1 98.5 74 ASN B C 1
ATOM 3265 O O . ASN B 1 74 ? 15.594 24.797 15.992 1 98.5 74 ASN B O 1
ATOM 3269 N N . PRO B 1 75 ? 17.359 25.422 17.109 1 96.69 75 PRO B N 1
ATOM 3270 C CA . PRO B 1 75 ? 16.562 25.812 18.266 1 96.69 75 PRO B CA 1
ATOM 3271 C C . PRO B 1 75 ? 15.672 27.016 17.984 1 96.69 75 PRO B C 1
ATOM 3273 O O . PRO B 1 75 ? 14.781 27.344 18.781 1 96.69 75 PRO B O 1
ATOM 3276 N N . ASN B 1 76 ? 15.852 27.672 16.891 1 97.19 76 ASN B N 1
ATOM 3277 C CA . ASN B 1 76 ? 15.102 28.875 16.594 1 97.19 76 ASN B CA 1
ATOM 3278 C C . ASN B 1 76 ? 13.805 28.562 15.844 1 97.19 76 ASN B C 1
ATOM 3280 O O . ASN B 1 76 ? 13.031 29.469 15.531 1 97.19 76 ASN B O 1
ATOM 3284 N N . ILE B 1 77 ? 13.578 27.328 15.594 1 97.94 77 ILE B N 1
ATOM 3285 C CA . ILE B 1 77 ? 12.398 26.906 14.844 1 97.94 77 ILE B CA 1
ATOM 3286 C C . ILE B 1 77 ? 11.305 26.453 15.812 1 97.94 77 ILE B C 1
ATOM 3288 O O . ILE B 1 77 ? 11.562 25.656 16.703 1 97.94 77 ILE B O 1
ATOM 3292 N N . SER B 1 78 ? 10.109 26.953 15.586 1 98 78 SER B N 1
ATOM 3293 C CA . SER B 1 78 ? 8.992 26.641 16.469 1 98 78 SER B CA 1
ATOM 3294 C C . SER B 1 78 ? 8.062 25.609 15.82 1 98 78 SER B C 1
ATOM 3296 O O . SER B 1 78 ? 7.312 24.922 16.516 1 98 78 SER B O 1
ATOM 3298 N N . CYS B 1 79 ? 8.055 25.562 14.523 1 98.75 79 CYS B N 1
ATOM 3299 C CA . CYS B 1 79 ? 7.164 24.719 13.742 1 98.75 79 CYS B CA 1
ATOM 3300 C C . CYS B 1 79 ? 7.867 24.172 12.508 1 98.75 79 CYS B C 1
ATOM 3302 O O . CYS B 1 79 ? 8.609 24.891 11.844 1 98.75 79 CYS B O 1
ATOM 3304 N N . ILE B 1 80 ? 7.785 22.922 12.305 1 98.94 80 ILE B N 1
ATOM 3305 C CA . ILE B 1 80 ? 8.281 22.281 11.094 1 98.94 80 ILE B CA 1
ATOM 3306 C C . ILE B 1 80 ? 7.102 21.812 10.234 1 98.94 80 ILE B C 1
ATOM 3308 O O . ILE B 1 80 ? 6.266 21.031 10.688 1 98.94 80 ILE B O 1
ATOM 3312 N N . MET B 1 81 ? 6.988 22.297 9.008 1 98.94 81 MET B N 1
ATOM 3313 C CA . MET B 1 81 ? 5.859 22.062 8.109 1 98.94 81 MET B CA 1
ATOM 3314 C C . MET B 1 81 ? 6.332 21.438 6.797 1 98.94 81 MET B C 1
ATOM 3316 O O . MET B 1 81 ? 7.285 21.922 6.18 1 98.94 81 MET B O 1
ATOM 3320 N N . SER B 1 82 ? 5.703 20.359 6.375 1 98.88 82 SER B N 1
ATOM 3321 C CA . SER B 1 82 ? 6.051 19.781 5.082 1 98.88 82 SER B CA 1
ATOM 3322 C C . SER B 1 82 ? 5.625 20.688 3.938 1 98.88 82 SER B C 1
ATOM 3324 O O . SER B 1 82 ? 4.605 21.375 4.027 1 98.88 82 SER B O 1
ATOM 3326 N N . THR B 1 83 ? 6.383 20.656 2.861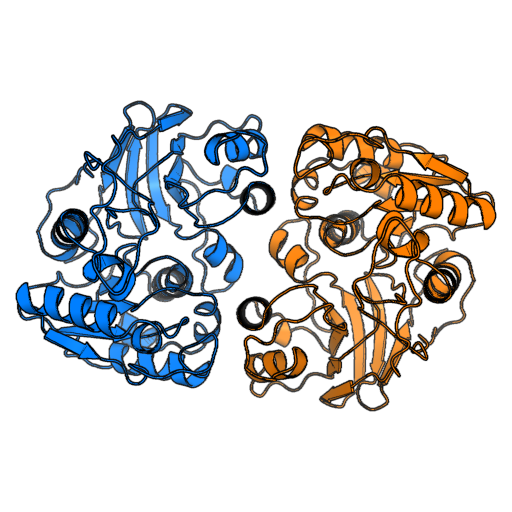 1 98.88 83 THR B N 1
ATOM 3327 C CA . THR B 1 83 ? 6.008 21.438 1.691 1 98.88 83 THR B CA 1
ATOM 3328 C C . THR B 1 83 ? 4.84 20.797 0.957 1 98.88 83 THR B C 1
ATOM 3330 O O . THR B 1 83 ? 3.984 21.484 0.404 1 98.88 83 THR B O 1
ATOM 3333 N N . ILE B 1 84 ? 4.906 19.547 0.885 1 98.31 84 ILE B N 1
ATOM 3334 C CA . ILE B 1 84 ? 3.842 18.719 0.346 1 98.31 84 ILE B CA 1
ATOM 3335 C C . ILE B 1 84 ? 4.043 17.266 0.799 1 98.31 84 ILE B C 1
ATOM 3337 O O . ILE B 1 84 ? 4.996 16.969 1.516 1 98.31 84 ILE B O 1
ATOM 3341 N N . GLY B 1 85 ? 3.148 16.375 0.372 1 96.44 85 GLY B N 1
ATOM 3342 C CA . GLY B 1 85 ? 3.314 14.938 0.539 1 96.44 85 GLY B CA 1
ATOM 3343 C C . GLY B 1 85 ? 4.031 14.281 -0.626 1 96.44 85 GLY B C 1
ATOM 3344 O O . GLY B 1 85 ? 4.914 14.883 -1.238 1 96.44 85 GLY B O 1
ATOM 3345 N N . GLY B 1 86 ? 3.676 13.203 -0.98 1 97.81 86 GLY B N 1
ATOM 3346 C CA . GLY B 1 86 ? 4.27 12.336 -1.983 1 97.81 86 GLY B CA 1
ATOM 3347 C C . GLY B 1 86 ? 4.125 10.859 -1.658 1 97.81 86 GLY B C 1
ATOM 3348 O O . GLY B 1 86 ? 3.027 10.391 -1.349 1 97.81 86 GLY B O 1
ATOM 3349 N N . MET B 1 87 ? 5.301 10.195 -1.824 1 98.19 87 MET B N 1
ATOM 3350 C CA . MET B 1 87 ? 5.176 8.75 -1.638 1 98.19 87 MET B CA 1
ATOM 3351 C C . MET B 1 87 ? 6.301 8.219 -0.758 1 98.19 87 MET B C 1
ATOM 3353 O O . MET B 1 87 ? 6.258 7.062 -0.323 1 98.19 87 MET B O 1
ATOM 3357 N N . ASN B 1 88 ? 7.277 9.016 -0.397 1 98.62 88 ASN B N 1
ATOM 3358 C CA . ASN B 1 88 ? 8.531 8.391 0.015 1 98.62 88 ASN B CA 1
ATOM 3359 C C . ASN B 1 88 ? 8.977 8.875 1.392 1 98.62 88 ASN B C 1
ATOM 3361 O O . ASN B 1 88 ? 10.148 8.75 1.754 1 98.62 88 ASN B O 1
ATOM 3365 N N . SER B 1 89 ? 8.094 9.43 2.146 1 98.81 89 SER B N 1
ATOM 3366 C CA . SER B 1 89 ? 8.461 9.914 3.473 1 98.81 89 SER B CA 1
ATOM 3367 C C . SER B 1 89 ? 8.867 8.758 4.387 1 98.81 89 SER B C 1
ATOM 3369 O O . SER B 1 89 ? 9.68 8.938 5.293 1 98.81 89 SER B O 1
ATOM 3371 N N . ASN B 1 90 ? 8.352 7.559 4.125 1 98.88 90 ASN B N 1
ATOM 3372 C CA . ASN B 1 90 ? 8.688 6.422 4.977 1 98.88 90 ASN B CA 1
ATOM 3373 C C . ASN B 1 90 ? 10.164 6.051 4.859 1 98.88 90 ASN B C 1
ATOM 3375 O O . ASN B 1 90 ? 10.734 5.469 5.781 1 98.88 90 ASN B O 1
ATOM 3379 N N . SER B 1 91 ? 10.828 6.438 3.805 1 98.81 91 SER B N 1
ATOM 3380 C CA . SER B 1 91 ? 12.219 6.078 3.535 1 98.81 91 SER B CA 1
ATOM 3381 C C . SER B 1 91 ? 13.164 6.766 4.508 1 98.81 91 SER B C 1
ATOM 3383 O O . SER B 1 91 ? 14.289 6.301 4.73 1 98.81 91 SER B O 1
ATOM 3385 N N . ILE B 1 92 ? 12.766 7.879 5.094 1 98.81 92 ILE B N 1
ATOM 3386 C CA . ILE B 1 92 ? 13.742 8.641 5.867 1 98.81 92 ILE B CA 1
ATOM 3387 C C . ILE B 1 92 ? 13.523 8.398 7.359 1 98.81 92 ILE B C 1
ATOM 3389 O O . ILE B 1 92 ? 14.336 8.82 8.188 1 98.81 92 ILE B O 1
ATOM 3393 N N . LEU B 1 93 ? 12.523 7.621 7.738 1 98.88 93 LEU B N 1
ATOM 3394 C CA . LEU B 1 93 ? 12.109 7.414 9.125 1 98.88 93 LEU B CA 1
ATOM 3395 C C . LEU B 1 93 ? 13.266 6.883 9.961 1 98.88 93 LEU B C 1
ATOM 3397 O O . LEU B 1 93 ? 13.477 7.332 11.086 1 98.88 93 LEU B O 1
ATOM 3401 N N . PRO B 1 94 ? 14.133 5.949 9.422 1 98.5 94 PRO B N 1
ATOM 3402 C CA . PRO B 1 94 ? 15.188 5.387 10.258 1 98.5 94 PRO B CA 1
ATOM 3403 C C . PRO B 1 94 ? 16.281 6.402 10.602 1 98.5 94 PRO B C 1
ATOM 3405 O O . PRO B 1 94 ? 17.094 6.164 11.492 1 98.5 94 PRO B O 1
ATOM 3408 N N . TYR B 1 95 ? 16.219 7.527 9.969 1 98.62 95 TYR B N 1
ATOM 3409 C CA . TYR B 1 95 ? 17.391 8.406 10.031 1 98.62 95 TYR B CA 1
ATOM 3410 C C . TYR B 1 95 ? 17.031 9.727 10.703 1 98.62 95 TYR B C 1
ATOM 3412 O O . TYR B 1 95 ? 17.844 10.656 10.711 1 98.62 95 TYR B O 1
ATOM 3420 N N . ILE B 1 96 ? 15.914 9.844 11.242 1 98.81 96 ILE B N 1
ATOM 3421 C CA . ILE B 1 96 ? 15.453 11.07 11.883 1 98.81 96 ILE B CA 1
ATOM 3422 C C . ILE B 1 96 ? 16.047 11.172 13.289 1 98.81 96 ILE B C 1
ATOM 3424 O O . ILE B 1 96 ? 16.141 10.164 13.992 1 98.81 96 ILE B O 1
ATOM 3428 N N . ASP B 1 97 ? 16.406 12.32 13.719 1 98.81 97 ASP B N 1
ATOM 3429 C CA . ASP B 1 97 ? 16.953 12.594 15.047 1 98.81 97 ASP B CA 1
ATOM 3430 C C . ASP B 1 97 ? 15.836 12.734 16.078 1 98.81 97 ASP B C 1
ATOM 3432 O O . ASP B 1 97 ? 15.594 13.828 16.594 1 98.81 97 ASP B O 1
ATOM 3436 N N . TYR B 1 98 ? 15.25 11.633 16.5 1 98.69 98 TYR B N 1
ATOM 3437 C CA . TYR B 1 98 ? 14.109 11.602 17.422 1 98.69 98 TYR B CA 1
ATOM 3438 C C . TYR B 1 98 ? 14.5 12.117 18.797 1 98.69 98 TYR B C 1
ATOM 3440 O O . TYR B 1 98 ? 13.695 12.758 19.484 1 98.69 98 TYR B O 1
ATOM 3448 N N . ASP B 1 99 ? 15.75 11.859 19.188 1 98.38 99 ASP B N 1
ATOM 3449 C CA . ASP B 1 99 ? 16.219 12.281 20.516 1 98.38 99 ASP B CA 1
ATOM 3450 C C . ASP B 1 99 ? 16.219 13.805 20.625 1 98.38 99 ASP B C 1
ATOM 3452 O O . ASP B 1 99 ? 15.766 14.359 21.625 1 98.38 99 ASP B O 1
ATOM 3456 N N . THR B 1 100 ? 16.766 14.398 19.625 1 98.31 100 THR B N 1
ATOM 3457 C CA . THR B 1 100 ? 16.781 15.859 19.641 1 98.31 100 THR B CA 1
ATOM 3458 C C . THR B 1 100 ? 15.367 16.422 19.641 1 98.31 100 THR B C 1
ATOM 3460 O O . THR B 1 100 ? 15.078 17.406 20.328 1 98.31 100 THR B O 1
ATOM 3463 N N . PHE B 1 101 ? 14.469 15.836 18.891 1 98.19 101 PHE B N 1
ATOM 3464 C CA . PHE B 1 101 ? 13.078 16.281 18.859 1 98.19 101 PHE B CA 1
ATOM 3465 C C . PHE B 1 101 ? 12.438 16.141 20.234 1 98.19 101 PHE B C 1
ATOM 3467 O O . PHE B 1 101 ? 11.695 17.031 20.656 1 98.19 101 PHE B O 1
ATOM 3474 N N . LEU B 1 102 ? 12.656 15.023 20.875 1 97.44 102 LEU B N 1
ATOM 3475 C CA . LEU B 1 102 ? 12.109 14.75 22.188 1 97.44 102 LEU B CA 1
ATOM 3476 C C . LEU B 1 102 ? 12.586 15.797 23.203 1 97.44 102 LEU B C 1
ATOM 3478 O O . LEU B 1 102 ? 11.812 16.234 24.062 1 97.44 102 LEU B O 1
ATOM 3482 N N . ASN B 1 103 ? 13.82 16.219 23.062 1 95.94 103 ASN B N 1
ATOM 3483 C CA . ASN B 1 103 ? 14.43 17.125 24.031 1 95.94 103 ASN B CA 1
ATOM 3484 C C . ASN B 1 103 ? 14.031 18.578 23.75 1 95.94 103 ASN B C 1
ATOM 3486 O O . ASN B 1 103 ? 14.125 19.422 24.641 1 95.94 103 ASN B O 1
ATOM 3490 N N . ASN B 1 104 ? 13.68 18.844 22.547 1 94.44 104 ASN B N 1
ATOM 3491 C CA . ASN B 1 104 ? 13.211 20.172 22.141 1 94.44 104 ASN B CA 1
ATOM 3492 C C . ASN B 1 104 ? 11.984 20.078 21.234 1 94.44 104 ASN B C 1
ATOM 3494 O O . ASN B 1 104 ? 12.047 20.406 20.047 1 94.44 104 ASN B O 1
ATOM 3498 N N . PRO B 1 105 ? 10.891 19.75 21.859 1 95.62 105 PRO B N 1
ATOM 3499 C CA . PRO B 1 105 ? 9.695 19.516 21.047 1 95.62 105 PRO B CA 1
ATOM 3500 C C . PRO B 1 105 ? 9.242 20.766 20.297 1 95.62 105 PRO B C 1
ATOM 3502 O O . PRO B 1 105 ? 9.336 21.875 20.812 1 95.62 105 PRO B O 1
ATOM 3505 N N . LYS B 1 106 ? 8.852 20.578 19.094 1 96.12 106 LYS B N 1
ATOM 3506 C CA . LYS B 1 106 ? 8.273 21.625 18.25 1 96.12 106 LYS B CA 1
ATOM 3507 C C . LYS B 1 106 ? 7.035 21.125 17.516 1 96.12 106 LYS B C 1
ATOM 3509 O O . LYS B 1 106 ? 6.734 19.922 17.547 1 96.12 106 LYS B O 1
ATOM 3514 N N . ILE B 1 107 ? 6.289 22.047 17 1 98.44 107 ILE B N 1
ATOM 3515 C CA . ILE B 1 107 ? 5.117 21.688 16.203 1 98.44 107 ILE B CA 1
ATOM 3516 C C . ILE B 1 107 ? 5.555 21 14.914 1 98.44 107 ILE B C 1
ATOM 3518 O O . ILE B 1 107 ? 6.367 21.547 14.164 1 98.44 107 ILE B O 1
ATOM 3522 N N . MET B 1 108 ? 5.164 19.797 14.711 1 98.75 108 MET B N 1
ATOM 3523 C CA . MET B 1 108 ? 5.312 19.062 13.461 1 98.75 108 MET B CA 1
ATOM 3524 C C . MET B 1 108 ? 3.975 18.922 12.742 1 98.75 108 MET B C 1
ATOM 3526 O O . MET B 1 108 ? 3.041 18.312 13.273 1 98.75 108 MET B O 1
ATOM 3530 N N . ILE B 1 109 ? 3.85 19.453 11.508 1 98.88 109 ILE B N 1
ATOM 3531 C CA . ILE B 1 109 ? 2.535 19.5 10.875 1 98.88 109 ILE B CA 1
ATOM 3532 C C . ILE B 1 109 ? 2.666 19.156 9.391 1 98.88 109 ILE B C 1
ATOM 3534 O O . ILE B 1 109 ? 3.689 19.453 8.766 1 98.88 109 ILE B O 1
ATOM 3538 N N . GLY B 1 110 ? 1.763 18.547 8.812 1 98.81 110 GLY B N 1
ATOM 3539 C CA . GLY B 1 110 ? 1.624 18.125 7.43 1 98.81 110 GLY B CA 1
ATOM 3540 C C . GLY B 1 110 ? 0.509 17.109 7.227 1 98.81 110 GLY B C 1
ATOM 3541 O O . GLY B 1 110 ? -0.225 16.797 8.164 1 98.81 110 GLY B O 1
ATOM 3542 N N . TYR B 1 111 ? 0.303 16.656 6.07 1 98.69 111 TYR B N 1
ATOM 3543 C CA . TYR B 1 111 ? -0.677 15.617 5.777 1 98.69 111 TYR B CA 1
ATOM 3544 C C . TYR B 1 111 ? -0.222 14.75 4.605 1 98.69 111 TYR B C 1
ATOM 3546 O O . TYR B 1 111 ? 0.888 14.922 4.098 1 98.69 111 TYR B O 1
ATOM 3554 N N . SER B 1 112 ? -1.071 13.781 4.16 1 98.62 112 SER B N 1
ATOM 3555 C CA . SER B 1 112 ? -0.753 12.883 3.055 1 98.62 112 SER B CA 1
ATOM 3556 C C . SER B 1 112 ? 0.429 11.984 3.396 1 98.62 112 SER B C 1
ATOM 3558 O O . SER B 1 112 ? 0.419 11.305 4.422 1 98.62 112 SER B O 1
ATOM 3560 N N . ASP B 1 113 ? 1.443 12.117 2.559 1 98.75 113 ASP B N 1
ATOM 3561 C CA . ASP B 1 113 ? 2.607 11.266 2.764 1 98.75 113 ASP B CA 1
ATOM 3562 C C . ASP B 1 113 ? 3.354 11.648 4.039 1 98.75 113 ASP B C 1
ATOM 3564 O O . ASP B 1 113 ? 4.055 10.82 4.629 1 98.75 113 ASP B O 1
ATOM 3568 N N . ALA B 1 114 ? 3.188 12.867 4.551 1 98.75 114 ALA B N 1
ATOM 3569 C CA . ALA B 1 114 ? 3.82 13.32 5.785 1 98.75 114 ALA B CA 1
ATOM 3570 C C . ALA B 1 114 ? 3.256 12.586 6.996 1 98.75 114 ALA B C 1
ATOM 3572 O O . ALA B 1 114 ? 3.83 12.633 8.086 1 98.75 114 ALA B O 1
ATOM 3573 N N . THR B 1 115 ? 2.143 11.867 6.801 1 98.94 115 THR B N 1
ATOM 3574 C CA . THR B 1 115 ? 1.582 11.016 7.844 1 98.94 115 THR B CA 1
ATOM 3575 C C . THR B 1 115 ? 2.656 10.109 8.438 1 98.94 115 THR B C 1
ATOM 3577 O O . THR B 1 115 ? 2.689 9.891 9.656 1 98.94 115 THR B O 1
ATOM 3580 N N . ALA B 1 116 ? 3.527 9.594 7.586 1 98.94 116 ALA B N 1
ATOM 3581 C CA . ALA B 1 116 ? 4.586 8.703 8.055 1 98.94 116 ALA B CA 1
ATOM 3582 C C . ALA B 1 116 ? 5.473 9.398 9.086 1 98.94 116 ALA B C 1
ATOM 3584 O O . ALA B 1 116 ? 5.805 8.812 10.117 1 98.94 116 ALA B O 1
ATOM 3585 N N . LEU B 1 117 ? 5.824 10.633 8.836 1 98.94 117 LEU B N 1
ATOM 3586 C CA . LEU B 1 117 ? 6.703 11.398 9.711 1 98.94 117 LEU B CA 1
ATOM 3587 C C . LEU B 1 117 ? 5.977 11.805 10.992 1 98.94 117 LEU B C 1
ATOM 3589 O O . LEU B 1 117 ? 6.547 11.742 12.078 1 98.94 117 LEU B O 1
ATOM 3593 N N . LEU B 1 118 ? 4.723 12.258 10.828 1 98.88 118 LEU B N 1
ATOM 3594 C CA . LEU B 1 118 ? 3.92 12.641 11.984 1 98.88 118 LEU B CA 1
ATOM 3595 C C . LEU B 1 118 ? 3.766 11.469 12.953 1 98.88 118 LEU B C 1
ATOM 3597 O O . LEU B 1 118 ? 4.012 11.609 14.148 1 98.88 118 LEU B O 1
ATOM 3601 N N . LEU B 1 119 ? 3.375 10.328 12.422 1 98.94 119 LEU B N 1
ATOM 3602 C CA . LEU B 1 119 ? 3.168 9.148 13.25 1 98.94 119 LEU B CA 1
ATOM 3603 C C . LEU B 1 119 ? 4.496 8.625 13.789 1 98.94 119 LEU B C 1
ATOM 3605 O O . LEU B 1 119 ? 4.57 8.172 14.93 1 98.94 119 LEU B O 1
ATOM 3609 N N . GLY B 1 120 ? 5.547 8.664 12.914 1 98.88 120 GLY B N 1
ATOM 3610 C CA . GLY B 1 120 ? 6.859 8.242 13.383 1 98.88 120 GLY B CA 1
ATOM 3611 C C . GLY B 1 120 ? 7.355 9.047 14.57 1 98.88 120 GLY B C 1
ATOM 3612 O O . GLY B 1 120 ? 7.832 8.469 15.555 1 98.88 120 GLY B O 1
ATOM 3613 N N . ILE B 1 121 ? 7.262 10.359 14.5 1 98.75 121 ILE B N 1
ATOM 3614 C CA . ILE B 1 121 ? 7.676 11.242 15.586 1 98.75 121 ILE B CA 1
ATOM 3615 C C . ILE B 1 121 ? 6.848 10.945 16.828 1 98.75 121 ILE B C 1
ATOM 3617 O O . ILE B 1 121 ? 7.398 10.805 17.938 1 98.75 121 ILE B O 1
ATOM 3621 N N . TYR B 1 122 ? 5.547 10.82 16.688 1 98.62 122 TYR B N 1
ATOM 3622 C CA . TYR B 1 122 ? 4.68 10.516 17.812 1 98.62 122 TYR B CA 1
ATOM 3623 C C . TYR B 1 122 ? 5.039 9.172 18.422 1 98.62 122 TYR B C 1
ATOM 3625 O O . TYR B 1 122 ? 5.105 9.039 19.656 1 98.62 122 TYR B O 1
ATOM 3633 N N . ALA B 1 123 ? 5.242 8.172 17.594 1 98.69 123 ALA B N 1
ATOM 3634 C CA . ALA B 1 123 ? 5.551 6.82 18.062 1 98.69 123 ALA B CA 1
ATOM 3635 C C . ALA B 1 123 ? 6.848 6.801 18.859 1 98.69 123 ALA B C 1
ATOM 3637 O O . ALA B 1 123 ? 6.949 6.102 19.875 1 98.69 123 ALA B O 1
ATOM 3638 N N . LYS B 1 124 ? 7.809 7.617 18.453 1 98.5 124 LYS B N 1
ATOM 3639 C CA . LYS B 1 124 ? 9.148 7.551 19.031 1 98.5 124 LYS B CA 1
ATOM 3640 C C . LYS B 1 124 ? 9.289 8.508 20.203 1 98.5 124 LYS B C 1
ATOM 3642 O O . LYS B 1 124 ? 10.156 8.32 21.062 1 98.5 124 LYS B O 1
ATOM 3647 N N . THR B 1 125 ? 8.406 9.516 20.266 1 98 125 THR B N 1
ATOM 3648 C CA . THR B 1 125 ? 8.664 10.562 21.25 1 98 125 THR B CA 1
ATOM 3649 C C . THR B 1 125 ? 7.457 10.742 22.172 1 98 125 THR B C 1
ATOM 3651 O O . THR B 1 125 ? 7.578 11.312 23.25 1 98 125 THR B O 1
ATOM 3654 N N . GLY B 1 126 ? 6.305 10.336 21.734 1 97.06 126 GLY B N 1
ATOM 3655 C CA . GLY B 1 126 ? 5.086 10.555 22.484 1 97.06 126 GLY B CA 1
ATOM 3656 C C . GLY B 1 126 ? 4.559 11.969 22.375 1 97.06 126 GLY B C 1
ATOM 3657 O O . GLY B 1 126 ? 3.494 12.289 22.906 1 97.06 126 GLY B O 1
ATOM 3658 N N . ILE B 1 127 ? 5.266 12.836 21.641 1 97.38 127 ILE B N 1
ATOM 3659 C CA . ILE B 1 127 ? 4.859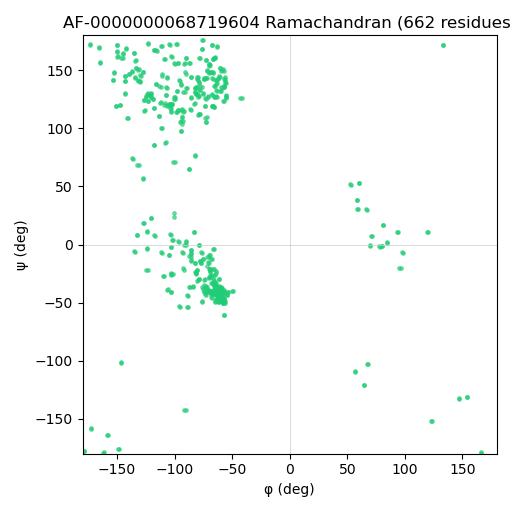 14.227 21.453 1 97.38 127 ILE B CA 1
ATOM 3660 C C . ILE B 1 127 ? 3.771 14.32 20.391 1 97.38 127 ILE B C 1
ATOM 3662 O O . ILE B 1 127 ? 3.928 13.789 19.281 1 97.38 127 ILE B O 1
ATOM 3666 N N . PRO B 1 128 ? 2.668 14.984 20.672 1 97.62 128 PRO B N 1
ATOM 3667 C CA . PRO B 1 128 ? 1.61 15.125 19.672 1 97.62 128 PRO B CA 1
ATOM 3668 C C . PRO B 1 128 ? 2.09 15.82 18.391 1 97.62 128 PRO B C 1
ATOM 3670 O O . PRO B 1 128 ? 2.875 16.766 18.469 1 97.62 128 PRO B O 1
ATOM 3673 N N . THR B 1 129 ? 1.725 15.289 17.312 1 98.56 129 THR B N 1
ATOM 3674 C CA . THR B 1 129 ? 1.935 15.906 16 1 98.56 129 THR B CA 1
ATOM 3675 C C . THR B 1 129 ? 0.605 16.328 15.383 1 98.56 129 THR B C 1
ATOM 3677 O O . THR B 1 129 ? -0.461 16.016 15.922 1 98.56 129 THR B O 1
ATOM 3680 N N . PHE B 1 130 ? 0.661 17.062 14.289 1 98.81 130 PHE B N 1
ATOM 3681 C CA . PHE B 1 130 ? -0.566 17.688 13.82 1 98.81 130 PHE B CA 1
ATOM 3682 C C . PHE B 1 130 ? -0.832 17.344 12.359 1 98.81 130 PHE B C 1
ATOM 3684 O O . PHE B 1 130 ? -0.019 17.641 11.484 1 98.81 130 PHE B O 1
ATOM 3691 N N . TYR B 1 131 ? -1.941 16.594 12.148 1 98.88 131 TYR B N 1
ATOM 3692 C CA . TYR B 1 131 ? -2.436 16.406 10.789 1 98.88 131 TYR B CA 1
ATOM 3693 C C . TYR B 1 131 ? -3.189 17.641 10.312 1 98.88 131 TYR B C 1
ATOM 3695 O O . TYR B 1 131 ? -4.23 18 10.867 1 98.88 131 TYR B O 1
ATOM 3703 N N . GLY B 1 132 ? -2.609 18.281 9.359 1 98.75 132 GLY B N 1
ATOM 3704 C CA . GLY B 1 132 ? -3.1 19.578 8.914 1 98.75 132 GLY B CA 1
ATOM 3705 C C . GLY B 1 132 ? -2.402 20.094 7.664 1 98.75 132 GLY B C 1
ATOM 3706 O O . GLY B 1 132 ? -1.829 19.297 6.906 1 98.75 132 GLY B O 1
ATOM 3707 N N . PRO B 1 133 ? -2.451 21.359 7.453 1 98.75 133 PRO B N 1
ATOM 3708 C CA . PRO B 1 133 ? -2.002 21.922 6.18 1 98.75 133 PRO B CA 1
ATOM 3709 C C . PRO B 1 133 ? -0.521 21.672 5.914 1 98.75 133 PRO B C 1
ATOM 3711 O O . PRO B 1 133 ? 0.287 21.656 6.844 1 98.75 133 PRO B O 1
ATOM 3714 N N . ALA B 1 134 ? -0.22 21.422 4.691 1 98.88 134 ALA B N 1
ATOM 3715 C CA . ALA B 1 134 ? 1.13 21.516 4.145 1 98.88 134 ALA B CA 1
ATOM 3716 C C . ALA B 1 134 ? 1.322 22.828 3.393 1 98.88 134 ALA B C 1
ATOM 3718 O O . ALA B 1 134 ? 0.361 23.406 2.873 1 98.88 134 ALA B O 1
ATOM 3719 N N . LEU B 1 135 ? 2.482 23.281 3.273 1 98.88 135 LEU B N 1
ATOM 3720 C CA . LEU B 1 135 ? 2.756 24.625 2.807 1 98.88 135 LEU B CA 1
ATOM 3721 C C . LEU B 1 135 ? 2.143 24.859 1.431 1 98.88 135 LEU B C 1
ATOM 3723 O O . LEU B 1 135 ? 1.211 25.656 1.29 1 98.88 135 LEU B O 1
ATOM 3727 N N . VAL B 1 136 ? 2.523 24.125 0.441 1 98.81 136 VAL B N 1
ATOM 3728 C CA . VAL B 1 136 ? 2.24 24.469 -0.952 1 98.81 136 VAL B CA 1
ATOM 3729 C C . VAL B 1 136 ? 0.78 24.156 -1.271 1 98.81 136 VAL B C 1
ATOM 3731 O O . VAL B 1 136 ? 0.056 25 -1.789 1 98.81 136 VAL B O 1
ATOM 3734 N N . PRO B 1 137 ? 0.277 22.938 -0.928 1 98.31 137 PRO B N 1
ATOM 3735 C CA . PRO B 1 137 ? -1.109 22.672 -1.317 1 98.31 137 PRO B CA 1
ATOM 3736 C C . PRO B 1 137 ? -2.117 23.5 -0.513 1 98.31 137 PRO B C 1
ATOM 3738 O O . PRO B 1 137 ? -3.195 23.828 -1.017 1 98.31 137 PRO B O 1
ATOM 3741 N N . SER B 1 138 ? -1.761 23.844 0.705 1 98.5 138 SER B N 1
ATOM 3742 C CA . SER B 1 138 ? -2.748 24.469 1.582 1 98.5 138 SER B CA 1
ATOM 3743 C C . SER B 1 138 ? -2.645 25.984 1.54 1 98.5 138 SER B C 1
ATOM 3745 O O . SER B 1 138 ? -3.594 26.656 1.143 1 98.5 138 SER B O 1
ATOM 3747 N N . PHE B 1 139 ? -1.469 26.516 1.773 1 98.81 139 PHE B N 1
ATOM 3748 C CA . PHE B 1 139 ? -1.342 27.953 1.933 1 98.81 139 PHE B CA 1
ATOM 3749 C C . PHE B 1 139 ? -1.008 28.625 0.602 1 98.81 139 PHE B C 1
ATOM 3751 O O . PHE B 1 139 ? -1 29.844 0.5 1 98.81 139 PHE B O 1
ATOM 3758 N N . GLY B 1 140 ? -0.747 27.766 -0.435 1 98.56 140 GLY B N 1
ATOM 3759 C CA . GLY B 1 140 ? -0.676 28.266 -1.8 1 98.56 140 GLY B CA 1
ATOM 3760 C C . GLY B 1 140 ? -2.029 28.328 -2.482 1 98.56 140 GLY B C 1
ATOM 3761 O O . GLY B 1 140 ? -2.143 28.828 -3.602 1 98.56 140 GLY B O 1
ATOM 3762 N N . GLU B 1 141 ? -3.027 27.812 -1.851 1 97.81 141 GLU B N 1
ATOM 3763 C CA . GLU B 1 141 ? -4.395 27.828 -2.365 1 97.81 141 GLU B CA 1
ATOM 3764 C C . GLU B 1 141 ? -4.938 29.25 -2.447 1 97.81 141 GLU B C 1
ATOM 3766 O O . GLU B 1 141 ? -4.457 30.141 -1.751 1 97.81 141 GLU B O 1
ATOM 3771 N N . PHE B 1 142 ? -5.988 29.438 -3.248 1 97.12 142 PHE B N 1
ATOM 3772 C CA . PHE B 1 142 ? -6.59 30.75 -3.426 1 97.12 142 PHE B CA 1
ATOM 3773 C C . PHE B 1 142 ? -7.73 30.969 -2.436 1 97.12 142 PHE B C 1
ATOM 3775 O O . PHE B 1 142 ? -8.289 30 -1.904 1 97.12 142 PHE B O 1
ATOM 3782 N N . GLU B 1 143 ? -8.016 32.156 -2.137 1 95.31 143 GLU B N 1
ATOM 3783 C CA . GLU B 1 143 ? -9.211 32.531 -1.372 1 95.31 143 GLU B CA 1
ATOM 3784 C C . GLU B 1 143 ? -10.477 32.031 -2.074 1 95.31 143 GLU B C 1
ATOM 3786 O O . GLU B 1 143 ? -10.539 32 -3.305 1 95.31 143 GLU B O 1
ATOM 3791 N N . PRO B 1 144 ? -11.414 31.75 -1.274 1 96.38 144 PRO B N 1
ATOM 3792 C CA . PRO B 1 144 ? -11.492 31.891 0.182 1 96.38 144 PRO B CA 1
ATOM 3793 C C . PRO B 1 144 ? -10.914 30.688 0.922 1 96.38 144 PRO B C 1
ATOM 3795 O O . PRO B 1 144 ? -10.734 30.734 2.143 1 96.38 144 PRO B O 1
ATOM 3798 N N . PHE B 1 145 ? -10.617 29.609 0.235 1 97.44 145 PHE B N 1
ATOM 3799 C CA . PHE B 1 145 ? -10.312 28.328 0.874 1 97.44 145 PHE B CA 1
ATOM 3800 C C . PHE B 1 145 ? -9.023 28.438 1.687 1 97.44 145 PHE B C 1
ATOM 3802 O O . PHE B 1 145 ? -8.914 27.812 2.752 1 97.44 145 PHE B O 1
ATOM 3809 N N . VAL B 1 146 ? -8.055 29.203 1.209 1 98.06 146 VAL B N 1
ATOM 3810 C CA . VAL B 1 146 ? -6.801 29.344 1.947 1 98.06 146 VAL B CA 1
ATOM 3811 C C . VAL B 1 146 ? -7.078 29.984 3.311 1 98.06 146 VAL B C 1
ATOM 3813 O O . VAL B 1 146 ? -6.508 29.562 4.32 1 98.06 146 VAL B O 1
ATOM 3816 N N . ASN B 1 147 ? -7.969 30.953 3.346 1 98.44 147 ASN B N 1
ATOM 3817 C CA . ASN B 1 147 ? -8.305 31.641 4.594 1 98.44 147 ASN B CA 1
ATOM 3818 C C . ASN B 1 147 ? -9.047 30.703 5.551 1 98.44 147 ASN B C 1
ATOM 3820 O O . ASN B 1 147 ? -8.82 30.75 6.762 1 98.44 147 ASN B O 1
ATOM 3824 N N . CYS B 1 148 ? -9.93 29.953 4.988 1 98.12 148 CYS B N 1
ATOM 3825 C CA . CYS B 1 148 ? -10.664 28.984 5.805 1 98.12 148 CYS B CA 1
ATOM 3826 C C . CYS B 1 148 ? -9.719 27.984 6.441 1 98.12 148 CYS B C 1
ATOM 3828 O O . CYS B 1 148 ? -9.836 27.672 7.629 1 98.12 148 CYS B O 1
ATOM 3830 N N . THR B 1 149 ? -8.812 27.422 5.652 1 98.75 149 THR B N 1
ATOM 3831 C CA . THR B 1 149 ? -7.812 26.484 6.148 1 98.75 149 THR B CA 1
ATOM 3832 C C . THR B 1 149 ? -6.949 27.125 7.223 1 98.75 149 THR B C 1
ATOM 3834 O O . THR B 1 149 ? -6.672 26.516 8.258 1 98.75 149 THR B O 1
ATOM 3837 N N . TYR B 1 150 ? -6.555 28.359 7.016 1 98.81 150 TYR B N 1
ATOM 3838 C CA . TYR B 1 150 ? -5.719 29.078 7.965 1 98.81 150 TYR B CA 1
ATOM 3839 C C . TYR B 1 150 ? -6.434 29.266 9.297 1 98.81 150 TYR B C 1
ATOM 3841 O O . TYR B 1 150 ? -5.805 29.219 10.359 1 98.81 150 TYR B O 1
ATOM 3849 N N . LYS B 1 151 ? -7.695 29.484 9.25 1 98.25 151 LYS B N 1
ATOM 3850 C CA . LYS B 1 151 ? -8.469 29.656 10.477 1 98.25 151 LYS B CA 1
ATOM 3851 C C . LYS B 1 151 ? -8.359 28.422 11.367 1 98.25 151 LYS B C 1
ATOM 3853 O O . LYS B 1 151 ? -8.164 28.547 12.578 1 98.25 151 LYS B O 1
ATOM 3858 N N . TYR B 1 152 ? -8.508 27.25 10.805 1 98.31 152 TYR B N 1
ATOM 3859 C CA . TYR B 1 152 ? -8.375 26.016 11.57 1 98.31 152 TYR B CA 1
ATOM 3860 C C . TYR B 1 152 ? -6.957 25.844 12.094 1 98.31 152 TYR B C 1
ATOM 3862 O O . TYR B 1 152 ? -6.754 25.406 13.227 1 98.31 152 TYR B O 1
ATOM 3870 N N . PHE B 1 153 ? -5.98 26.172 11.242 1 98.62 153 PHE B N 1
ATOM 3871 C CA . PHE B 1 153 ? -4.574 26.156 11.617 1 98.62 153 PHE B CA 1
ATOM 3872 C C . PHE B 1 153 ? -4.324 27.047 12.828 1 98.62 153 PHE B C 1
ATOM 3874 O O . PHE B 1 153 ? -3.738 26.609 13.82 1 98.62 153 PHE B O 1
ATOM 3881 N N . ALA B 1 154 ? -4.797 28.25 12.781 1 98.19 154 ALA B N 1
ATOM 3882 C CA . ALA B 1 154 ? -4.59 29.234 13.836 1 98.19 154 ALA B CA 1
ATOM 3883 C C . ALA B 1 154 ? -5.316 28.844 15.117 1 98.19 154 ALA B C 1
ATOM 3885 O O . ALA B 1 154 ? -4.77 28.953 16.219 1 98.19 154 ALA B O 1
ATOM 3886 N N . GLU B 1 155 ? -6.52 28.359 14.977 1 97.06 155 GLU B N 1
ATOM 3887 C CA . GLU B 1 155 ? -7.297 27.938 16.141 1 97.06 155 GLU B CA 1
ATOM 3888 C C . GLU B 1 155 ? -6.594 26.828 16.891 1 97.06 155 GLU B C 1
ATOM 3890 O O . GLU B 1 155 ? -6.625 26.781 18.125 1 97.06 155 GLU B O 1
ATOM 3895 N N . THR B 1 156 ? -5.969 25.953 16.141 1 97.69 156 THR B N 1
ATOM 3896 C CA . THR B 1 156 ? -5.367 24.766 16.734 1 97.69 156 THR B CA 1
ATOM 3897 C C . THR B 1 156 ? -3.973 25.078 17.266 1 97.69 156 THR B C 1
ATOM 3899 O O . THR B 1 156 ? -3.588 24.594 18.344 1 97.69 156 THR B O 1
ATOM 3902 N N . LEU B 1 157 ? -3.244 25.938 16.578 1 97.94 157 LEU B N 1
ATOM 3903 C CA . LEU B 1 157 ? -1.822 26.016 16.891 1 97.94 157 LEU B CA 1
ATOM 3904 C C . LEU B 1 157 ? -1.482 27.328 17.578 1 97.94 157 LEU B C 1
ATOM 3906 O O . LEU B 1 157 ? -0.472 27.438 18.281 1 97.94 157 LEU B O 1
ATOM 3910 N N . LEU B 1 158 ? -2.238 28.391 17.344 1 97.19 158 LEU B N 1
ATOM 3911 C CA . LEU B 1 158 ? -1.894 29.719 17.859 1 97.19 158 LEU B CA 1
ATOM 3912 C C . LEU B 1 158 ? -2.762 30.078 19.062 1 97.19 158 LEU B C 1
ATOM 3914 O O . LEU B 1 158 ? -2.266 30.625 20.047 1 97.19 158 LEU B O 1
ATOM 3918 N N . HIS B 1 159 ? -4.027 29.766 19.016 1 94 159 HIS B N 1
ATOM 3919 C CA . HIS B 1 159 ? -4.988 30.234 20 1 94 159 HIS B CA 1
ATOM 3920 C C . HIS B 1 159 ? -5.102 29.266 21.172 1 94 159 HIS B C 1
ATOM 3922 O O . HIS B 1 159 ? -4.941 28.062 21 1 94 159 HIS B O 1
ATOM 3928 N N . ASP B 1 160 ? -5.355 29.859 22.328 1 89.44 160 ASP B N 1
ATOM 3929 C CA . ASP B 1 160 ? -5.715 29.016 23.469 1 89.44 160 ASP B CA 1
ATOM 3930 C C . ASP B 1 160 ? -7.18 28.594 23.391 1 89.44 160 ASP B C 1
ATOM 3932 O O . ASP B 1 160 ? -8.055 29.406 23.109 1 89.44 160 ASP B O 1
ATOM 3936 N N . GLN B 1 161 ? -7.262 27.359 23.484 1 83.62 161 GLN B N 1
ATOM 3937 C CA . GLN B 1 161 ? -8.625 26.844 23.406 1 83.62 161 GLN B CA 1
ATOM 3938 C C . GLN B 1 161 ? -9.078 26.266 24.734 1 83.62 161 GLN B C 1
ATOM 3940 O O . GLN B 1 161 ? -8.312 25.594 25.422 1 83.62 161 GLN B O 1
ATOM 3945 N N . SER B 1 162 ? -10.344 26.641 25.078 1 90.5 162 SER B N 1
ATOM 3946 C CA . SER B 1 162 ? -10.969 25.969 26.203 1 90.5 162 SER B CA 1
ATOM 3947 C C . SER B 1 162 ? -11.406 24.562 25.844 1 90.5 162 SER B C 1
ATOM 3949 O O . SER B 1 162 ? -11.891 24.312 24.75 1 90.5 162 SER B O 1
ATOM 3951 N N . LEU B 1 163 ? -11.219 23.688 26.844 1 94.06 163 LEU B N 1
ATOM 3952 C CA . LEU B 1 163 ? -11.641 22.312 26.641 1 94.06 163 LEU B CA 1
ATOM 3953 C C . LEU B 1 163 ? -13.047 22.078 27.172 1 94.06 163 LEU B C 1
ATOM 3955 O O . LEU B 1 163 ? -13.414 22.625 28.219 1 94.06 163 LEU B O 1
ATOM 3959 N N . PRO B 1 164 ? -13.914 21.344 26.469 1 96.12 164 PRO B N 1
ATOM 3960 C CA . PRO B 1 164 ? -13.656 20.672 25.188 1 96.12 164 PRO B CA 1
ATOM 3961 C C . PRO B 1 164 ? -13.648 21.625 24 1 96.12 164 PRO B C 1
ATOM 3963 O O . PRO B 1 164 ? -14.461 22.562 23.953 1 96.12 164 PRO B O 1
ATOM 3966 N N . TYR B 1 165 ? -12.688 21.484 23.109 1 96.56 165 TYR B N 1
ATOM 3967 C CA . TYR B 1 165 ? -12.672 22.25 21.875 1 96.56 165 TYR B CA 1
ATOM 3968 C C . TYR B 1 165 ? -13.562 21.609 20.828 1 96.56 165 TYR B C 1
ATOM 3970 O O . TYR B 1 165 ? -13.32 20.484 20.406 1 96.56 165 TYR B O 1
ATOM 3978 N N . HIS B 1 166 ? -14.539 22.328 20.328 1 96.88 166 HIS B N 1
ATOM 3979 C CA . HIS B 1 166 ? -15.508 21.844 19.344 1 96.88 166 HIS B CA 1
ATOM 3980 C C . HIS B 1 166 ? -15.047 22.141 17.922 1 96.88 166 HIS B C 1
ATOM 3982 O O . HIS B 1 166 ? -15.008 23.312 17.516 1 96.88 166 HIS B O 1
ATOM 3988 N N . ILE B 1 167 ? -14.773 21.125 17.188 1 97.19 167 ILE B N 1
ATOM 3989 C CA . ILE B 1 167 ? -14.375 21.312 15.805 1 97.19 167 ILE B CA 1
ATOM 3990 C C . ILE B 1 167 ? -15.594 21.734 14.977 1 97.19 167 ILE B C 1
ATOM 3992 O O . ILE B 1 167 ? -16.594 21.016 14.945 1 97.19 167 ILE B O 1
ATOM 3996 N N . LYS B 1 168 ? -15.445 22.812 14.312 1 96.56 168 LYS B N 1
ATOM 3997 C CA . LYS B 1 168 ? -16.547 23.344 13.523 1 96.56 168 LYS B CA 1
ATOM 3998 C C . LYS B 1 168 ? -16.5 22.812 12.086 1 96.56 168 LYS B C 1
ATOM 4000 O O . LYS B 1 168 ? -15.453 22.844 11.445 1 96.56 168 LYS B O 1
ATOM 4005 N N . GLN B 1 169 ? -17.641 22.328 11.633 1 97.5 169 GLN B N 1
ATOM 4006 C CA . GLN B 1 169 ? -17.75 21.906 10.234 1 97.5 169 GLN B CA 1
ATOM 4007 C C . GLN B 1 169 ? -17.656 23.094 9.289 1 97.5 169 GLN B C 1
ATOM 4009 O O . GLN B 1 169 ? -18.312 24.109 9.492 1 97.5 169 GLN B O 1
ATOM 4014 N N . PRO B 1 170 ? -16.781 23 8.281 1 98 170 PRO B N 1
ATOM 4015 C CA . PRO B 1 170 ? -16.797 24.062 7.285 1 98 170 PRO B CA 1
ATOM 4016 C C . PRO B 1 170 ? -18.141 24.172 6.566 1 98 170 PRO B C 1
ATOM 4018 O O . PRO B 1 170 ? -18.828 23.156 6.367 1 98 170 PRO B O 1
ATOM 4021 N N . LEU B 1 171 ? -18.469 25.375 6.098 1 96.38 171 LEU B N 1
ATOM 4022 C CA . LEU B 1 171 ? -19.75 25.594 5.434 1 96.38 171 LEU B CA 1
ATOM 4023 C C . LEU B 1 171 ? -19.734 25.031 4.02 1 96.38 171 LEU B C 1
ATOM 4025 O O . LEU B 1 171 ? -20.766 24.547 3.529 1 96.38 171 LEU B O 1
ATOM 4029 N N . PHE B 1 172 ? -18.641 25.156 3.395 1 97.44 172 PHE B N 1
ATOM 4030 C CA . PHE B 1 172 ? -18.484 24.703 2.02 1 97.44 172 PHE B CA 1
ATOM 4031 C C . PHE B 1 172 ? -17.172 23.938 1.855 1 97.44 172 PHE B C 1
ATOM 4033 O O . PHE B 1 172 ? -16.281 24.031 2.693 1 97.44 172 PHE B O 1
ATOM 4040 N N . TRP B 1 173 ? -17.141 23.125 0.82 1 97.81 173 TRP B N 1
ATOM 4041 C CA . TRP B 1 173 ? -15.922 22.391 0.501 1 97.81 173 TRP B CA 1
ATOM 4042 C C . TRP B 1 173 ? -15.75 22.25 -1.007 1 97.81 173 TRP B C 1
ATOM 4044 O O . TRP B 1 173 ? -16.672 22.531 -1.772 1 97.81 173 TRP B O 1
ATOM 4054 N N . SER B 1 174 ? -14.562 21.891 -1.442 1 97.62 174 SER B N 1
ATOM 4055 C CA . SER B 1 174 ? -14.281 21.625 -2.852 1 97.62 174 SER B CA 1
ATOM 4056 C C . SER B 1 174 ? -13.117 20.656 -3.016 1 97.62 174 SER B C 1
ATOM 4058 O O . SER B 1 174 ? -12.188 20.656 -2.203 1 97.62 174 SER B O 1
ATOM 4060 N N . ASP B 1 175 ? -13.211 19.781 -3.953 1 96.25 175 ASP B N 1
ATOM 4061 C CA . ASP B 1 175 ? -12.062 19.016 -4.398 1 96.25 175 ASP B CA 1
ATOM 4062 C C . ASP B 1 175 ? -11.781 19.25 -5.883 1 96.25 175 ASP B C 1
ATOM 4064 O O . ASP B 1 175 ? -11.203 18.391 -6.555 1 96.25 175 ASP B O 1
ATOM 4068 N N . GLU B 1 176 ? -12.266 20.391 -6.383 1 95.31 176 GLU B N 1
ATOM 4069 C CA . GLU B 1 176 ? -12.086 20.719 -7.793 1 95.31 176 GLU B CA 1
ATOM 4070 C C . GLU B 1 176 ? -10.609 20.875 -8.141 1 95.31 176 GLU B C 1
ATOM 4072 O O . GLU B 1 176 ? -9.867 21.562 -7.434 1 95.31 176 GLU B O 1
ATOM 4077 N N . PHE B 1 177 ? -10.281 20.266 -9.156 1 91.19 177 PHE B N 1
ATOM 4078 C CA . PHE B 1 177 ? -8.906 20.359 -9.633 1 91.19 177 PHE B CA 1
ATOM 4079 C C . PHE B 1 177 ? -8.766 21.469 -10.664 1 91.19 177 PHE B C 1
ATOM 4081 O O . PHE B 1 177 ? -9.195 21.312 -11.812 1 91.19 177 PHE B O 1
ATOM 4088 N N . ILE B 1 178 ? -8.219 22.531 -10.258 1 92.5 178 ILE B N 1
ATOM 4089 C CA . ILE B 1 178 ? -7.957 23.625 -11.172 1 92.5 178 ILE B CA 1
ATOM 4090 C C . ILE B 1 178 ? -6.469 23.969 -11.156 1 92.5 178 ILE B C 1
ATOM 4092 O O . ILE B 1 178 ? -5.711 23.438 -10.352 1 92.5 178 ILE B O 1
ATOM 4096 N N . ASN B 1 179 ? -6.035 24.812 -11.992 1 92.94 179 ASN B N 1
ATOM 4097 C CA . ASN B 1 179 ? -4.625 25.172 -12.133 1 92.94 179 ASN B CA 1
ATOM 4098 C C . ASN B 1 179 ? -4.039 25.656 -10.812 1 92.94 179 ASN B C 1
ATOM 4100 O O . ASN B 1 179 ? -4.578 26.562 -10.18 1 92.94 179 ASN B O 1
ATOM 4104 N N . TRP B 1 180 ? -2.885 25.109 -10.312 1 90.88 180 TRP B N 1
ATOM 4105 C CA . TRP B 1 180 ? -2.23 25.406 -9.047 1 90.88 180 TRP B CA 1
ATOM 4106 C C . TRP B 1 180 ? -1.425 26.688 -9.133 1 90.88 180 TRP B C 1
ATOM 4108 O O . TRP B 1 180 ? -1.268 27.406 -8.141 1 90.88 180 TRP B O 1
ATOM 4118 N N . GLU B 1 181 ? -0.953 26.906 -10.312 1 94.75 181 GLU B N 1
ATOM 4119 C CA . GLU B 1 181 ? 0.054 27.953 -10.453 1 94.75 181 GLU B CA 1
ATOM 4120 C C . GLU B 1 181 ? -0.595 29.312 -10.664 1 94.75 181 GLU B C 1
ATOM 4122 O O . GLU B 1 181 ? -0.091 30.328 -10.188 1 94.75 181 GLU B O 1
ATOM 4127 N N . GLU B 1 182 ? -1.697 29.281 -11.398 1 94.12 182 GLU B N 1
ATOM 4128 C CA . GLU B 1 182 ? -2.398 30.516 -11.711 1 94.12 182 GLU B CA 1
ATOM 4129 C C . GLU B 1 182 ? -3.895 30.391 -11.438 1 94.12 182 GLU B C 1
ATOM 4131 O O . GLU B 1 182 ? -4.496 29.359 -11.703 1 94.12 182 GLU B O 1
ATOM 4136 N N . LYS B 1 183 ? -4.461 31.484 -10.922 1 94.62 183 LYS B N 1
ATOM 4137 C CA . LYS B 1 183 ? -5.902 31.469 -10.703 1 94.62 183 LYS B CA 1
ATOM 4138 C C . LYS B 1 183 ? -6.66 31.578 -12.023 1 94.62 183 LYS B C 1
ATOM 4140 O O . LYS B 1 183 ? -6.613 32.625 -12.688 1 94.62 183 LYS B O 1
ATOM 4145 N N . THR B 1 184 ? -7.242 30.547 -12.398 1 95.56 184 THR B N 1
ATOM 4146 C CA . THR B 1 184 ? -7.941 30.547 -13.68 1 95.56 184 THR B CA 1
ATOM 4147 C C . THR B 1 184 ? -9.445 30.703 -13.477 1 95.56 184 THR B C 1
ATOM 4149 O O . THR B 1 184 ? -10.156 31.172 -14.367 1 95.56 184 THR B O 1
ATOM 4152 N N . LYS B 1 185 ? -9.945 30.328 -12.359 1 95 185 LYS B N 1
ATOM 4153 C CA . LYS B 1 185 ? -11.344 30.453 -11.953 1 95 185 LYS B CA 1
ATOM 4154 C C . LYS B 1 185 ? -11.508 30.234 -10.453 1 95 185 LYS B C 1
ATOM 4156 O O . LYS B 1 185 ? -10.57 29.812 -9.781 1 95 185 LYS B O 1
ATOM 4161 N N . GLU B 1 186 ? -12.711 30.562 -10.031 1 94.5 186 GLU B N 1
ATOM 4162 C CA . GLU B 1 186 ? -13.062 30.219 -8.648 1 94.5 186 GLU B CA 1
ATOM 4163 C C . GLU B 1 186 ? -13.438 28.75 -8.531 1 94.5 186 GLU B C 1
ATOM 4165 O O . GLU B 1 186 ? -14.102 28.203 -9.406 1 94.5 186 GLU B O 1
ATOM 4170 N N . LYS B 1 187 ? -12.977 28.141 -7.441 1 95.38 187 LYS B N 1
ATOM 4171 C CA . LYS B 1 187 ? -13.445 26.781 -7.156 1 95.38 187 LYS B CA 1
ATOM 4172 C C . LYS B 1 187 ? -14.914 26.781 -6.742 1 95.38 187 LYS B C 1
ATOM 4174 O O . LYS B 1 187 ? -15.383 27.734 -6.109 1 95.38 187 LYS B O 1
ATOM 4179 N N . GLU B 1 188 ? -15.484 25.719 -7.117 1 94.12 188 GLU B N 1
ATOM 4180 C CA . GLU B 1 188 ? -16.891 25.562 -6.727 1 94.12 188 GLU B CA 1
ATOM 4181 C C . GLU B 1 188 ? -17.031 25.453 -5.211 1 94.12 188 GLU B C 1
ATOM 4183 O O . GLU B 1 188 ? -16.234 24.75 -4.562 1 94.12 188 GLU B O 1
ATOM 4188 N N . LEU B 1 189 ? -18.016 26.141 -4.652 1 96.06 189 LEU B N 1
ATOM 4189 C CA . LEU B 1 189 ? -18.391 26 -3.248 1 96.06 189 LEU B CA 1
ATOM 4190 C C . LEU B 1 189 ? -19.516 25 -3.078 1 96.06 189 LEU B C 1
ATOM 4192 O O . LEU B 1 189 ? -20.688 25.344 -3.203 1 96.06 189 LEU B O 1
ATOM 4196 N N . ARG B 1 190 ? -19.203 23.844 -2.748 1 96.75 190 ARG B N 1
ATOM 4197 C CA . ARG B 1 190 ? -20.203 22.812 -2.529 1 96.75 190 ARG B CA 1
ATOM 4198 C C . ARG B 1 190 ? -20.656 22.781 -1.075 1 96.75 190 ARG B C 1
ATOM 4200 O O . ARG B 1 190 ? -19.844 22.844 -0.158 1 96.75 190 ARG B O 1
ATOM 4207 N N . PRO B 1 191 ? -21.922 22.688 -0.899 1 97.25 191 PRO B N 1
ATOM 4208 C CA . PRO B 1 191 ? -22.391 22.578 0.484 1 97.25 191 PRO B CA 1
ATOM 4209 C C . PRO B 1 191 ? -21.766 21.391 1.222 1 97.25 191 PRO B C 1
ATOM 4211 O O . PRO B 1 191 ? -21.562 20.328 0.632 1 97.25 191 PRO B O 1
ATOM 4214 N N . ASN B 1 192 ? -21.484 21.625 2.504 1 97.44 192 ASN B N 1
ATOM 4215 C CA . ASN B 1 192 ? -20.781 20.641 3.309 1 97.44 192 ASN B CA 1
ATOM 4216 C C . ASN B 1 192 ? -21.734 19.953 4.297 1 97.44 192 ASN B C 1
ATOM 4218 O O . ASN B 1 192 ? -22.578 20.609 4.898 1 97.44 192 ASN B O 1
ATOM 4222 N N . ASN B 1 193 ? -21.641 18.625 4.402 1 96.38 193 ASN B N 1
ATOM 4223 C CA . ASN B 1 193 ? -22.375 17.859 5.406 1 96.38 193 ASN B CA 1
ATOM 4224 C C . ASN B 1 193 ? -21.625 16.578 5.793 1 96.38 193 ASN B C 1
ATOM 4226 O O . ASN B 1 193 ? -21.359 15.727 4.945 1 96.38 193 ASN B O 1
ATOM 4230 N N . TRP B 1 194 ? -21.297 16.531 7.062 1 98.5 194 TRP B N 1
ATOM 4231 C CA . TRP B 1 194 ? -20.75 15.258 7.551 1 98.5 194 TRP B CA 1
ATOM 4232 C C . TRP B 1 194 ? -21.844 14.188 7.582 1 98.5 194 TRP B C 1
ATOM 4234 O O . TRP B 1 194 ? -23.031 14.5 7.613 1 98.5 194 TRP B O 1
ATOM 4244 N N . ILE B 1 195 ? -21.484 12.922 7.508 1 98.69 195 ILE B N 1
ATOM 4245 C CA . ILE B 1 195 ? -22.453 11.836 7.383 1 98.69 195 ILE B CA 1
ATOM 4246 C C . ILE B 1 195 ? -22.344 10.914 8.594 1 98.69 195 ILE B C 1
ATOM 4248 O O . ILE B 1 195 ? -21.281 10.328 8.852 1 98.69 195 ILE B O 1
ATOM 4252 N N . SER B 1 196 ? -23.422 10.82 9.359 1 98.81 196 SER B N 1
ATOM 4253 C CA . SER B 1 196 ? -23.531 9.766 10.359 1 98.81 196 SER B CA 1
ATOM 4254 C C . SER B 1 196 ? -23.766 8.406 9.703 1 98.81 196 SER B C 1
ATOM 4256 O O . SER B 1 196 ? -24.875 8.109 9.242 1 98.81 196 SER B O 1
ATOM 4258 N N . VAL B 1 197 ? -22.797 7.555 9.641 1 98.69 197 VAL B N 1
ATOM 4259 C CA . VAL B 1 197 ? -22.922 6.262 8.977 1 98.69 197 VAL B CA 1
ATOM 4260 C C . VAL B 1 197 ? -23.453 5.219 9.953 1 98.69 197 VAL B C 1
ATOM 4262 O O . VAL B 1 197 ? -24.406 4.508 9.656 1 98.69 197 VAL B O 1
ATOM 4265 N N . ILE B 1 198 ? -22.797 5.094 11.062 1 98.81 198 ILE B N 1
ATOM 4266 C CA . ILE B 1 198 ? -23.25 4.281 12.18 1 98.81 198 ILE B CA 1
ATOM 4267 C C . ILE B 1 198 ? -23.359 5.145 13.438 1 98.81 198 ILE B C 1
ATOM 4269 O O . ILE B 1 198 ? -22.375 5.734 13.875 1 98.81 198 ILE B O 1
ATOM 4273 N N . GLU B 1 199 ? -24.484 5.211 14.07 1 98.62 199 GLU B N 1
ATOM 4274 C CA . GLU B 1 199 ? -24.734 6.043 15.242 1 98.62 199 GLU B CA 1
ATOM 4275 C C . GLU B 1 199 ? -23.922 5.566 16.438 1 98.62 199 GLU B C 1
ATOM 4277 O O . GLU B 1 199 ? -23.453 4.426 16.469 1 98.62 199 GLU B O 1
ATOM 4282 N N . GLY B 1 200 ? -23.797 6.523 17.359 1 98.75 200 GLY B N 1
ATOM 4283 C CA . GLY B 1 200 ? -23.109 6.203 18.609 1 98.75 200 GLY B CA 1
ATOM 4284 C C . GLY B 1 200 ? -22.078 7.246 19 1 98.75 200 GLY B C 1
ATOM 4285 O O . GLY B 1 200 ? -21.859 8.211 18.281 1 98.75 200 GLY B O 1
ATOM 4286 N N . LYS B 1 201 ? -21.578 7.031 20.25 1 98.69 201 LYS B N 1
ATOM 4287 C CA . LYS B 1 201 ? -20.562 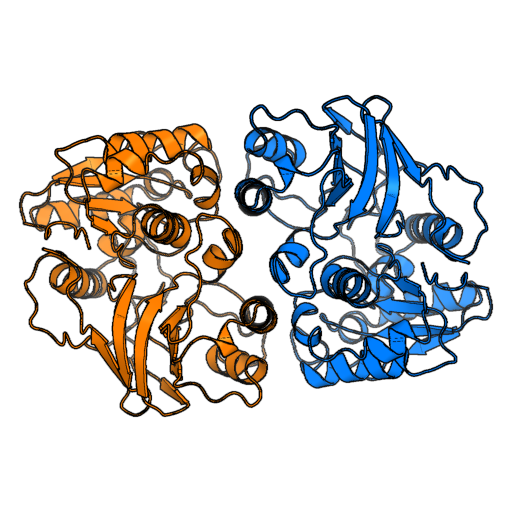7.922 20.812 1 98.69 201 LYS B CA 1
ATOM 4288 C C . LYS B 1 201 ? -19.359 7.133 21.312 1 98.69 201 LYS B C 1
ATOM 4290 O O . LYS B 1 201 ? -19.484 5.961 21.672 1 98.69 201 LYS B O 1
ATOM 4295 N N . ALA B 1 202 ? -18.281 7.754 21.219 1 98.69 202 ALA B N 1
ATOM 4296 C CA . ALA B 1 202 ? -17.062 7.152 21.75 1 98.69 202 ALA B CA 1
ATOM 4297 C C . ALA B 1 202 ? -16.047 8.219 22.156 1 98.69 202 ALA B C 1
ATOM 4299 O O . ALA B 1 202 ? -16.047 9.328 21.609 1 98.69 202 ALA B O 1
ATOM 4300 N N . THR B 1 203 ? -15.273 7.934 23.156 1 98.75 203 THR B N 1
ATOM 4301 C CA . THR B 1 203 ? -14.141 8.75 23.578 1 98.75 203 THR B CA 1
ATOM 4302 C C . THR B 1 203 ? -12.852 7.941 23.547 1 98.75 203 THR B C 1
ATOM 4304 O O . THR B 1 203 ? -12.82 6.789 23.984 1 98.75 203 THR B O 1
ATOM 4307 N N . GLY B 1 204 ? -11.852 8.484 22.891 1 98.75 204 GLY B N 1
ATOM 4308 C CA . GLY B 1 204 ? -10.578 7.789 22.828 1 98.75 204 GLY B CA 1
ATOM 4309 C C . GLY B 1 204 ? -9.484 8.609 22.172 1 98.75 204 GLY B C 1
ATOM 4310 O O . GLY B 1 204 ? -9.727 9.734 21.719 1 98.75 204 GLY B O 1
ATOM 4311 N N . ARG B 1 205 ? -8.266 8.109 22.219 1 98.62 205 ARG B N 1
ATOM 4312 C CA . ARG B 1 205 ? -7.117 8.719 21.547 1 98.62 205 ARG B CA 1
ATOM 4313 C C . ARG B 1 205 ? -7.301 8.719 20.047 1 98.62 205 ARG B C 1
ATOM 4315 O O . ARG B 1 205 ? -7.621 7.68 19.453 1 98.62 205 ARG B O 1
ATOM 4322 N N . ILE B 1 206 ? -7.164 9.859 19.422 1 98.75 206 ILE B N 1
ATOM 4323 C CA . ILE B 1 206 ? -7.281 9.93 17.969 1 98.75 206 ILE B CA 1
ATOM 4324 C C . ILE B 1 206 ? -5.938 9.609 17.312 1 98.75 206 ILE B C 1
ATOM 4326 O O . ILE B 1 206 ? -4.906 10.172 17.703 1 98.75 206 ILE B O 1
ATOM 4330 N N . ILE B 1 207 ? -5.93 8.656 16.406 1 98.62 207 ILE B N 1
ATOM 4331 C CA . ILE B 1 207 ? -4.738 8.234 15.672 1 98.62 207 ILE B CA 1
ATOM 4332 C C . ILE B 1 207 ? -5.102 7.891 14.234 1 98.62 207 ILE B C 1
ATOM 4334 O O . ILE B 1 207 ? -6.211 7.434 13.961 1 98.62 207 ILE B O 1
ATOM 4338 N N . GLY B 1 208 ? -4.223 8.18 13.305 1 98.25 208 GLY B N 1
ATOM 4339 C CA . GLY B 1 208 ? -4.484 7.82 11.922 1 98.25 208 GLY B CA 1
ATOM 4340 C C . GLY B 1 208 ? -3.766 8.719 10.922 1 98.25 208 GLY B C 1
ATOM 4341 O O . GLY B 1 208 ? -2.553 8.914 11.023 1 98.25 208 GLY B O 1
ATOM 4342 N N . GLY B 1 209 ? -4.488 9.219 9.938 1 98.69 209 GLY B N 1
ATOM 4343 C CA . GLY B 1 209 ? -3.938 10.008 8.844 1 98.69 209 GLY B CA 1
ATOM 4344 C C . GLY B 1 209 ? -4.234 9.414 7.48 1 98.69 209 GLY B C 1
ATOM 4345 O O . GLY B 1 209 ? -5.328 8.898 7.246 1 98.69 209 GLY B O 1
ATOM 4346 N N . ASN B 1 210 ? -3.361 9.68 6.547 1 98.88 210 ASN B N 1
ATOM 4347 C CA . ASN B 1 210 ? -3.523 9.125 5.207 1 98.88 210 ASN B CA 1
ATOM 4348 C C . ASN B 1 210 ? -3.355 7.605 5.207 1 98.88 210 ASN B C 1
ATOM 4350 O O . ASN B 1 210 ? -2.293 7.094 5.57 1 98.88 210 ASN B O 1
ATOM 4354 N N . LEU B 1 211 ? -4.398 6.918 4.809 1 98.81 211 LEU B N 1
ATOM 4355 C CA . LEU B 1 211 ? -4.441 5.469 4.949 1 98.81 211 LEU B CA 1
ATOM 4356 C C . LEU B 1 211 ? -3.385 4.805 4.074 1 98.81 211 LEU B C 1
ATOM 4358 O O . LEU B 1 211 ? -2.748 3.834 4.488 1 98.81 211 LEU B O 1
ATOM 4362 N N . ASN B 1 212 ? -3.246 5.297 2.854 1 98.5 212 ASN B N 1
ATOM 4363 C CA . ASN B 1 212 ? -2.195 4.785 1.98 1 98.5 212 ASN B CA 1
ATOM 4364 C C . ASN B 1 212 ? -0.824 4.871 2.643 1 98.5 212 ASN B C 1
ATOM 4366 O O . ASN B 1 212 ? -0.03 3.93 2.561 1 98.5 212 ASN B O 1
ATOM 4370 N N . THR B 1 213 ? -0.559 5.957 3.27 1 98.81 213 THR B N 1
ATOM 4371 C CA . THR B 1 213 ? 0.721 6.172 3.936 1 98.81 213 THR B CA 1
ATOM 4372 C C . THR B 1 213 ? 0.835 5.297 5.18 1 98.81 213 THR B C 1
ATOM 4374 O O . THR B 1 213 ? 1.903 4.75 5.465 1 98.81 213 THR B O 1
ATOM 4377 N N . ILE B 1 214 ? -0.226 5.152 5.93 1 98.88 214 ILE B N 1
ATOM 4378 C CA . ILE B 1 214 ? -0.242 4.289 7.105 1 98.88 214 ILE B CA 1
ATOM 4379 C C . ILE B 1 214 ? 0.163 2.871 6.711 1 98.88 214 ILE B C 1
ATOM 4381 O O . ILE B 1 214 ? 0.974 2.238 7.391 1 98.88 214 ILE B O 1
ATOM 4385 N N . GLN B 1 215 ? -0.324 2.389 5.605 1 98.69 215 GLN B N 1
ATOM 4386 C CA . GLN B 1 215 ? 0.021 1.055 5.125 1 98.69 215 GLN B CA 1
ATOM 4387 C C . GLN B 1 215 ? 1.518 0.938 4.852 1 98.69 215 GLN B C 1
ATOM 4389 O O . GLN B 1 215 ? 2.102 -0.135 5.016 1 98.69 215 GLN B O 1
ATOM 4394 N N . GLY B 1 216 ? 2.127 2.037 4.488 1 98.75 216 GLY B N 1
ATOM 4395 C CA . GLY B 1 216 ? 3.541 2.053 4.152 1 98.75 216 GLY B CA 1
ATOM 4396 C C . GLY B 1 216 ? 4.445 2 5.371 1 98.75 216 GLY B C 1
ATOM 4397 O O . GLY B 1 216 ? 5.66 1.828 5.242 1 98.75 216 GLY B O 1
ATOM 4398 N N . ILE B 1 217 ? 3.865 2.104 6.594 1 98.88 217 ILE B N 1
ATOM 4399 C CA . ILE B 1 217 ? 4.699 2.07 7.789 1 98.88 217 ILE B CA 1
ATOM 4400 C C . ILE B 1 217 ? 4.102 1.102 8.805 1 98.88 217 ILE B C 1
ATOM 4402 O O . ILE B 1 217 ? 4.582 1.013 9.938 1 98.88 217 ILE B O 1
ATOM 4406 N N . TRP B 1 218 ? 3.1 0.368 8.406 1 98.81 218 TRP B N 1
ATOM 4407 C CA . TRP B 1 218 ? 2.342 -0.506 9.297 1 98.81 218 TRP B CA 1
ATOM 4408 C C . TRP B 1 218 ? 3.258 -1.521 9.977 1 98.81 218 TRP B C 1
ATOM 4410 O O . TRP B 1 218 ? 4.16 -2.074 9.344 1 98.81 218 TRP B O 1
ATOM 4420 N N . ALA B 1 219 ? 3.066 -1.72 11.297 1 98.56 219 ALA B N 1
ATOM 4421 C CA . ALA B 1 219 ? 3.701 -2.729 12.141 1 98.56 219 ALA B CA 1
ATOM 4422 C C . ALA B 1 219 ? 5.18 -2.416 12.344 1 98.56 219 ALA B C 1
ATOM 4424 O O . ALA B 1 219 ? 5.887 -3.152 13.039 1 98.56 219 ALA B O 1
ATOM 4425 N N . SER B 1 220 ? 5.738 -1.343 11.766 1 98.81 220 SER B N 1
ATOM 4426 C CA . SER B 1 220 ? 7.098 -0.882 12.023 1 98.81 220 SER B CA 1
ATOM 4427 C C . SER B 1 220 ? 7.188 -0.164 13.367 1 98.81 220 SER B C 1
ATOM 4429 O O . SER B 1 220 ? 6.164 0.173 13.969 1 98.81 220 SER B O 1
ATOM 4431 N N . PRO B 1 221 ? 8.422 0.099 13.836 1 98.69 221 PRO B N 1
ATOM 4432 C CA . PRO B 1 221 ? 8.578 0.868 15.07 1 98.69 221 PRO B CA 1
ATOM 4433 C C . PRO B 1 221 ? 8.102 2.312 14.93 1 98.69 221 PRO B C 1
ATOM 4435 O O . PRO B 1 221 ? 8.016 3.037 15.922 1 98.69 221 PRO B O 1
ATOM 4438 N N . TYR B 1 222 ? 7.695 2.721 13.758 1 98.88 222 TYR B N 1
ATOM 4439 C CA . TYR B 1 222 ? 7.34 4.109 13.492 1 98.88 222 TYR B CA 1
ATOM 4440 C C . TYR B 1 222 ? 5.828 4.277 13.398 1 98.88 222 TYR B C 1
ATOM 4442 O O . TYR B 1 222 ? 5.328 5.395 13.242 1 98.88 222 TYR B O 1
ATOM 4450 N N . MET B 1 223 ? 5.082 3.209 13.383 1 98.88 223 MET B N 1
ATOM 4451 C CA . MET B 1 223 ? 3.623 3.219 13.43 1 98.88 223 MET B CA 1
ATOM 4452 C C . MET B 1 223 ? 3.123 3.066 14.867 1 98.88 223 MET B C 1
ATOM 4454 O O . MET B 1 223 ? 3.348 2.033 15.5 1 98.88 223 MET B O 1
ATOM 4458 N N . PRO B 1 224 ? 2.438 4.117 15.383 1 98.56 224 PRO B N 1
ATOM 4459 C CA . PRO B 1 224 ? 1.869 3.916 16.719 1 98.56 224 PRO B CA 1
ATOM 4460 C C . PRO B 1 224 ? 0.932 2.711 16.781 1 98.56 224 PRO B C 1
ATOM 4462 O O . PRO B 1 224 ? 0.155 2.479 15.859 1 98.56 224 PRO B O 1
ATOM 4465 N N . HIS B 1 225 ? 1.051 1.924 17.828 1 97.44 225 HIS B N 1
ATOM 4466 C CA . HIS B 1 225 ? 0.115 0.822 18.016 1 97.44 225 HIS B CA 1
ATOM 4467 C C . HIS B 1 225 ? -1.317 1.332 18.141 1 97.44 225 HIS B C 1
ATOM 4469 O O . HIS B 1 225 ? -1.571 2.326 18.828 1 97.44 225 HIS B O 1
ATOM 4475 N N . ILE B 1 226 ? -2.186 0.707 17.406 1 98.5 226 ILE B N 1
ATOM 4476 C CA . ILE B 1 226 ? -3.607 0.956 17.625 1 98.5 226 ILE B CA 1
ATOM 4477 C C . ILE B 1 226 ? -4.062 0.279 18.906 1 98.5 226 ILE B C 1
ATOM 4479 O O . ILE B 1 226 ? -3.98 -0.945 19.047 1 98.5 226 ILE B O 1
ATOM 4483 N N . GLN B 1 227 ? -4.531 1.054 19.812 1 98.19 227 GLN B N 1
ATOM 4484 C CA . GLN B 1 227 ? -4.891 0.559 21.141 1 98.19 227 GLN B CA 1
ATOM 4485 C C . GLN B 1 227 ? -6.402 0.401 21.281 1 98.19 227 GLN B C 1
ATOM 4487 O O . GLN B 1 227 ? -7.164 0.973 20.5 1 98.19 227 GLN B O 1
ATOM 4492 N N . GLU B 1 228 ? -6.758 -0.408 22.297 1 98.56 228 GLU B N 1
ATOM 4493 C CA . GLU B 1 228 ? -8.172 -0.524 22.641 1 98.56 228 GLU B CA 1
ATOM 4494 C C . GLU B 1 228 ? -8.773 0.839 22.969 1 98.56 228 GLU B C 1
ATOM 4496 O O . GLU B 1 228 ? -8.219 1.589 23.781 1 98.56 228 GLU B O 1
ATOM 4501 N N . GLY B 1 229 ? -9.828 1.183 22.234 1 98.75 229 GLY B N 1
ATOM 4502 C CA . GLY B 1 229 ? -10.539 2.408 22.547 1 98.75 229 GLY B CA 1
ATOM 4503 C C . GLY B 1 229 ? -10.141 3.582 21.688 1 98.75 229 GLY B C 1
ATOM 4504 O O . GLY B 1 229 ? -10.766 4.641 21.734 1 98.75 229 GLY B O 1
ATOM 4505 N N . ASP B 1 230 ? -9.141 3.461 20.859 1 98.88 230 ASP B N 1
ATOM 4506 C CA . ASP B 1 230 ? -8.695 4.531 19.969 1 98.88 230 ASP B CA 1
ATOM 4507 C C . ASP B 1 230 ? -9.82 4.969 19.031 1 98.88 230 ASP B C 1
ATOM 4509 O O . ASP B 1 230 ? -10.742 4.199 18.766 1 98.88 230 ASP B O 1
ATOM 4513 N N . ILE B 1 231 ? -9.828 6.191 18.625 1 98.94 231 ILE B N 1
ATOM 4514 C CA . ILE B 1 231 ? -10.617 6.699 17.516 1 98.94 231 ILE B CA 1
ATOM 4515 C C . ILE B 1 231 ? -9.758 6.742 16.25 1 98.94 231 ILE B C 1
ATOM 4517 O O . ILE B 1 231 ? -8.773 7.484 16.188 1 98.94 231 ILE B O 1
ATOM 4521 N N . LEU B 1 232 ? -10.133 5.945 15.273 1 98.94 232 LEU B N 1
ATOM 4522 C CA . LEU B 1 232 ? -9.367 5.867 14.031 1 98.94 232 LEU B CA 1
ATOM 4523 C C . LEU B 1 232 ? -9.805 6.953 13.055 1 98.94 232 LEU B C 1
ATOM 4525 O O . LEU B 1 232 ? -10.969 7 12.656 1 98.94 232 LEU B O 1
ATOM 4529 N N . PHE B 1 233 ? -8.922 7.809 12.773 1 98.88 233 PHE B N 1
ATOM 4530 C CA . PHE B 1 233 ? -9.125 8.797 11.719 1 98.88 233 PHE B CA 1
ATOM 4531 C C . PHE B 1 233 ? -8.344 8.414 10.461 1 98.88 233 PHE B C 1
ATOM 4533 O O . PHE B 1 233 ? -7.117 8.336 10.492 1 98.88 233 PHE B O 1
ATOM 4540 N N . ILE B 1 234 ? -9.055 8.211 9.297 1 98.88 234 ILE B N 1
ATOM 4541 C CA . ILE B 1 234 ? -8.344 7.875 8.07 1 98.88 234 ILE B CA 1
ATOM 4542 C C . ILE B 1 234 ? -8.93 8.664 6.898 1 98.88 234 ILE B C 1
ATOM 4544 O O . ILE B 1 234 ? -10.125 8.969 6.887 1 98.88 234 ILE B O 1
ATOM 4548 N N . GLU B 1 235 ? -8.156 8.984 5.957 1 98.75 235 GLU B N 1
ATOM 4549 C CA . GLU B 1 235 ? -8.516 9.633 4.703 1 98.75 235 GLU B CA 1
ATOM 4550 C C . GLU B 1 235 ? -7.594 9.203 3.57 1 98.75 235 GLU B C 1
ATOM 4552 O O . GLU B 1 235 ? -6.543 8.602 3.811 1 98.75 235 GLU B O 1
ATOM 4557 N N . ASP B 1 236 ? -8 9.406 2.301 1 98.31 236 ASP B N 1
ATOM 4558 C CA . ASP B 1 236 ? -7.168 9.172 1.122 1 98.31 236 ASP B CA 1
ATOM 4559 C C . ASP B 1 236 ? -7.555 10.117 -0.017 1 98.31 236 ASP B C 1
ATOM 4561 O O . ASP B 1 236 ? -8.484 10.914 0.118 1 98.31 236 ASP B O 1
ATOM 4565 N N . SER B 1 237 ? -6.793 10.102 -0.992 1 97.94 237 SER B N 1
ATOM 4566 C CA . SER B 1 237 ? -7.039 10.961 -2.145 1 97.94 237 SER B CA 1
ATOM 4567 C C . SER B 1 237 ? -6.676 10.258 -3.447 1 97.94 237 SER B C 1
ATOM 4569 O O . SER B 1 237 ? -5.699 9.5 -3.502 1 97.94 237 SER B O 1
ATOM 4571 N N . SER B 1 238 ? -7.469 10.445 -4.48 1 97.5 238 SER B N 1
ATOM 4572 C CA . SER B 1 238 ? -7.215 9.992 -5.848 1 97.5 238 SER B CA 1
ATOM 4573 C C . SER B 1 238 ? -7.043 8.477 -5.906 1 97.5 238 SER B C 1
ATOM 4575 O O . SER B 1 238 ? -6.121 7.98 -6.551 1 97.5 238 SER B O 1
ATOM 4577 N N . LYS B 1 239 ? -7.77 7.773 -5.18 1 98.44 239 LYS B N 1
ATOM 4578 C CA . LYS B 1 239 ? -7.809 6.316 -5.223 1 98.44 239 LYS B CA 1
ATOM 4579 C C . LYS B 1 239 ? -9.117 5.816 -5.832 1 98.44 239 LYS B C 1
ATOM 4581 O O . LYS B 1 239 ? -10.086 6.57 -5.938 1 98.44 239 LYS B O 1
ATOM 4586 N N . ASP B 1 240 ? -9.078 4.617 -6.277 1 98.62 240 ASP B N 1
ATOM 4587 C CA . ASP B 1 240 ? -10.281 4.016 -6.84 1 98.62 240 ASP B CA 1
ATOM 4588 C C . ASP B 1 240 ? -10.906 3.02 -5.863 1 98.62 240 ASP B C 1
ATOM 4590 O O . ASP B 1 240 ? -10.328 2.723 -4.816 1 98.62 240 ASP B O 1
ATOM 4594 N N . ALA B 1 241 ? -12.086 2.543 -6.199 1 98.69 241 ALA B N 1
ATOM 4595 C CA . ALA B 1 241 ? -12.867 1.667 -5.336 1 98.69 241 ALA B CA 1
ATOM 4596 C C . ALA B 1 241 ? -12.102 0.389 -5.008 1 98.69 241 ALA B C 1
ATOM 4598 O O . ALA B 1 241 ? -12.148 -0.098 -3.875 1 98.69 241 ALA B O 1
ATOM 4599 N N . ALA B 1 242 ? -11.398 -0.18 -5.941 1 98.75 242 ALA B N 1
ATOM 4600 C CA . ALA B 1 242 ? -10.625 -1.399 -5.727 1 98.75 242 ALA B CA 1
ATOM 4601 C C . ALA B 1 242 ? -9.531 -1.178 -4.684 1 98.75 242 ALA B C 1
ATOM 4603 O O . ALA B 1 242 ? -9.367 -1.989 -3.77 1 98.75 242 ALA B O 1
ATOM 4604 N N . THR B 1 243 ? -8.852 -0.073 -4.848 1 98.62 243 THR B N 1
ATOM 4605 C CA . THR B 1 243 ? -7.762 0.253 -3.932 1 98.62 243 THR B CA 1
ATOM 4606 C C . THR B 1 243 ? -8.289 0.48 -2.52 1 98.62 243 THR B C 1
ATOM 4608 O O . THR B 1 243 ? -7.695 0.019 -1.545 1 98.62 243 THR B O 1
ATOM 4611 N N . ILE B 1 244 ? -9.398 1.166 -2.361 1 98.44 244 ILE B N 1
ATOM 4612 C CA . ILE B 1 244 ? -9.898 1.526 -1.038 1 98.44 244 ILE B CA 1
ATOM 4613 C C . ILE B 1 244 ? -10.469 0.291 -0.349 1 98.44 244 ILE B C 1
ATOM 4615 O O . ILE B 1 244 ? -10.344 0.135 0.867 1 98.44 244 ILE B O 1
ATOM 4619 N N . GLU B 1 245 ? -11.141 -0.653 -1.118 1 98.81 245 GLU B N 1
ATOM 4620 C CA . GLU B 1 245 ? -11.555 -1.908 -0.499 1 98.81 245 GLU B CA 1
ATOM 4621 C C . GLU B 1 245 ? -10.359 -2.664 0.07 1 98.81 245 GLU B C 1
ATOM 4623 O O . GLU B 1 245 ? -10.414 -3.176 1.191 1 98.81 245 GLU B O 1
ATOM 4628 N N . ARG B 1 246 ? -9.312 -2.723 -0.744 1 98.81 246 ARG B N 1
ATOM 4629 C CA . ARG B 1 246 ? -8.102 -3.396 -0.298 1 98.81 246 ARG B CA 1
ATOM 4630 C C . ARG B 1 246 ? -7.57 -2.773 0.989 1 98.81 246 ARG B C 1
ATOM 4632 O O . ARG B 1 246 ? -7.203 -3.486 1.925 1 98.81 246 ARG B O 1
ATOM 4639 N N . SER B 1 247 ? -7.52 -1.473 1.034 1 98.88 247 SER B N 1
ATOM 4640 C CA . SER B 1 247 ? -6.973 -0.754 2.18 1 98.88 247 SER B CA 1
ATOM 4641 C C . SER B 1 247 ? -7.824 -0.965 3.426 1 98.88 247 SER B C 1
ATOM 4643 O O . SER B 1 247 ? -7.297 -1.144 4.523 1 98.88 247 SER B O 1
ATOM 4645 N N . PHE B 1 248 ? -9.172 -0.908 3.254 1 98.94 248 PHE B N 1
ATOM 4646 C CA . PHE B 1 248 ? -10.07 -1.147 4.375 1 98.94 248 PHE B CA 1
ATOM 4647 C C . PHE B 1 248 ? -9.969 -2.59 4.855 1 98.94 248 PHE B C 1
ATOM 4649 O O . PHE B 1 248 ? -9.969 -2.852 6.059 1 98.94 248 PHE B O 1
ATOM 4656 N N . SER B 1 249 ? -9.867 -3.529 3.926 1 98.94 249 SER B N 1
ATOM 4657 C CA . SER B 1 249 ? -9.734 -4.941 4.273 1 98.94 249 SER B CA 1
ATOM 4658 C C . SER B 1 249 ? -8.422 -5.203 5.012 1 98.94 249 SER B C 1
ATOM 4660 O O . SER B 1 249 ? -8.367 -6.066 5.891 1 98.94 249 SER B O 1
ATOM 4662 N N . PHE B 1 250 ? -7.422 -4.43 4.605 1 98.94 250 PHE B N 1
ATOM 4663 C CA . PHE B 1 250 ? -6.145 -4.484 5.309 1 98.94 250 PHE B CA 1
ATOM 4664 C C . PHE B 1 250 ? -6.324 -4.176 6.789 1 98.94 250 PHE B C 1
ATOM 4666 O O . PHE B 1 250 ? -5.805 -4.891 7.645 1 98.94 250 PHE B O 1
ATOM 4673 N N . LEU B 1 251 ? -7.039 -3.156 7.117 1 98.88 251 LEU B N 1
ATOM 4674 C CA . LEU B 1 251 ? -7.32 -2.803 8.508 1 98.88 251 LEU B CA 1
ATOM 4675 C C . LEU B 1 251 ? -8.109 -3.908 9.203 1 98.88 251 LEU B C 1
ATOM 4677 O O . LEU B 1 251 ? -7.832 -4.238 10.359 1 98.88 251 LEU B O 1
ATOM 4681 N N . LYS B 1 252 ? -9.062 -4.48 8.484 1 98.75 252 LYS B N 1
ATOM 4682 C CA . LYS B 1 252 ? -9.906 -5.535 9.031 1 98.75 252 LYS B CA 1
ATOM 4683 C C . LYS B 1 252 ? -9.078 -6.754 9.422 1 98.75 252 LYS B C 1
ATOM 4685 O O . LYS B 1 252 ? -9.164 -7.238 10.555 1 98.75 252 LYS B O 1
ATOM 4690 N N . ILE B 1 253 ? -8.227 -7.195 8.547 1 98.75 253 ILE B N 1
ATOM 4691 C CA . ILE B 1 253 ? -7.539 -8.461 8.781 1 98.75 253 ILE B CA 1
ATOM 4692 C C . ILE B 1 253 ? -6.426 -8.258 9.805 1 98.75 253 ILE B C 1
ATOM 4694 O O . ILE B 1 253 ? -5.887 -9.227 10.344 1 98.75 253 ILE B O 1
ATOM 4698 N N . ASN B 1 254 ? -6.035 -7.031 10.062 1 98.75 254 ASN B N 1
ATOM 4699 C CA . ASN B 1 254 ? -5.066 -6.734 11.109 1 98.75 254 ASN B CA 1
ATOM 4700 C C . ASN B 1 254 ? -5.746 -6.473 12.445 1 98.75 254 ASN B C 1
ATOM 4702 O O . ASN B 1 254 ? -5.094 -6.078 13.414 1 98.75 254 ASN B O 1
ATOM 4706 N N . GLY B 1 255 ? -7.051 -6.582 12.531 1 98.38 255 GLY B N 1
ATOM 4707 C CA . GLY B 1 255 ? -7.793 -6.527 13.781 1 98.38 255 GLY B CA 1
ATOM 4708 C C . GLY B 1 255 ? -8.039 -5.113 14.266 1 98.38 255 GLY B C 1
ATOM 4709 O O . GLY B 1 255 ? -8.367 -4.898 15.43 1 98.38 255 GLY B O 1
ATOM 4710 N N . VAL B 1 256 ? -7.891 -4.16 13.438 1 98.75 256 VAL B N 1
ATOM 4711 C CA . VAL B 1 256 ? -7.996 -2.758 13.828 1 98.75 256 VAL B CA 1
ATOM 4712 C C . VAL B 1 256 ? -9.414 -2.465 14.32 1 98.75 256 VAL B C 1
ATOM 4714 O O . VAL B 1 256 ? -9.602 -1.827 15.359 1 98.75 256 VAL B O 1
ATOM 4717 N N . PHE B 1 257 ? -10.422 -2.979 13.617 1 98.62 257 PHE B N 1
ATOM 4718 C CA . PHE B 1 257 ? -11.812 -2.645 13.898 1 98.62 257 PHE B CA 1
ATOM 4719 C C . PHE B 1 257 ? -12.297 -3.361 15.156 1 98.62 257 PHE B C 1
ATOM 4721 O O . PHE B 1 257 ? -13.352 -3.033 15.695 1 98.62 257 PHE B O 1
ATOM 4728 N N . ASP B 1 258 ? -11.531 -4.305 15.617 1 98.12 258 ASP B N 1
ATOM 4729 C CA . ASP B 1 258 ? -11.836 -4.98 16.875 1 98.12 258 ASP B CA 1
ATOM 4730 C C . ASP B 1 258 ? -11.344 -4.168 18.078 1 98.12 258 ASP B C 1
ATOM 4732 O O . ASP B 1 258 ? -11.758 -4.41 19.203 1 98.12 258 ASP B O 1
ATOM 4736 N N . LYS B 1 259 ? -10.477 -3.219 17.828 1 98.5 259 LYS B N 1
ATOM 4737 C CA . LYS B 1 259 ? -9.82 -2.492 18.906 1 98.5 259 LYS B CA 1
ATOM 4738 C C . LYS B 1 259 ? -10.383 -1.08 19.047 1 98.5 259 LYS B C 1
ATOM 4740 O O . LYS B 1 259 ? -10.578 -0.588 20.156 1 98.5 259 LYS B O 1
ATOM 4745 N N . ILE B 1 260 ? -10.672 -0.486 17.984 1 98.75 260 ILE B N 1
ATOM 4746 C CA . ILE B 1 260 ? -11.016 0.932 18 1 98.75 260 ILE B CA 1
ATOM 4747 C C . ILE B 1 260 ? -12.453 1.108 18.469 1 98.75 260 ILE B C 1
ATOM 4749 O O . ILE B 1 260 ? -13.266 0.186 18.359 1 98.75 260 ILE B O 1
ATOM 4753 N N . SER B 1 261 ? -12.766 2.346 18.922 1 98.69 261 SER B N 1
ATOM 4754 C CA . SER B 1 261 ? -14.086 2.617 19.469 1 98.69 261 SER B CA 1
ATOM 4755 C C . SER B 1 261 ? -14.875 3.557 18.562 1 98.69 261 SER B C 1
ATOM 4757 O O . SER B 1 261 ? -16.062 3.805 18.797 1 98.69 261 SER B O 1
ATOM 4759 N N . GLY B 1 262 ? -14.234 4.07 17.547 1 98.88 262 GLY B N 1
ATOM 4760 C CA . GLY B 1 262 ? -14.883 4.969 16.609 1 98.88 262 GLY B CA 1
ATOM 4761 C C . GLY B 1 262 ? -14.086 5.16 15.328 1 98.88 262 GLY B C 1
ATOM 4762 O O . GLY B 1 262 ? -12.875 4.93 15.297 1 98.88 262 GLY B O 1
ATOM 4763 N N . ILE B 1 263 ? -14.773 5.527 14.273 1 98.94 263 ILE B N 1
ATOM 4764 C CA . ILE B 1 263 ? -14.172 5.773 12.969 1 98.94 263 ILE B CA 1
ATOM 4765 C C . ILE B 1 263 ? -14.531 7.18 12.492 1 98.94 263 ILE B C 1
ATOM 4767 O O . ILE B 1 263 ? -15.695 7.574 12.531 1 98.94 263 ILE B O 1
ATOM 4771 N N . ILE B 1 264 ? -13.578 7.934 12.148 1 98.94 264 ILE B N 1
ATOM 4772 C CA . ILE B 1 264 ? -13.727 9.18 11.406 1 98.94 264 ILE B CA 1
ATOM 4773 C C . ILE B 1 264 ? -13.102 9.031 10.023 1 98.94 264 ILE B C 1
ATOM 4775 O O . ILE B 1 264 ? -11.891 8.875 9.891 1 98.94 264 ILE B O 1
ATOM 4779 N N . LEU B 1 265 ? -13.922 9.008 9.016 1 98.94 265 LEU B N 1
ATOM 4780 C CA . LEU B 1 265 ? -13.469 8.883 7.637 1 98.94 265 LEU B CA 1
ATOM 4781 C C . LEU B 1 265 ? -13.508 10.234 6.934 1 98.94 265 LEU B C 1
ATOM 4783 O O . LEU B 1 265 ? -14.57 10.859 6.824 1 98.94 265 LEU B O 1
ATOM 4787 N N . GLY B 1 266 ? -12.352 10.68 6.457 1 98.75 266 GLY B N 1
ATOM 4788 C CA . GLY B 1 266 ? -12.289 11.938 5.734 1 98.75 266 GLY B CA 1
ATOM 4789 C C . GLY B 1 266 ? -12.898 11.852 4.348 1 98.75 266 GLY B C 1
ATOM 4790 O O . GLY B 1 266 ? -13.047 10.766 3.791 1 98.75 266 GLY B O 1
ATOM 4791 N N . LYS B 1 267 ? -13.266 13.039 3.82 1 98.19 267 LYS B N 1
ATOM 4792 C CA . LYS B 1 267 ? -13.641 13.086 2.41 1 98.19 267 LYS B CA 1
ATOM 4793 C C . LYS B 1 267 ? -12.531 12.539 1.525 1 98.19 267 LYS B C 1
ATOM 4795 O O . LYS B 1 267 ? -11.344 12.727 1.815 1 98.19 267 LYS B O 1
ATOM 4800 N N . HIS B 1 268 ? -12.945 11.781 0.537 1 97.88 268 HIS B N 1
ATOM 4801 C CA . HIS B 1 268 ? -11.984 11.266 -0.432 1 97.88 268 HIS B CA 1
ATOM 4802 C C . HIS B 1 268 ? -11.883 12.18 -1.648 1 97.88 268 HIS B C 1
ATOM 4804 O O . HIS B 1 268 ? -12.836 12.297 -2.422 1 97.88 268 HIS B O 1
ATOM 4810 N N . GLU B 1 269 ? -10.766 12.844 -1.756 1 97.25 269 GLU B N 1
ATOM 4811 C CA . GLU B 1 269 ? -10.562 13.727 -2.9 1 97.25 269 GLU B CA 1
ATOM 4812 C C . GLU B 1 269 ? -10.508 12.938 -4.203 1 97.25 269 GLU B C 1
ATOM 4814 O O . GLU B 1 269 ? -9.742 11.977 -4.32 1 97.25 269 GLU B O 1
ATOM 4819 N N . GLN B 1 270 ? -11.312 13.305 -5.18 1 96.69 270 GLN B N 1
ATOM 4820 C CA . GLN B 1 270 ? -11.281 12.742 -6.523 1 96.69 270 GLN B CA 1
ATOM 4821 C C . GLN B 1 270 ? -11.367 11.219 -6.484 1 96.69 270 GLN B C 1
ATOM 4823 O O . GLN B 1 270 ? -10.547 10.531 -7.094 1 96.69 270 GLN B O 1
ATOM 4828 N N . PHE B 1 271 ? -12.367 10.719 -5.762 1 97.94 271 PHE B N 1
ATOM 4829 C CA . PHE B 1 271 ? -12.594 9.281 -5.648 1 97.94 271 PHE B CA 1
ATOM 4830 C C . PHE B 1 271 ? -13.109 8.711 -6.965 1 97.94 271 PHE B C 1
ATOM 4832 O O . PHE B 1 271 ? -14.039 9.266 -7.566 1 97.94 271 PHE B O 1
ATOM 4839 N N . ASP B 1 272 ? -12.414 7.648 -7.434 1 98.62 272 ASP B N 1
ATOM 4840 C CA . ASP B 1 272 ? -12.891 6.898 -8.594 1 98.62 272 ASP B CA 1
ATOM 4841 C C . ASP B 1 272 ? -13.703 5.676 -8.164 1 98.62 272 ASP B C 1
ATOM 4843 O O . ASP B 1 272 ? -13.133 4.668 -7.738 1 98.62 272 ASP B O 1
ATOM 4847 N N . ASP B 1 273 ? -14.977 5.711 -8.297 1 98.44 273 ASP B N 1
ATOM 4848 C CA . ASP B 1 273 ? -15.836 4.641 -7.793 1 98.44 273 ASP B CA 1
ATOM 4849 C C . ASP B 1 273 ? -15.828 3.441 -8.734 1 98.44 273 ASP B C 1
ATOM 4851 O O . ASP B 1 273 ? -16.516 2.449 -8.492 1 98.44 273 ASP B O 1
ATOM 4855 N N . CYS B 1 274 ? -15.07 3.506 -9.875 1 98.25 274 CYS B N 1
ATOM 4856 C CA . CYS B 1 274 ? -14.945 2.428 -10.844 1 98.25 274 CYS B CA 1
ATOM 4857 C C . CYS B 1 274 ? -16.312 2.043 -11.414 1 98.25 274 CYS B C 1
ATOM 4859 O O . CYS B 1 274 ? -16.562 0.869 -11.688 1 98.25 274 CYS B O 1
ATOM 4861 N N . GLY B 1 275 ? -17.188 2.945 -11.508 1 98.12 275 GLY B N 1
ATOM 4862 C CA . GLY B 1 275 ? -18.484 2.707 -12.102 1 98.12 275 GLY B CA 1
ATOM 4863 C C . GLY B 1 275 ? -19.484 2.117 -11.125 1 98.12 275 GLY B C 1
ATOM 4864 O O . GLY B 1 275 ? -20.656 1.893 -11.477 1 98.12 275 GLY B O 1
ATOM 4865 N N . THR B 1 276 ? -19.156 1.887 -9.867 1 98 276 THR B N 1
ATOM 4866 C CA . THR B 1 276 ? -20 1.21 -8.891 1 98 276 THR B CA 1
ATOM 4867 C C . THR B 1 276 ? -21.062 2.158 -8.352 1 98 276 THR B C 1
ATOM 4869 O O . THR B 1 276 ? -22.125 1.714 -7.883 1 98 276 THR B O 1
ATOM 4872 N N . ASN B 1 277 ? -20.797 3.447 -8.297 1 97.94 277 ASN B N 1
ATOM 4873 C CA . ASN B 1 277 ? -21.594 4.492 -7.664 1 97.94 277 ASN B CA 1
ATOM 4874 C C . ASN B 1 277 ? -21.547 4.395 -6.141 1 97.94 277 ASN B C 1
ATOM 4876 O O . ASN B 1 277 ? -22.312 5.055 -5.445 1 97.94 277 ASN B O 1
ATOM 4880 N N . ARG B 1 278 ? -20.703 3.506 -5.617 1 97.94 278 ARG B N 1
ATOM 4881 C CA . ARG B 1 278 ? -20.516 3.418 -4.172 1 97.94 278 ARG B CA 1
ATOM 4882 C C . ARG B 1 278 ? -19.562 4.508 -3.678 1 97.94 278 ARG B C 1
ATOM 4884 O O . ARG B 1 278 ? -18.594 4.844 -4.352 1 97.94 278 ARG B O 1
ATOM 4891 N N . LYS B 1 279 ? -19.891 5.012 -2.461 1 98.12 279 LYS B N 1
ATOM 4892 C CA . LYS B 1 279 ? -19 5.934 -1.775 1 98.12 279 LYS B CA 1
ATOM 4893 C C . LYS B 1 279 ? -18.016 5.176 -0.884 1 98.12 279 LYS B C 1
ATOM 4895 O O . LYS B 1 279 ? -18.25 4.016 -0.539 1 98.12 279 LYS B O 1
ATOM 4900 N N . PRO B 1 280 ? -16.938 5.844 -0.532 1 98.69 280 PRO B N 1
ATOM 4901 C CA . PRO B 1 280 ? -15.945 5.168 0.303 1 98.69 280 PRO B CA 1
ATOM 4902 C C . PRO B 1 280 ? -16.547 4.582 1.579 1 98.69 280 PRO B C 1
ATOM 4904 O O . PRO B 1 280 ? -16.203 3.459 1.964 1 98.69 280 PRO B O 1
ATOM 4907 N N . PHE B 1 281 ? -17.453 5.305 2.238 1 98.75 281 PHE B N 1
ATOM 4908 C CA . PHE B 1 281 ? -17.984 4.812 3.504 1 98.75 281 PHE B CA 1
ATOM 4909 C C . PHE B 1 281 ? -18.859 3.586 3.281 1 98.75 281 PHE B C 1
ATOM 4911 O O . PHE B 1 281 ? -18.984 2.732 4.164 1 98.75 281 PHE B O 1
ATOM 4918 N N . GLU B 1 282 ? -19.484 3.453 2.096 1 98.69 282 GLU B N 1
ATOM 4919 C CA . GLU B 1 282 ? -20.266 2.266 1.779 1 98.69 282 GLU B CA 1
ATOM 4920 C C . GLU B 1 282 ? -19.375 1.044 1.586 1 98.69 282 GLU B C 1
ATOM 4922 O O . GLU B 1 282 ? -19.75 -0.069 1.963 1 98.69 282 GLU B O 1
ATOM 4927 N N . ILE B 1 283 ? -18.234 1.268 0.935 1 98.75 283 ILE B N 1
ATOM 4928 C CA . ILE B 1 283 ? -17.266 0.194 0.779 1 98.75 283 ILE B CA 1
ATOM 4929 C C . ILE B 1 283 ? -16.75 -0.249 2.15 1 98.75 283 ILE B C 1
ATOM 4931 O O . ILE B 1 283 ? -16.641 -1.447 2.416 1 98.75 283 ILE B O 1
ATOM 4935 N N . LEU B 1 284 ? -16.469 0.722 3.004 1 98.88 284 LEU B N 1
ATOM 4936 C CA . LEU B 1 284 ? -16.031 0.393 4.355 1 98.88 284 LEU B CA 1
ATOM 4937 C C . LEU B 1 284 ? -17.109 -0.376 5.109 1 98.88 284 LEU B C 1
ATOM 4939 O O . LEU B 1 284 ? -16.812 -1.286 5.883 1 98.88 284 LEU B O 1
ATOM 4943 N N . LEU B 1 285 ? -18.375 -0.026 4.926 1 98.69 285 LEU B N 1
ATOM 4944 C CA . LEU B 1 285 ? -19.484 -0.738 5.559 1 98.69 285 LEU B CA 1
ATOM 4945 C C . LEU B 1 285 ? -19.484 -2.207 5.152 1 98.69 285 LEU B C 1
ATOM 4947 O O . LEU B 1 285 ? -19.75 -3.084 5.977 1 98.69 285 LEU B O 1
ATOM 4951 N N . GLU B 1 286 ? -19.25 -2.447 3.867 1 98.38 286 GLU B N 1
ATOM 4952 C CA . GLU B 1 286 ? -19.172 -3.842 3.436 1 98.38 286 GLU B CA 1
ATOM 4953 C C . GLU B 1 286 ? -18.047 -4.586 4.137 1 98.38 286 GLU B C 1
ATOM 4955 O O . GLU B 1 286 ? -18.219 -5.723 4.57 1 98.38 286 GLU B O 1
ATOM 4960 N N . VAL B 1 287 ? -16.875 -3.906 4.234 1 98.69 287 VAL B N 1
ATOM 4961 C CA . VAL B 1 287 ? -15.711 -4.512 4.867 1 98.69 287 VAL B CA 1
ATOM 4962 C C . VAL B 1 287 ? -16 -4.77 6.344 1 98.69 287 VAL B C 1
ATOM 4964 O O . VAL B 1 287 ? -15.586 -5.793 6.895 1 98.69 287 VAL B O 1
ATOM 4967 N N . LEU B 1 288 ? -16.734 -3.822 6.984 1 98.31 288 LEU B N 1
ATOM 4968 C CA . LEU B 1 288 ? -17.062 -3.924 8.406 1 98.31 288 LEU B CA 1
ATOM 4969 C C . LEU B 1 288 ? -18.031 -5.07 8.664 1 98.31 288 LEU B C 1
ATOM 4971 O O . LEU B 1 288 ? -18.047 -5.645 9.75 1 98.31 288 LEU B O 1
ATOM 4975 N N . GLN B 1 289 ? -18.812 -5.391 7.637 1 94.88 289 GLN B N 1
ATOM 4976 C CA . GLN B 1 289 ? -19.844 -6.406 7.766 1 94.88 289 GLN B CA 1
ATOM 4977 C C . GLN B 1 289 ? -20.812 -6.07 8.906 1 94.88 289 GLN B C 1
ATOM 4979 O O . GLN B 1 289 ? -21.469 -5.027 8.883 1 94.88 289 GLN B O 1
ATOM 4984 N N . ASN B 1 290 ? -20.797 -6.824 10.031 1 92.31 290 ASN B N 1
ATOM 4985 C CA . ASN B 1 290 ? -21.797 -6.656 11.086 1 92.31 290 ASN B CA 1
ATOM 4986 C C . ASN B 1 290 ? -21.234 -5.852 12.258 1 92.31 290 ASN B C 1
ATOM 4988 O O . ASN B 1 290 ? -21.938 -5.613 13.242 1 92.31 290 ASN B O 1
ATOM 4992 N N . GLN B 1 291 ? -20.062 -5.402 12.125 1 95.44 291 GLN B N 1
ATOM 4993 C CA . GLN B 1 291 ? -19.484 -4.637 13.227 1 95.44 291 GLN B CA 1
ATOM 4994 C C . GLN B 1 291 ? -20.078 -3.234 13.289 1 95.44 291 GLN B C 1
ATOM 4996 O O . GLN B 1 291 ? -20.172 -2.545 12.273 1 95.44 291 GLN B O 1
ATOM 5001 N N . ARG B 1 292 ? -20.5 -2.918 14.531 1 95 292 ARG B N 1
ATOM 5002 C CA . ARG B 1 292 ? -21.109 -1.61 14.742 1 95 292 ARG B CA 1
ATOM 5003 C C . ARG B 1 292 ? -20.219 -0.721 15.602 1 95 292 ARG B C 1
ATOM 5005 O O . ARG B 1 292 ? -20.203 -0.846 16.828 1 95 292 ARG B O 1
ATOM 5012 N N . ILE B 1 293 ? -19.531 0.11 15.047 1 98 293 ILE B N 1
ATOM 5013 C CA . ILE B 1 293 ? -18.625 1.1 15.625 1 98 293 ILE B CA 1
ATOM 5014 C C . ILE B 1 293 ? -19.078 2.504 15.227 1 98 293 ILE B C 1
ATOM 5016 O O . ILE B 1 293 ? -19.344 2.77 14.055 1 98 293 ILE B O 1
ATOM 5020 N N . PRO B 1 294 ? -19.266 3.438 16.281 1 98.88 294 PRO B N 1
ATOM 5021 C CA . PRO B 1 294 ? -19.578 4.805 15.852 1 98.88 294 PRO B CA 1
ATOM 5022 C C . PRO B 1 294 ? -18.719 5.266 14.672 1 98.88 294 PRO B C 1
ATOM 5024 O O . PRO B 1 294 ? -17.5 5.152 14.703 1 98.88 294 PRO B O 1
ATOM 5027 N N . PHE B 1 295 ? -19.391 5.727 13.609 1 98.88 295 PHE B N 1
ATOM 5028 C CA . PHE B 1 295 ? -18.734 5.945 12.32 1 98.88 295 PHE B CA 1
ATOM 5029 C C . PHE B 1 295 ? -19.266 7.215 11.664 1 98.88 295 PHE B C 1
ATOM 5031 O O . PHE B 1 295 ? -20.422 7.281 11.258 1 98.88 295 PHE B O 1
ATOM 5038 N N . LEU B 1 296 ? -18.375 8.266 11.633 1 98.94 296 LEU B N 1
ATOM 5039 C CA . LEU B 1 296 ? -18.641 9.539 10.984 1 98.94 296 LEU B CA 1
ATOM 5040 C C . LEU B 1 296 ? -17.828 9.672 9.695 1 98.94 296 LEU B C 1
ATOM 5042 O O . LEU B 1 296 ? -16.609 9.453 9.688 1 98.94 296 LEU B O 1
ATOM 5046 N N . ALA B 1 297 ? -18.469 10.016 8.562 1 98.81 297 ALA B N 1
ATOM 5047 C CA . ALA B 1 297 ? -17.797 10.109 7.277 1 98.81 297 ALA B CA 1
ATOM 5048 C C . ALA B 1 297 ? -17.812 11.547 6.75 1 98.81 297 ALA B C 1
ATOM 5050 O O . ALA B 1 297 ? -18.5 12.406 7.301 1 98.8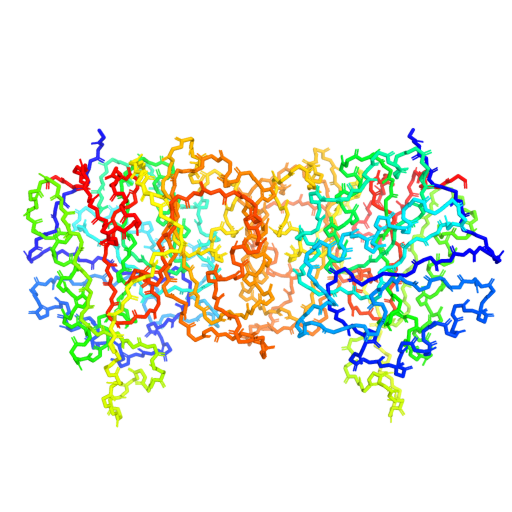1 297 ALA B O 1
ATOM 5051 N N . ASP B 1 298 ? -17.016 11.805 5.746 1 98.44 298 ASP B N 1
ATOM 5052 C CA . ASP B 1 298 ? -16.906 13.047 4.988 1 98.44 298 ASP B CA 1
ATOM 5053 C C . ASP B 1 298 ? -16.359 14.172 5.852 1 98.44 298 ASP B C 1
ATOM 5055 O O . ASP B 1 298 ? -16.781 15.328 5.715 1 98.44 298 ASP B O 1
ATOM 5059 N N . PHE B 1 299 ? -15.547 13.75 6.789 1 98.69 299 PHE B N 1
ATOM 5060 C CA . PHE B 1 299 ? -14.867 14.719 7.637 1 98.69 299 PHE B CA 1
ATOM 5061 C C . PHE B 1 299 ? -13.867 15.539 6.828 1 98.69 299 PHE B C 1
ATOM 5063 O O . PHE B 1 299 ? -13.211 15.016 5.922 1 98.69 299 PHE B O 1
ATOM 5070 N N . ASP B 1 300 ? -13.609 16.797 7.148 1 98.62 300 ASP B N 1
ATOM 5071 C CA . ASP B 1 300 ? -12.914 17.75 6.281 1 98.62 300 ASP B CA 1
ATOM 5072 C C . ASP B 1 300 ? -11.445 17.891 6.691 1 98.62 300 ASP B C 1
ATOM 5074 O O . ASP B 1 300 ? -10.836 18.938 6.469 1 98.62 300 ASP B O 1
ATOM 5078 N N . CYS B 1 301 ? -10.828 16.969 7.34 1 97.12 301 CYS B N 1
ATOM 5079 C CA . CYS B 1 301 ? -9.391 16.875 7.586 1 97.12 301 CYS B CA 1
ATOM 5080 C C . CYS B 1 301 ? -8.727 15.914 6.609 1 97.12 301 CYS B C 1
ATOM 5082 O O . CYS B 1 301 ? -8.227 14.859 7.008 1 97.12 301 CYS B O 1
ATOM 5084 N N . CYS B 1 302 ? -8.664 16.391 5.352 1 97.19 302 CYS B N 1
ATOM 5085 C CA . CYS B 1 302 ? -8.305 15.539 4.219 1 97.19 302 CYS B CA 1
ATOM 5086 C C . CYS B 1 302 ? -7.781 16.375 3.059 1 97.19 302 CYS B C 1
ATOM 5088 O O . CYS B 1 302 ? -7.395 17.531 3.246 1 97.19 302 CYS B O 1
ATOM 5090 N N . HIS B 1 303 ? -7.723 15.812 1.837 1 97.75 303 HIS B N 1
ATOM 5091 C CA . HIS B 1 303 ? -7.109 16.422 0.664 1 97.75 303 HIS B CA 1
ATOM 5092 C C . HIS B 1 303 ? -8.07 17.391 -0.022 1 97.75 303 HIS B C 1
ATOM 5094 O O . HIS B 1 303 ? -7.812 17.844 -1.138 1 97.75 303 HIS B O 1
ATOM 5100 N N . THR B 1 304 ? -9.172 17.688 0.641 1 97.44 304 THR B N 1
ATOM 5101 C CA . THR B 1 304 ? -10.109 18.688 0.129 1 97.44 304 THR B CA 1
ATOM 5102 C C . THR B 1 304 ? -9.891 20.031 0.802 1 97.44 304 THR B C 1
ATOM 5104 O O . THR B 1 304 ? -9.031 20.172 1.682 1 97.44 304 THR B O 1
ATOM 5107 N N . HIS B 1 305 ? -10.578 21.062 0.318 1 97.56 305 HIS B N 1
ATOM 5108 C CA . HIS B 1 305 ? -10.508 22.406 0.87 1 97.56 305 HIS B CA 1
ATOM 5109 C C . HIS B 1 305 ? -11.852 22.844 1.441 1 97.56 305 HIS B C 1
ATOM 5111 O O . HIS B 1 305 ? -12.891 22.625 0.818 1 97.56 305 HIS B O 1
ATOM 5117 N N . PRO B 1 306 ? -11.875 23.484 2.576 1 98.06 306 PRO B N 1
ATOM 5118 C CA . PRO B 1 306 ? -10.719 23.734 3.441 1 98.06 306 PRO B CA 1
ATOM 5119 C C . PRO B 1 306 ? -10.281 22.484 4.215 1 98.06 306 PRO B C 1
ATOM 5121 O O . PRO B 1 306 ? -10.891 21.422 4.07 1 98.06 306 PRO B O 1
ATOM 5124 N N . MET B 1 307 ? -9.219 22.594 4.938 1 98.56 307 MET B N 1
ATOM 5125 C CA . MET B 1 307 ? -8.703 21.484 5.73 1 98.56 307 MET B CA 1
ATOM 5126 C C . MET B 1 307 ? -8.688 21.828 7.211 1 98.56 307 MET B C 1
ATOM 5128 O O . MET B 1 307 ? -8.117 22.844 7.605 1 98.56 307 MET B O 1
ATOM 5132 N N . ILE B 1 308 ? -9.32 20.984 8.023 1 98.69 308 ILE B N 1
ATOM 5133 C CA . ILE B 1 308 ? -9.273 21.078 9.477 1 98.69 308 ILE B CA 1
ATOM 5134 C C . ILE B 1 308 ? -7.918 20.609 9.992 1 98.69 308 ILE B C 1
ATOM 5136 O O . ILE B 1 308 ? -7.301 19.719 9.398 1 98.69 308 ILE B O 1
ATOM 5140 N N . THR B 1 309 ? -7.359 21.188 11.008 1 98.62 309 THR B N 1
ATOM 5141 C CA . THR B 1 309 ? -6.137 20.75 11.672 1 98.62 309 THR B CA 1
ATOM 5142 C C . THR B 1 309 ? -6.465 19.984 12.953 1 98.62 309 THR B C 1
ATOM 5144 O O . THR B 1 309 ? -7.215 20.484 13.805 1 98.62 309 THR B O 1
ATOM 5147 N N . ILE B 1 310 ? -5.918 18.781 13.086 1 98.19 310 ILE B N 1
ATOM 5148 C CA . ILE B 1 310 ? -6.199 17.984 14.281 1 98.19 310 ILE B CA 1
ATOM 5149 C C . ILE B 1 310 ? -4.895 17.469 14.875 1 98.19 310 ILE B C 1
ATOM 5151 O O . ILE B 1 310 ? -3.975 17.094 14.148 1 98.19 310 ILE B O 1
ATOM 5155 N N . PRO B 1 311 ? -4.77 17.469 16.219 1 98 311 PRO B N 1
ATOM 5156 C CA . PRO B 1 311 ? -3.615 16.844 16.859 1 98 311 PRO B CA 1
ATOM 5157 C C . PRO B 1 311 ? -3.756 15.328 16.984 1 98 311 PRO B C 1
ATOM 5159 O O . PRO B 1 311 ? -4.844 14.828 17.281 1 98 311 PRO B O 1
ATOM 5162 N N . PHE B 1 312 ? -2.723 14.609 16.672 1 98.19 312 PHE B N 1
ATOM 5163 C CA . PHE B 1 312 ? -2.686 13.164 16.906 1 98.19 312 PHE B CA 1
ATOM 5164 C C . PHE B 1 312 ? -2.232 12.859 18.328 1 98.19 312 PHE B C 1
ATOM 5166 O O . PHE B 1 312 ? -1.389 13.562 18.875 1 98.19 312 PHE B O 1
ATOM 5173 N N . GLY B 1 313 ? -2.785 11.852 18.875 1 97.38 313 GLY B N 1
ATOM 5174 C CA . GLY B 1 313 ? -2.297 11.336 20.141 1 97.38 313 GLY B CA 1
ATOM 5175 C C . GLY B 1 313 ? -3.031 11.906 21.344 1 97.38 313 GLY B C 1
ATOM 5176 O O . GLY B 1 313 ? -2.604 11.719 22.484 1 97.38 313 GLY B O 1
ATOM 5177 N N . VAL B 1 314 ? -4.133 12.602 21.062 1 97.5 314 VAL B N 1
ATOM 5178 C CA . VAL B 1 314 ? -4.867 13.219 22.156 1 97.5 314 VAL B CA 1
ATOM 5179 C C . VAL B 1 314 ? -6.273 12.633 22.234 1 97.5 314 VAL B C 1
ATOM 5181 O O . VAL B 1 314 ? -6.754 12.031 21.266 1 97.5 314 VAL B O 1
ATOM 5184 N N . GLN B 1 315 ? -6.941 12.914 23.328 1 98.38 315 GLN B N 1
ATOM 5185 C CA . GLN B 1 315 ? -8.281 12.383 23.547 1 98.38 315 GLN B CA 1
ATOM 5186 C C . GLN B 1 315 ? -9.336 13.234 22.828 1 98.38 315 GLN B C 1
ATOM 5188 O O . GLN B 1 315 ? -9.289 14.461 22.891 1 98.38 315 GLN B O 1
ATOM 5193 N N . VAL B 1 316 ? -10.25 12.484 22.156 1 98.69 316 VAL B N 1
ATOM 5194 C CA . VAL B 1 316 ? -11.359 13.156 21.484 1 98.69 316 VAL B CA 1
ATOM 5195 C C . VAL B 1 316 ? -12.672 12.438 21.812 1 98.69 316 VAL B C 1
ATOM 5197 O O . VAL B 1 316 ? -12.672 11.25 22.125 1 98.69 316 VAL B O 1
ATOM 5200 N N . GLU B 1 317 ? -13.695 13.164 21.781 1 98.81 317 GLU B N 1
ATOM 5201 C CA . GLU B 1 317 ? -15.055 12.625 21.828 1 98.81 317 GLU B CA 1
ATOM 5202 C C . GLU B 1 317 ? -15.711 12.68 20.453 1 98.81 317 GLU B C 1
ATOM 5204 O O . GLU B 1 317 ? -15.828 13.75 19.844 1 98.81 317 GLU B O 1
ATOM 5209 N N . LEU B 1 318 ? -16.078 11.555 20.016 1 98.88 318 LEU B N 1
ATOM 5210 C CA . LEU B 1 318 ? -16.844 11.414 18.766 1 98.88 318 LEU B CA 1
ATOM 5211 C C . LEU B 1 318 ? -18.312 11.148 19.047 1 98.88 318 LEU B C 1
ATOM 5213 O O . LEU B 1 318 ? -18.641 10.18 19.734 1 98.88 318 LEU B O 1
ATOM 5217 N N . ASP B 1 319 ? -19.172 11.977 18.656 1 98.88 319 ASP B N 1
ATOM 5218 C CA . ASP B 1 319 ? -20.609 11.734 18.609 1 98.88 319 ASP B CA 1
ATOM 5219 C C . ASP B 1 319 ? -21.094 11.578 17.172 1 98.88 319 ASP B C 1
ATOM 5221 O O . ASP B 1 319 ? -21.531 12.547 16.547 1 98.88 319 ASP B O 1
ATOM 5225 N N . ALA B 1 320 ? -21.031 10.375 16.703 1 98.75 320 ALA B N 1
ATOM 5226 C CA . ALA B 1 320 ? -21.391 10.109 15.312 1 98.75 320 ALA B CA 1
ATOM 5227 C C . ALA B 1 320 ? -22.859 10.422 15.062 1 98.75 320 ALA B C 1
ATOM 5229 O O . ALA B 1 320 ? -23.234 10.852 13.969 1 98.75 320 ALA B O 1
ATOM 5230 N N . THR B 1 321 ? -23.672 10.227 15.984 1 98.62 321 THR B N 1
ATOM 5231 C CA . THR B 1 321 ? -25.109 10.477 15.852 1 98.62 321 THR B CA 1
ATOM 5232 C C . THR B 1 321 ? -25.375 11.945 15.555 1 98.62 321 THR B C 1
ATOM 5234 O O . THR B 1 321 ? -26.109 12.273 14.617 1 98.62 321 THR B O 1
ATOM 5237 N N . ASN B 1 322 ? -24.75 12.812 16.359 1 98.56 322 ASN B N 1
ATOM 5238 C CA . ASN B 1 322 ? -25.016 14.242 16.234 1 98.56 322 ASN B CA 1
ATOM 5239 C C . ASN B 1 322 ? -23.953 14.93 15.375 1 98.56 322 ASN B C 1
ATOM 5241 O O . ASN B 1 322 ? -23.922 16.156 15.273 1 98.56 322 ASN B O 1
ATOM 5245 N N . LYS B 1 323 ? -23.047 14.188 14.852 1 98.62 323 LYS B N 1
ATOM 5246 C CA . LYS B 1 323 ? -22.016 14.648 13.922 1 98.62 323 LYS B CA 1
ATOM 5247 C C . LYS B 1 323 ? -21.141 15.727 14.555 1 98.62 323 LYS B C 1
ATOM 5249 O O . LYS B 1 323 ? -20.938 16.781 13.961 1 98.62 323 LYS B O 1
ATOM 5254 N N . THR B 1 324 ? -20.609 15.367 15.766 1 98.5 324 THR B N 1
ATOM 5255 C CA . THR B 1 324 ? -19.703 16.297 16.422 1 98.5 324 THR B CA 1
ATOM 5256 C C . THR B 1 324 ? -18.406 15.594 16.844 1 98.5 324 THR B C 1
ATOM 5258 O O . THR B 1 324 ? -18.422 14.398 17.156 1 98.5 324 THR B O 1
ATOM 5261 N N . ILE B 1 325 ? -17.328 16.281 16.781 1 98.5 325 ILE B N 1
ATOM 5262 C CA . ILE B 1 325 ? -16.031 15.859 17.297 1 98.5 325 ILE B CA 1
ATOM 5263 C C . ILE B 1 325 ? -15.477 16.938 18.234 1 98.5 325 ILE B C 1
ATOM 5265 O O . ILE B 1 325 ? -15.398 18.109 17.859 1 98.5 325 ILE B O 1
ATOM 5269 N N . HIS B 1 326 ? -15.156 16.578 19.469 1 98.31 326 HIS B N 1
ATOM 5270 C CA . HIS B 1 326 ? -14.578 17.469 20.453 1 98.31 326 HIS B CA 1
ATOM 5271 C C . HIS B 1 326 ? -13.219 16.969 20.938 1 98.31 326 HIS B C 1
ATOM 5273 O O . HIS B 1 326 ? -13.062 15.797 21.266 1 98.31 326 HIS B O 1
ATOM 5279 N N . ILE B 1 327 ? -12.242 17.844 20.922 1 98.19 327 ILE B N 1
ATOM 5280 C CA . ILE B 1 327 ? -10.977 17.516 21.562 1 98.19 327 ILE B CA 1
ATOM 5281 C C . ILE B 1 327 ? -11.078 17.781 23.062 1 98.19 327 ILE B C 1
ATOM 5283 O O . ILE B 1 327 ? -11.477 18.875 23.484 1 98.19 327 ILE B O 1
ATOM 5287 N N . VAL B 1 328 ? -10.664 16.812 23.891 1 98.25 328 VAL B N 1
ATOM 5288 C CA . VAL B 1 328 ? -10.945 16.938 25.328 1 98.25 328 VAL B CA 1
ATOM 5289 C C . VAL B 1 328 ? -9.641 16.859 26.109 1 98.25 328 VAL B C 1
ATOM 5291 O O . VAL B 1 328 ? -9.656 16.672 27.344 1 98.25 328 VAL B O 1
ATOM 5294 N N . GLU B 1 329 ? -8.562 16.922 25.438 1 96.75 329 GLU B N 1
ATOM 5295 C CA . GLU B 1 329 ? -7.238 16.922 26.062 1 96.75 329 GLU B CA 1
ATOM 5296 C C . GLU B 1 329 ? -6.344 18 25.438 1 96.75 329 GLU B C 1
ATOM 5298 O O . GLU B 1 329 ? -6.402 18.25 24.234 1 96.75 329 GLU B O 1
ATOM 5303 N N . SER B 1 330 ? -5.488 18.609 26.312 1 95.56 330 SER B N 1
ATOM 5304 C CA . SER B 1 330 ? -4.562 19.625 25.812 1 95.56 330 SER B CA 1
ATOM 5305 C C . SER B 1 330 ? -3.523 19 24.891 1 95.56 330 SER B C 1
ATOM 5307 O O . SER B 1 330 ? -3.035 17.906 25.141 1 95.56 330 SER B O 1
ATOM 5309 N N . TRP B 1 331 ? -3.145 19.766 23.828 1 95.69 331 TRP B N 1
ATOM 5310 C CA . TRP B 1 331 ? -2.205 19.234 22.844 1 95.69 331 TRP B CA 1
ATOM 5311 C C . TRP B 1 331 ? -0.995 20.141 22.688 1 95.69 331 TRP B C 1
ATOM 5313 O O . TRP B 1 331 ? -0.061 19.828 21.953 1 95.69 331 TRP B O 1
ATOM 5323 N N . LYS B 1 332 ? -0.998 21.219 23.344 1 92.69 332 LYS B N 1
ATOM 5324 C CA . LYS B 1 332 ? 0.106 22.172 23.375 1 92.69 332 LYS B CA 1
ATOM 5325 C C . LYS B 1 332 ? 0.151 22.922 24.703 1 92.69 332 LYS B C 1
ATOM 5327 O O . LYS B 1 332 ? -0.793 22.844 25.5 1 92.69 332 LYS B O 1
ATOM 5332 N N . LYS B 1 333 ? 1.312 23.578 24.891 1 89.88 333 LYS B N 1
ATOM 5333 C CA . LYS B 1 333 ? 1.483 24.344 26.125 1 89.88 333 LYS B CA 1
ATOM 5334 C C . LYS B 1 333 ? 0.787 25.688 26.031 1 89.88 333 LYS B C 1
ATOM 5336 O O . LYS B 1 333 ? 0.698 26.281 24.953 1 89.88 333 LYS B O 1
#

pLDDT: mean 97.76, std 2.61, range [63.53, 98.94]

Secondary structure (DSSP, 8-state):
---PPPP-TT-EEEEE-SSS-HHHH-HHHHHHHHHHHHHHT-EEEE-TTTT--BTTBSS-HHHHHHHHHHHHH-TTEEEEEES---S-GGGGGGG--HHHHHHS--EEEE-GGGHHHHHHHHHHH----EE---IIIIITSPTTHHHHHHHHHHHHHTS--PSSEEPPPPSEEB-----SSS--SPPP-EE---EEEE--EEEEEEEEEEHHHHHTTTTSTTSPPPPTT-EEEEE-BS-BHHHHHHHHHHHHHTTHHHH-SEEEEEP-BT-B-TTS---HHHHHHHHHTT----EEEEESSSSSBS---EETTSEEEEETTTTEEEE-S----/---PPPP-TT-EEEEE-SSS-HHHH-HHHHHHHHHHHHHHT-EEEE-TTTT--BTTBSS-HHHHHHHHHHHHH-TTEEEEEES---S-GGGGGGG--HHHHHHS--EEEE-GGGHHHHHHHHHHH----EE---IIIIITSPTTHHHHHHHHHHHHHTS--PSSEEPPPPSEEB-----SSS--SPPP-EE---EEEE--EEEEEEEEEEHHHHHTTTTSTTSPPPPTT-EEEEE-BS-BHHHHHHHHHHHHHTTHHHH-SEEEEEP-BT-B-TTS---HHHHHHHHHTT----EEEEESSSSSBS---EETTSEEEEETTTTEEEE-S----

Organism: Bacillus thuringiensis (NCBI:txid1428)

Nearest PDB structures (foldseek):
  3t5m-assembly1_B  TM=9.999E-01  e=9.431E-71  Bacillus anthracis str. Ames
  5k99-assembly2_B  TM=9.991E-01  e=6.944E-71  Bacillus anthracis str. Sterne
  3u1b-assembly1_B  TM=1.000E+00  e=1.849E-70  Bacillus anthracis str. Ames
  4mi1-assembly1_A  TM=9.997E-01  e=1.849E-70  Bacillus anthracis str. Ames
  3tyx-assembly1_B  TM=9.996E-01  e=1.092E-69  Bacillus anthracis str. Ames

InterPro domains:
  IPR003507 Peptidase family S66 [PIRSF028757] (2-331)
  IPR003507 Peptidase family S66 [PTHR30237] (3-331)
  IPR027461 LD-carboxypeptidase A, C-terminal domain superfamily [G3DSA:3.50.30.60] (165-333)
  IPR027461 LD-carboxypeptidase A, C-terminal domain superfamily [SSF141986] (176-325)
  IPR027478 Murein tetrapeptide carboxypeptidase, N-terminal [G3DSA:3.40.50.10740] (1-164)
  IPR029062 Class I glutamine amidotransferase-like [SSF52317] (1-160)
  IPR040449 LD-carboxypeptidase, N-terminal [PF02016] (13-132)
  IPR040921 LD-carboxypeptidase, C-terminal [PF17676] (203-318)

Solvent-accessible surface area (backbone atoms only — not comparable to full-atom values): 33018 Å² total; per-residue (Å²): 128,72,54,23,58,52,50,53,80,64,37,27,36,29,34,35,46,55,14,28,25,48,51,46,79,38,46,58,18,33,51,44,13,52,49,48,47,40,72,73,38,35,38,79,42,78,30,82,46,66,57,27,70,52,65,68,19,20,50,54,58,64,55,33,20,50,33,49,36,53,50,53,68,36,85,74,44,47,30,41,32,26,37,44,30,56,57,34,29,53,53,26,60,89,61,51,56,56,68,53,33,57,77,50,54,42,39,38,32,17,34,50,20,34,27,34,50,39,36,24,48,24,46,74,52,65,32,52,22,30,44,26,66,21,42,31,76,36,44,24,40,60,81,66,40,25,57,53,21,45,50,32,43,39,52,64,40,49,45,88,72,66,80,64,35,72,65,74,79,61,70,44,32,35,61,72,86,66,68,70,67,48,89,82,70,81,74,64,76,37,83,50,72,69,40,60,74,31,64,40,66,35,66,23,40,29,45,74,39,22,46,73,31,48,57,43,39,57,87,16,80,38,34,57,80,86,44,79,34,21,25,41,34,37,22,47,59,67,45,38,46,50,57,50,45,26,54,48,22,29,41,50,61,54,45,46,74,80,31,37,37,27,38,40,32,24,34,55,22,64,62,37,39,61,85,64,81,57,50,72,70,57,49,46,45,61,67,48,58,84,63,86,47,20,21,30,31,49,35,53,59,38,73,33,37,35,34,42,44,44,66,34,73,32,37,30,38,38,30,13,62,79,69,43,45,28,38,65,47,84,71,50,93,128,74,53,24,59,52,51,54,80,64,39,27,36,29,34,35,46,56,13,29,26,49,53,47,78,38,48,60,17,30,53,45,12,52,48,47,46,39,71,73,37,36,38,77,44,77,29,82,48,65,59,26,69,52,65,68,20,19,50,54,57,65,55,32,21,49,33,50,37,53,51,54,68,36,85,74,44,47,31,41,32,26,37,43,31,57,57,35,31,53,53,26,60,90,60,52,59,56,66,55,32,60,76,51,54,43,40,40,33,16,34,49,20,35,27,33,51,40,36,24,49,24,46,74,52,65,32,53,22,30,46,26,67,20,41,32,74,35,43,24,39,59,78,66,41,24,56,52,21,46,49,32,44,38,52,64,41,50,45,89,70,64,80,63,36,72,64,76,78,61,70,43,32,36,58,73,86,66,68,70,68,48,89,82,69,82,75,64,75,36,83,51,70,67,39,58,74,31,63,40,66,33,64,24,40,29,44,74,39,22,46,73,32,47,56,43,38,58,86,15,81,37,35,60,80,86,44,81,34,20,26,40,34,37,23,48,60,68,45,36,44,51,56,51,46,26,55,48,23,31,41,51,60,54,46,47,75,79,29,37,37,29,40,38,32,24,33,56,20,65,62,37,39,61,87,64,80,55,50,72,68,57,50,44,45,60,66,47,59,87,63,86,49,20,20,28,32,48,36,54,60,36,73,35,37,34,32,42,43,44,66,34,74,33,39,29,36,39,29,13,63,80,67,44,46,27,39,65,48,84,72,51,90

Sequence (666 aa):
MLLPKSLKYGDTIGIYSPSSPVTYTSPKRFERAKSYLQQKGFRILEGSLTGRYDFYRSGSIQERADELNALIRNPNISCIMSTIGGMNSNSILPYIDYDTFLNNPKIMIGYSDATALLLGIYAKTGIPTFYGPALVPSFGEFEPFVNCTYKYFAETLLHDQSLPYHIKQPLFWSDEFINWEEKTKEKELRPNNWISVIEGKATGRIIGGNLNTIQGIWASPYMPHIQEGDILFIEDSSKDAATIERSFSFLKINGVFDKISGIILGKHEQFDDCGTNRKPFEILLEVLQNQRIPFLADFDCCHTHPMITIPFGVQVELDATNKTIHIVESWKKMLLPKSLKYGDTIGIYSPSSPVTYTSPKRFERAKSYLQQKGFRILEGSLTGRYDFYRSGSIQERADELNALIRNPNISCIMSTIGGMNSNSILPYIDYDTFLNNPKIMIGYSDATALLLGIYAKTGIPTFYGPALVPSFGEFEPFVNCTYKYFAETLLHDQSLPYHIKQPLFWSDEFINWEEKTKEKELRPNNWISVIEGKATGRIIGGNLNTIQGIWASPYMPHIQEGDILFIEDSSKDAATIERSFSFLKINGVFDKISGIILGKHEQFDDCGTNRKPFEILLEVLQNQRIPFLADFDCCHTHPMITIPFGVQVELDATNKTIHIVESWKK

Foldseek 3Di:
DDFAAFDDAAAEEEEAWLWALCCQVQVLLLVQLQVLVVVVRYHYDYFPQRNADDDRGSDDLVSRQVRQQVQLQDLRHAHYAYQAAGACNLSNLVPHPLVSCLVRPHAYEYADLCLLVQLLSCLSRVAKYKLADHRRLASSDDPPLNVVRVVLVCVQRPDDDDPFAWDDWDQFWFLDDDDSNDDPDDTDTHGDDKAFPFFDKAKAFEGEGELSNCVVCPPHSRHHDQAARYEYEYEHEDEELVVLLVSLLVCVVVCNLVRYQEYEYADYRNYHDVPPPDDSVVSNCVSCPPDGHRYMYHGQCYSMTPHHMDIGGFMWMDGSNVGIITTGGDNHD/DDFAAFDDAAAEEEEAWLWALCCQVQVLLLVQLQVLVVVVRYHYDYFPQRNADDDRGSDDLVSRQVRQQVQLQDLRHAHYAYQAAGACNLSNLVPHPLVSCLVRPHAYEEADLCLLVQLLSCLSRVAKYKLADHRRLASSDDPPLNVVRVVLVCVQRPDDDDPFAWDDWDQFWFLDDDDSNDDPDDTDTHGDDKAFPFFDKAKAFEDEGELSNCVVCPPHSRHHDQAARYEYEYEHEDEELVVLLVSLLVCVVVCNLVRYQEYEYADYRNYHDVPPPDDSVRSNCVSCPPDGHRYMYHGQCYSMTPHHMDIGGFMWMDGSNVGIITTGDDNHD